Protein AF-A0AAW1LYD6-F1 (afdb_monomer_lite)

Radius of gyration: 33.27 Å; chains: 1; bounding box: 77×93×76 Å

Sequence (544 aa):
MKRASIELNFHALYSNFLDVLKVPDVNRMVTKETYRNIKVLLRADKVIANFSDRSLLKNLGHWLGMLTLARNKPILQNDLDLKSLLVEAYYKGQQELLYVVPFVAKILESCAKSKVFKPPNPWTMAIMNVLAELHQEQELKLNLKFEIEVLCKNLDIDVSQLKPSVYLKDPERLRKIEYQLSQPPKKDNSQVAVSQLNIPTTSLNEPELTGVPGQTASSPPVMQNNSTTPTSSVAAPEPRFSYMDIQLAGSAALQNHLTINPSILLFQSQPQLKQLVRTAVERAVNEWVLPVAERAIKIARTNFALDFEENRMRMAAHYMVRNLTAGMAMITCRDQLLASITTQMKGTLQNAMVGATVPQKEMIDQAATIIAQENMELGCAFIQKTAIEKAIPEIDKRLLSEYELRKIARQEGRRYCDAIALTYQAERMPEQIRLKVGGVTPQQMAVYEEFARNIPGFLPMTERDTAMFIPKPTLPIEPQPHPPTPFQVPQSVPSDDLAALFEKLALEVDQFVQATSGSTTYALLSSNMLVIRDLLITCLVSIF

Secondary structure (DSSP, 8-state):
-TTTTT-GGGHHHHHHHHHHH--HHHHHHHHHHHHHHHHHHHTS--SS--HHHHHHHHHHHHHHHHHTGGGT----TTT--HHHHHHHHHHH-HHHHHHHHHHHHHHHGGGGG-SSSSTT-HHHHHHHHHHHHHHH-TTS-HHHHHHHHHHHHHTT--GGG----S-SS-HHHHTTSPPSSSPPPP-------------------------------------------------PPPP---TTTS--SSTTGGGGT----TT-HHHHH-GGGHHHHHHHHHHHHHHHHHHHHHHHTTT---S-TT---HHHHHHHHHHHHHHHHHHHHHHHHHHHHHHHHHHHHHHHHHHHSTT--HHHHHHHHHHHHHHHHHTHHHHHHHHHHHHHHHHHHHHHHHHHHHHHHHHHHHHTTS----HHHHHHHHHHS-TTTPPPTT---HHHHHHHHHHHH--TTSPPPPHHHHHTTSPPP--------------PPPP---HHHHHHHHHHHHHHHHHHHHHHTT-GGGHHHHHHHHHHHHHHHHHHTTT-

Structure (mmCIF, N/CA/C/O backbone):
data_AF-A0AAW1LYD6-F1
#
_entry.id   AF-A0AAW1LYD6-F1
#
loop_
_atom_site.group_PDB
_atom_site.id
_atom_site.type_symbol
_atom_site.label_atom_id
_atom_site.label_alt_id
_atom_site.label_comp_id
_atom_site.label_asym_id
_atom_site.label_entity_id
_atom_site.label_seq_id
_atom_site.pdbx_PDB_ins_code
_atom_site.Cartn_x
_atom_site.Cartn_y
_atom_site.Cartn_z
_atom_site.occupancy
_atom_site.B_iso_or_equiv
_atom_site.auth_seq_id
_atom_site.auth_comp_id
_atom_site.auth_asym_id
_atom_site.auth_atom_id
_atom_site.pdbx_PDB_model_num
ATOM 1 N N . MET A 1 1 ? 12.291 -6.735 -15.439 1.00 58.91 1 MET A N 1
ATOM 2 C CA . MET A 1 1 ? 11.716 -5.681 -14.568 1.00 58.91 1 MET A CA 1
ATOM 3 C C . MET A 1 1 ? 10.786 -4.716 -15.300 1.00 58.91 1 MET A C 1
ATOM 5 O O . MET A 1 1 ? 9.605 -5.014 -15.284 1.00 58.91 1 MET A O 1
ATOM 9 N N . LYS A 1 2 ? 11.273 -3.643 -15.962 1.00 77.88 2 LYS A N 1
ATOM 10 C CA . LYS A 1 2 ? 10.540 -2.428 -16.445 1.00 77.88 2 LYS A CA 1
ATOM 11 C C . LYS A 1 2 ? 9.301 -2.589 -17.384 1.00 77.88 2 LYS A C 1
ATOM 13 O O . LYS A 1 2 ? 8.951 -1.645 -18.087 1.00 77.88 2 LYS A O 1
ATOM 18 N N . ARG A 1 3 ? 8.689 -3.771 -17.474 1.00 88.25 3 ARG A N 1
ATOM 19 C CA . ARG A 1 3 ? 7.484 -4.111 -18.251 1.00 88.25 3 ARG A CA 1
ATOM 20 C C . ARG A 1 3 ? 6.607 -5.066 -17.430 1.00 88.25 3 ARG A C 1
ATOM 22 O O . ARG A 1 3 ? 5.730 -4.616 -16.708 1.00 88.25 3 ARG A O 1
ATOM 29 N N . ALA A 1 4 ? 6.927 -6.361 -17.417 1.00 86.38 4 ALA A N 1
ATOM 30 C CA . ALA A 1 4 ? 6.122 -7.418 -16.785 1.00 86.38 4 ALA A CA 1
ATOM 31 C C . ALA A 1 4 ? 5.981 -7.375 -15.239 1.00 86.38 4 ALA A C 1
ATOM 33 O O . ALA A 1 4 ? 5.344 -8.248 -14.659 1.00 86.38 4 ALA A O 1
ATOM 34 N N . SER A 1 5 ? 6.576 -6.401 -14.537 1.00 87.31 5 SER A N 1
ATOM 35 C CA . SER A 1 5 ? 6.242 -6.143 -13.125 1.00 87.31 5 SER A CA 1
ATOM 36 C C . SER A 1 5 ? 5.163 -5.069 -12.947 1.00 87.31 5 SER A C 1
ATOM 38 O O . SER A 1 5 ? 4.512 -5.042 -11.910 1.00 87.31 5 SER A O 1
ATOM 40 N N . ILE A 1 6 ? 4.962 -4.187 -13.931 1.00 87.88 6 ILE A N 1
ATOM 41 C CA . ILE A 1 6 ? 4.044 -3.033 -13.860 1.00 87.88 6 ILE A CA 1
ATOM 42 C C . ILE A 1 6 ? 2.869 -3.134 -14.845 1.00 87.88 6 ILE A C 1
ATOM 44 O O . ILE A 1 6 ? 1.775 -2.667 -14.553 1.00 87.88 6 ILE A O 1
ATOM 48 N N . GLU A 1 7 ? 3.072 -3.766 -15.999 1.00 90.62 7 GLU A N 1
ATOM 49 C CA . GLU A 1 7 ? 2.165 -3.734 -17.148 1.00 90.62 7 GLU A CA 1
ATOM 50 C C . GLU A 1 7 ? 1.368 -5.053 -17.280 1.00 90.62 7 GLU A C 1
ATOM 52 O O . GLU A 1 7 ? 1.441 -5.731 -18.305 1.00 90.62 7 GLU A O 1
ATOM 57 N N . LEU A 1 8 ? 0.596 -5.414 -16.238 1.00 88.94 8 LEU A N 1
ATOM 58 C CA . LEU A 1 8 ? -0.170 -6.677 -16.137 1.00 88.94 8 LEU A CA 1
ATOM 59 C C . LEU A 1 8 ? -0.980 -6.999 -17.406 1.00 88.94 8 LEU A C 1
ATOM 61 O O . LEU A 1 8 ? -0.945 -8.122 -17.913 1.00 88.94 8 LEU A O 1
ATOM 65 N N . ASN A 1 9 ? -1.668 -5.989 -17.943 1.00 91.94 9 ASN A N 1
ATOM 66 C CA . ASN A 1 9 ? -2.550 -6.102 -19.107 1.00 91.94 9 ASN A CA 1
ATOM 67 C C . ASN A 1 9 ? -1.811 -6.564 -20.378 1.00 91.94 9 ASN A C 1
ATOM 69 O O . ASN A 1 9 ? -2.410 -7.195 -21.246 1.00 91.94 9 ASN A O 1
ATOM 73 N N . PHE A 1 10 ? -0.502 -6.308 -20.479 1.00 93.25 10 PHE A N 1
ATOM 74 C CA . PHE A 1 10 ? 0.318 -6.703 -21.625 1.00 93.25 10 PHE A CA 1
ATOM 75 C C . PHE A 1 10 ? 1.026 -8.056 -21.441 1.00 93.25 10 PHE A C 1
ATOM 77 O O . PHE A 1 10 ? 1.773 -8.472 -22.323 1.00 93.25 10 PHE A O 1
ATOM 84 N N . HIS A 1 11 ? 0.773 -8.809 -20.362 1.00 94.81 11 HIS A N 1
ATOM 85 C CA . HIS A 1 11 ? 1.419 -10.117 -20.156 1.00 94.81 11 HIS A CA 1
ATOM 86 C C . HIS A 1 11 ? 1.071 -11.130 -21.255 1.00 94.81 11 HIS A C 1
ATOM 88 O O . HIS A 1 11 ? 1.940 -11.886 -21.681 1.00 94.81 11 HIS A O 1
ATOM 94 N N . ALA A 1 12 ? -0.156 -11.115 -21.788 1.00 92.69 12 ALA A N 1
ATOM 95 C CA . ALA A 1 12 ? -0.506 -11.934 -22.951 1.00 92.69 12 ALA A CA 1
ATOM 96 C C . ALA A 1 12 ? 0.332 -11.559 -24.186 1.00 92.69 12 ALA A C 1
ATOM 98 O O . ALA A 1 12 ? 0.912 -12.434 -24.826 1.00 92.69 12 ALA A O 1
ATOM 99 N N . LEU A 1 13 ? 0.481 -10.260 -24.464 1.00 94.38 13 LEU A N 1
ATOM 100 C CA . LEU A 1 13 ? 1.297 -9.755 -25.568 1.00 94.38 13 LEU A CA 1
ATOM 101 C C . LEU A 1 13 ? 2.780 -10.130 -25.405 1.00 94.38 13 LEU A C 1
ATOM 103 O O . LEU A 1 13 ? 3.392 -10.621 -26.349 1.00 94.38 13 LEU A O 1
ATOM 107 N N . TYR A 1 14 ? 3.352 -9.963 -24.209 1.00 94.50 14 TYR A N 1
ATOM 108 C CA . TYR A 1 14 ? 4.748 -10.319 -23.934 1.00 94.50 14 TYR A CA 1
ATOM 109 C C . TYR A 1 14 ? 4.994 -11.827 -23.955 1.00 94.50 14 TYR A C 1
ATOM 111 O O . TYR A 1 14 ? 6.044 -12.264 -24.422 1.00 94.50 14 TYR A O 1
ATOM 119 N N . SER A 1 15 ? 4.030 -12.630 -23.502 1.00 91.56 15 SER A N 1
ATOM 120 C CA . SER A 1 15 ? 4.075 -14.088 -23.631 1.00 91.56 15 SER A CA 1
ATOM 121 C C . SER A 1 15 ? 4.131 -14.481 -25.108 1.00 91.56 15 SER A C 1
ATOM 123 O O . SER A 1 15 ? 5.063 -15.169 -25.523 1.00 91.56 15 SER A O 1
ATOM 125 N N . ASN A 1 16 ? 3.199 -13.962 -25.911 1.00 92.19 16 ASN A N 1
ATOM 126 C CA . ASN A 1 16 ? 3.113 -14.254 -27.339 1.00 92.19 16 ASN A CA 1
ATOM 127 C C . ASN A 1 16 ? 4.356 -13.766 -28.100 1.00 92.19 16 ASN A C 1
ATOM 129 O O . ASN A 1 16 ? 4.850 -14.473 -28.972 1.00 92.19 16 ASN A O 1
ATOM 133 N N . PHE A 1 17 ? 4.921 -12.608 -27.742 1.00 93.50 17 PHE A N 1
ATOM 134 C CA . PHE A 1 17 ? 6.188 -12.124 -28.303 1.00 93.50 17 PHE A CA 1
ATOM 135 C C . PHE A 1 17 ? 7.331 -13.130 -28.094 1.00 93.50 17 PHE A C 1
ATOM 137 O O . PHE A 1 17 ? 8.069 -13.425 -29.030 1.00 93.50 17 PHE A O 1
ATOM 144 N N . LEU A 1 18 ? 7.447 -13.713 -26.897 1.00 91.12 18 LEU A N 1
ATOM 145 C CA . LEU A 1 18 ? 8.452 -14.738 -26.590 1.00 91.12 18 LEU A CA 1
ATOM 146 C C . LEU A 1 18 ? 8.213 -16.073 -27.321 1.00 91.12 18 LEU A C 1
ATOM 148 O O . LEU A 1 18 ? 9.164 -16.822 -27.556 1.00 91.12 18 LEU A O 1
ATOM 152 N N . ASP A 1 19 ? 6.966 -16.375 -27.689 1.00 88.94 19 ASP A N 1
ATOM 153 C CA . ASP A 1 19 ? 6.618 -17.536 -28.518 1.00 88.94 19 ASP A CA 1
ATOM 154 C C . ASP A 1 19 ? 6.904 -17.293 -30.011 1.00 88.94 19 ASP A C 1
ATOM 156 O O . ASP A 1 19 ? 7.375 -18.196 -30.701 1.00 88.94 19 ASP A O 1
ATOM 160 N N . VAL A 1 20 ? 6.695 -16.065 -30.501 1.00 93.62 20 VAL A N 1
ATOM 161 C CA . VAL A 1 20 ? 7.029 -15.641 -31.875 1.00 93.62 20 VAL A CA 1
ATOM 162 C C . VAL A 1 20 ? 8.541 -15.523 -32.078 1.00 93.62 20 VAL A C 1
ATOM 164 O O . VAL A 1 20 ? 9.043 -15.925 -33.125 1.00 93.62 20 VAL A O 1
ATOM 167 N N . LEU A 1 21 ? 9.275 -15.029 -31.074 1.00 92.38 21 LEU A N 1
ATOM 168 C CA . LEU A 1 21 ? 10.731 -14.871 -31.118 1.00 92.38 21 LEU A CA 1
ATOM 169 C C . LEU A 1 21 ? 11.465 -16.215 -31.266 1.00 92.38 21 LEU A C 1
ATOM 171 O O . LEU A 1 21 ? 12.549 -16.255 -31.836 1.00 92.38 21 LEU A O 1
ATOM 175 N N . LYS A 1 22 ? 10.888 -17.313 -30.755 1.00 90.50 22 LYS A N 1
ATOM 176 C CA . LYS A 1 22 ? 11.401 -18.696 -30.869 1.00 90.50 22 LYS A CA 1
ATOM 177 C C . LYS A 1 22 ? 12.852 -18.924 -30.404 1.00 90.50 22 LYS A C 1
ATOM 179 O O . LYS A 1 22 ? 13.418 -19.965 -30.718 1.00 90.50 22 LYS A O 1
ATOM 184 N N . VAL A 1 23 ? 13.440 -18.028 -29.602 1.00 93.81 23 VAL A N 1
ATOM 185 C CA . VAL A 1 23 ? 14.782 -18.208 -29.010 1.00 93.81 23 VAL A CA 1
ATOM 186 C C . VAL A 1 23 ? 14.663 -18.815 -27.599 1.00 93.81 23 VAL A C 1
ATOM 188 O O . VAL A 1 23 ? 14.268 -18.107 -26.665 1.00 93.81 23 VAL A O 1
ATOM 191 N N . PRO A 1 24 ? 15.015 -20.102 -27.381 1.00 89.50 24 PRO A N 1
ATOM 192 C CA . PRO A 1 24 ? 14.830 -20.758 -26.083 1.00 89.50 24 PRO A CA 1
ATOM 193 C C . PRO A 1 24 ? 15.677 -20.139 -24.966 1.00 89.50 24 PRO A C 1
ATOM 195 O O . PRO A 1 24 ? 15.233 -20.081 -23.817 1.00 89.50 24 PRO A O 1
ATOM 198 N N . ASP A 1 25 ? 16.865 -19.627 -25.297 1.00 92.88 25 ASP A N 1
ATOM 199 C CA . ASP A 1 25 ? 17.755 -18.976 -24.336 1.00 92.88 25 ASP A CA 1
ATOM 200 C C . ASP A 1 25 ? 17.199 -17.674 -23.777 1.00 92.88 25 ASP A C 1
ATOM 202 O O . ASP A 1 25 ? 17.285 -17.452 -22.570 1.00 92.88 25 ASP A O 1
ATOM 206 N N . VAL A 1 26 ? 16.537 -16.859 -24.602 1.00 93.00 26 VAL A N 1
ATOM 207 C CA . VAL A 1 26 ? 15.842 -15.659 -24.119 1.00 93.00 26 VAL A CA 1
ATOM 208 C C . VAL A 1 26 ? 14.741 -16.067 -23.141 1.00 93.00 26 VAL A C 1
ATOM 210 O O . VAL A 1 26 ? 14.648 -15.497 -22.056 1.00 93.00 26 VAL A O 1
ATOM 213 N N . ASN A 1 27 ? 13.978 -17.123 -23.440 1.00 90.81 27 ASN A N 1
ATOM 214 C CA . ASN A 1 27 ? 12.941 -17.626 -22.534 1.00 90.81 27 ASN A CA 1
ATOM 215 C C . ASN A 1 27 ? 13.533 -18.129 -21.204 1.00 90.81 27 ASN A C 1
ATOM 217 O O . ASN A 1 27 ? 12.980 -17.850 -20.136 1.00 90.81 27 ASN A O 1
ATOM 221 N N . ARG A 1 28 ? 14.690 -18.803 -21.239 1.00 92.25 28 ARG A N 1
ATOM 222 C CA . ARG A 1 28 ? 15.448 -19.221 -20.048 1.00 92.25 28 ARG A CA 1
ATOM 223 C C . ARG A 1 28 ? 15.945 -18.020 -19.234 1.00 92.25 28 ARG A C 1
ATOM 225 O O . ARG A 1 28 ? 15.751 -17.990 -18.019 1.00 92.25 28 ARG A O 1
ATOM 232 N N . MET A 1 29 ? 16.525 -17.012 -19.885 1.00 93.69 29 MET A N 1
ATOM 233 C CA . MET A 1 29 ? 17.020 -15.789 -19.242 1.00 93.69 29 MET A CA 1
ATOM 234 C C . MET A 1 29 ? 15.889 -14.966 -18.616 1.00 93.69 29 MET A C 1
ATOM 236 O O . MET A 1 29 ? 16.001 -14.573 -17.457 1.00 93.69 29 MET A O 1
ATOM 240 N N . VAL A 1 30 ? 14.777 -14.761 -19.329 1.00 94.62 30 VAL A N 1
ATOM 241 C CA . VAL A 1 30 ? 13.598 -14.040 -18.821 1.00 94.62 30 VAL A CA 1
ATOM 242 C C . VAL A 1 30 ? 12.970 -14.773 -17.633 1.00 94.62 30 VAL A C 1
ATOM 244 O O . VAL A 1 30 ? 12.587 -14.128 -16.656 1.00 94.62 30 VAL A O 1
ATOM 247 N N . THR A 1 31 ? 12.915 -16.108 -17.658 1.00 93.88 31 THR A N 1
ATOM 248 C CA . THR A 1 31 ? 12.410 -16.906 -16.525 1.00 93.88 31 THR A CA 1
ATOM 249 C C . THR A 1 31 ? 13.335 -16.784 -15.307 1.00 93.88 31 THR A C 1
ATOM 251 O O . THR A 1 31 ? 12.871 -16.451 -14.216 1.00 93.88 31 THR A O 1
ATOM 254 N N . LYS A 1 32 ? 14.657 -16.937 -15.491 1.00 94.38 32 LYS A N 1
ATOM 255 C CA . LYS A 1 32 ? 15.667 -16.759 -14.428 1.00 94.38 32 LYS A CA 1
ATOM 256 C C . LYS A 1 32 ? 15.615 -15.357 -13.808 1.00 94.38 32 LYS A C 1
ATOM 258 O O . LYS A 1 32 ? 15.649 -15.207 -12.589 1.00 94.38 32 LYS A O 1
ATOM 263 N N . GLU A 1 33 ? 15.488 -14.328 -14.640 1.00 94.38 33 GLU A N 1
ATOM 264 C CA . GLU A 1 33 ? 15.355 -12.935 -14.206 1.00 94.38 33 GLU A CA 1
ATOM 265 C C . GLU A 1 33 ? 14.015 -12.681 -13.490 1.00 94.38 33 GLU A C 1
ATOM 267 O O . GLU A 1 33 ? 13.955 -11.903 -12.538 1.00 94.38 33 GLU A O 1
ATOM 272 N N . THR A 1 34 ? 12.939 -13.373 -13.876 1.00 95.50 34 THR A N 1
ATOM 273 C CA . THR A 1 34 ? 11.649 -13.321 -13.166 1.00 95.50 34 THR A CA 1
ATOM 274 C C . THR A 1 34 ? 11.784 -13.891 -11.751 1.00 95.50 34 THR A C 1
ATOM 276 O O . THR A 1 34 ? 11.446 -13.193 -10.793 1.00 95.50 34 THR A O 1
ATOM 279 N N . TYR A 1 35 ? 12.386 -15.078 -11.588 1.00 95.12 35 TYR A N 1
ATOM 280 C CA . TYR A 1 35 ? 12.693 -15.642 -10.264 1.00 95.12 35 TYR A CA 1
ATOM 281 C C . TYR A 1 35 ? 13.584 -14.722 -9.421 1.00 95.12 35 TYR A C 1
ATOM 283 O O . TYR A 1 35 ? 13.314 -14.530 -8.235 1.00 95.12 35 TYR A O 1
ATOM 291 N N . ARG A 1 36 ? 14.621 -14.111 -10.015 1.00 93.25 36 ARG A N 1
ATOM 292 C CA . ARG A 1 36 ? 15.517 -13.184 -9.301 1.00 93.25 36 ARG A CA 1
ATOM 293 C C . ARG A 1 36 ? 14.744 -12.009 -8.694 1.00 93.25 36 ARG A C 1
ATOM 295 O O . ARG A 1 36 ? 14.944 -11.690 -7.527 1.00 93.25 36 ARG A O 1
ATOM 302 N N . ASN A 1 37 ? 13.850 -11.386 -9.462 1.00 93.19 37 ASN A N 1
ATOM 303 C CA . ASN A 1 37 ? 13.065 -10.242 -8.986 1.00 93.19 37 ASN A CA 1
ATOM 304 C C . ASN A 1 37 ? 11.999 -10.638 -7.956 1.00 93.19 37 ASN A C 1
ATOM 306 O O . ASN A 1 37 ? 11.801 -9.911 -6.986 1.00 93.19 37 ASN A O 1
ATOM 310 N N . ILE A 1 38 ? 11.379 -11.811 -8.112 1.00 94.50 38 ILE A N 1
ATOM 311 C CA . ILE A 1 38 ? 10.494 -12.392 -7.094 1.00 94.50 38 ILE A CA 1
ATOM 312 C C . ILE A 1 38 ? 11.255 -12.578 -5.774 1.00 94.50 38 ILE A C 1
ATOM 314 O O . ILE A 1 38 ? 10.801 -12.088 -4.746 1.00 94.50 38 ILE A O 1
ATOM 318 N N . LYS A 1 39 ? 12.447 -13.196 -5.790 1.00 92.12 39 LYS A N 1
ATOM 319 C CA . LYS A 1 39 ? 13.271 -13.393 -4.580 1.00 92.12 39 LYS A CA 1
ATOM 320 C C . LYS A 1 39 ? 13.690 -12.072 -3.921 1.00 92.12 39 LYS A C 1
ATOM 322 O O . LYS A 1 39 ? 13.751 -12.013 -2.698 1.00 92.12 39 LYS A O 1
ATOM 327 N N . VAL A 1 40 ? 13.938 -11.012 -4.697 1.00 90.50 40 VAL A N 1
ATOM 328 C CA . VAL A 1 40 ? 14.208 -9.665 -4.155 1.00 90.50 40 VAL A CA 1
ATOM 329 C C . VAL A 1 40 ? 12.984 -9.102 -3.425 1.00 90.50 40 VAL A C 1
ATOM 331 O O . VAL A 1 40 ? 13.122 -8.663 -2.289 1.00 90.50 40 VAL A O 1
ATOM 334 N N . LEU A 1 41 ? 11.789 -9.156 -4.024 1.00 89.38 41 LEU A N 1
ATOM 335 C CA . LEU A 1 41 ? 10.560 -8.650 -3.393 1.00 89.38 41 LEU A CA 1
ATOM 336 C C . LEU A 1 41 ? 10.117 -9.493 -2.185 1.00 89.38 41 LEU A C 1
ATOM 338 O O . LEU A 1 41 ? 9.658 -8.944 -1.187 1.00 89.38 41 LEU A O 1
ATOM 342 N N . LEU A 1 42 ? 10.289 -10.817 -2.241 1.00 89.56 42 LEU A N 1
ATOM 343 C CA . LEU A 1 42 ? 9.991 -11.714 -1.121 1.00 89.56 42 LEU A CA 1
ATOM 344 C C . LEU A 1 42 ? 10.894 -11.445 0.093 1.00 89.56 42 LEU A C 1
ATOM 346 O O . LEU A 1 42 ? 10.413 -11.538 1.217 1.00 89.56 42 LEU A O 1
ATOM 350 N N . ARG A 1 43 ? 12.153 -11.043 -0.121 1.00 88.12 43 ARG A N 1
ATOM 351 C CA . ARG A 1 43 ? 13.131 -10.719 0.939 1.00 88.12 43 ARG A CA 1
ATOM 352 C C . ARG A 1 43 ? 13.181 -9.238 1.331 1.00 88.12 43 ARG A C 1
ATOM 354 O O . ARG A 1 43 ? 13.958 -8.879 2.213 1.00 88.12 43 ARG A O 1
ATOM 361 N N . ALA A 1 44 ? 12.408 -8.378 0.668 1.00 84.25 44 ALA A N 1
ATOM 362 C CA . ALA A 1 44 ? 12.280 -6.977 1.054 1.00 84.25 44 ALA A CA 1
ATOM 363 C C . ALA A 1 44 ? 11.572 -6.859 2.413 1.00 84.25 44 ALA A C 1
ATOM 365 O O . ALA A 1 44 ? 10.707 -7.678 2.740 1.00 84.25 44 ALA A O 1
ATOM 366 N N . ASP A 1 45 ? 11.927 -5.837 3.189 1.00 76.00 45 ASP A N 1
ATOM 367 C CA . ASP A 1 45 ? 11.323 -5.579 4.496 1.00 76.00 45 ASP A CA 1
ATOM 368 C C . ASP A 1 45 ? 9.842 -5.176 4.347 1.00 76.00 45 ASP A C 1
ATOM 370 O O . ASP A 1 45 ? 9.507 -4.257 3.596 1.00 76.00 45 ASP A O 1
ATOM 374 N N . LYS A 1 46 ? 8.944 -5.880 5.051 1.00 76.31 46 LYS A N 1
ATOM 375 C CA . LYS A 1 46 ? 7.488 -5.655 5.004 1.00 76.31 46 LYS A CA 1
ATOM 376 C C . LYS A 1 46 ? 6.965 -4.740 6.112 1.00 76.31 46 LYS A C 1
ATOM 378 O O . LYS A 1 46 ? 5.759 -4.492 6.147 1.00 76.31 46 LYS A O 1
ATOM 383 N N . VAL A 1 47 ? 7.830 -4.226 6.995 1.00 57.44 47 VAL A N 1
ATOM 384 C CA . VAL A 1 47 ? 7.455 -3.275 8.062 1.00 57.44 47 VAL A CA 1
ATOM 385 C C . VAL A 1 47 ? 6.813 -2.005 7.483 1.00 57.44 47 VAL A C 1
ATOM 387 O O . VAL A 1 47 ? 5.933 -1.401 8.100 1.00 57.44 47 VAL A O 1
ATOM 390 N N . ILE A 1 48 ? 7.180 -1.618 6.257 1.00 54.44 48 ILE A N 1
ATOM 391 C CA . ILE A 1 48 ? 6.526 -0.531 5.524 1.00 54.44 48 ILE A CA 1
ATOM 392 C C . ILE A 1 48 ? 5.438 -1.115 4.607 1.00 54.44 48 ILE A C 1
ATOM 394 O O . ILE A 1 48 ? 5.695 -1.982 3.773 1.00 54.44 48 ILE A O 1
ATOM 398 N N . ALA A 1 49 ? 4.204 -0.619 4.745 1.00 53.66 49 ALA A N 1
ATOM 399 C CA . ALA A 1 49 ? 3.050 -1.029 3.941 1.00 53.66 49 ALA A CA 1
ATOM 400 C C . ALA A 1 49 ? 3.129 -0.523 2.481 1.00 53.66 49 ALA A C 1
ATOM 402 O O . ALA A 1 49 ? 2.359 0.340 2.057 1.00 53.66 49 ALA A O 1
ATOM 403 N N . ASN A 1 50 ? 4.059 -1.075 1.702 1.00 64.62 50 ASN A N 1
ATOM 404 C CA . ASN A 1 50 ? 4.277 -0.732 0.301 1.00 64.62 50 ASN A CA 1
ATOM 405 C C . ASN A 1 50 ? 3.233 -1.420 -0.598 1.00 64.62 50 ASN A C 1
ATOM 407 O O . ASN A 1 50 ? 3.425 -2.533 -1.092 1.00 64.62 50 ASN A O 1
ATOM 411 N N . PHE A 1 51 ? 2.112 -0.739 -0.853 1.00 62.94 51 PHE A N 1
ATOM 412 C CA . PHE A 1 51 ? 1.095 -1.194 -1.815 1.00 62.94 51 PHE A CA 1
ATOM 413 C C . PHE A 1 51 ? 1.659 -1.389 -3.238 1.00 62.94 51 PHE A C 1
ATOM 415 O O . PHE A 1 51 ? 1.181 -2.256 -3.977 1.00 62.94 51 PHE A O 1
ATOM 422 N N . SER A 1 52 ? 2.711 -0.642 -3.598 1.00 79.44 52 SER A N 1
ATOM 423 C CA . SER A 1 52 ? 3.507 -0.852 -4.813 1.00 79.44 52 SER A CA 1
ATOM 424 C C . SER A 1 52 ? 4.057 -2.274 -4.881 1.00 79.44 52 SER A C 1
ATOM 426 O O . SER A 1 52 ? 3.820 -2.985 -5.851 1.00 79.44 52 SER A O 1
ATOM 428 N N . ASP A 1 53 ? 4.730 -2.719 -3.826 1.00 85.62 53 ASP A N 1
ATOM 429 C CA . ASP A 1 53 ? 5.547 -3.933 -3.837 1.00 85.62 53 ASP A CA 1
ATOM 430 C C . ASP A 1 53 ? 4.661 -5.182 -3.807 1.00 85.62 53 ASP A C 1
ATOM 432 O O . ASP A 1 53 ? 4.946 -6.163 -4.495 1.00 85.62 53 ASP A O 1
ATOM 436 N N . ARG A 1 54 ? 3.510 -5.099 -3.120 1.00 87.94 54 ARG A N 1
ATOM 437 C CA . ARG A 1 54 ? 2.416 -6.086 -3.213 1.00 87.94 54 ARG A CA 1
ATOM 438 C C . ARG A 1 54 ? 1.943 -6.259 -4.656 1.00 87.94 54 ARG A C 1
ATOM 440 O O . ARG A 1 54 ? 1.800 -7.383 -5.132 1.00 87.94 54 ARG A O 1
ATOM 447 N N . SER A 1 55 ? 1.734 -5.150 -5.363 1.00 90.38 55 SER A N 1
ATOM 448 C CA . SER A 1 55 ? 1.254 -5.149 -6.750 1.00 90.38 55 SER A CA 1
ATOM 449 C C . SER A 1 55 ? 2.318 -5.670 -7.723 1.00 90.38 55 SER A C 1
ATOM 451 O O . SER A 1 55 ? 2.023 -6.530 -8.551 1.00 90.38 55 SER A O 1
ATOM 453 N N . LEU A 1 56 ? 3.575 -5.232 -7.572 1.00 91.69 56 LEU A N 1
ATOM 454 C CA . LEU A 1 56 ? 4.723 -5.730 -8.341 1.00 91.69 56 LEU A CA 1
ATOM 455 C C . LEU A 1 56 ? 4.901 -7.247 -8.170 1.00 91.69 56 LEU A C 1
ATOM 457 O O . LEU A 1 56 ? 5.124 -7.954 -9.155 1.00 91.69 56 LEU A O 1
ATOM 461 N N . LEU A 1 57 ? 4.769 -7.756 -6.939 1.00 94.12 57 LEU A N 1
ATOM 462 C CA . LEU A 1 57 ? 4.884 -9.182 -6.643 1.00 94.12 57 LEU A CA 1
ATOM 463 C C . LEU A 1 57 ? 3.719 -9.980 -7.254 1.00 94.12 57 LEU A C 1
ATOM 465 O O . LEU A 1 57 ? 3.978 -10.966 -7.941 1.00 94.12 57 LEU A O 1
ATOM 469 N N . LYS A 1 58 ? 2.459 -9.534 -7.101 1.00 94.19 58 LYS A N 1
ATOM 470 C CA . LYS A 1 58 ? 1.291 -10.160 -7.765 1.00 94.19 58 LYS A CA 1
ATOM 471 C C . LYS A 1 58 ? 1.463 -10.229 -9.285 1.00 94.19 58 LYS A C 1
ATOM 473 O O . LYS A 1 58 ? 1.216 -11.278 -9.881 1.00 94.19 58 LYS A O 1
ATOM 478 N N . ASN A 1 59 ? 1.927 -9.142 -9.904 1.00 95.31 59 ASN A N 1
ATOM 479 C CA . ASN A 1 59 ? 2.174 -9.084 -11.344 1.00 95.31 59 ASN A CA 1
ATOM 480 C C . ASN A 1 59 ? 3.261 -10.084 -11.763 1.00 95.31 59 ASN A C 1
ATOM 482 O O . ASN A 1 59 ? 3.042 -10.878 -12.678 1.00 95.31 59 ASN A O 1
ATOM 486 N N . LEU A 1 60 ? 4.401 -10.115 -11.065 1.00 96.06 60 LEU A N 1
ATOM 487 C CA . LEU A 1 60 ? 5.468 -11.081 -11.345 1.00 96.06 60 LEU A CA 1
ATOM 488 C C . LEU A 1 60 ? 5.038 -12.536 -11.096 1.00 96.06 60 LEU A C 1
ATOM 490 O O . LEU A 1 60 ? 5.489 -13.416 -11.824 1.00 96.06 60 LEU A O 1
ATOM 494 N N . GLY A 1 61 ? 4.137 -12.792 -10.143 1.00 96.62 61 GLY A N 1
ATOM 495 C CA . GLY A 1 61 ? 3.501 -14.099 -9.952 1.00 96.62 61 GLY A CA 1
ATOM 496 C C . GLY A 1 61 ? 2.672 -14.527 -11.166 1.00 96.62 61 GLY A C 1
ATOM 497 O O . GLY A 1 61 ? 2.911 -15.593 -11.732 1.00 96.62 61 GLY A O 1
ATOM 498 N N . HIS A 1 62 ? 1.772 -13.660 -11.641 1.00 96.69 62 HIS A N 1
ATOM 499 C CA . HIS A 1 62 ? 1.003 -13.909 -12.868 1.00 96.69 62 HIS A CA 1
ATOM 500 C C . HIS A 1 62 ? 1.919 -14.134 -14.084 1.00 96.69 62 HIS A C 1
ATOM 502 O O . HIS A 1 62 ? 1.735 -15.082 -14.846 1.00 96.69 62 HIS A O 1
ATOM 508 N N . TRP A 1 63 ? 2.958 -13.308 -14.239 1.00 97.25 63 TRP A N 1
ATOM 509 C CA . TRP A 1 63 ? 3.954 -13.458 -15.303 1.00 97.25 63 TRP A CA 1
ATOM 510 C C . TRP A 1 63 ? 4.703 -14.796 -15.231 1.00 97.25 63 TRP A C 1
ATOM 512 O O . TRP A 1 63 ? 4.831 -15.483 -16.245 1.00 97.25 63 TRP A O 1
ATOM 522 N N . LEU A 1 64 ? 5.148 -15.208 -14.039 1.00 96.94 64 LEU A N 1
ATOM 523 C CA . LEU A 1 64 ? 5.819 -16.491 -13.838 1.00 96.94 64 LEU A CA 1
ATOM 524 C C . LEU A 1 64 ? 4.910 -17.665 -14.224 1.00 96.94 64 LEU A C 1
ATOM 526 O O . LEU A 1 64 ? 5.360 -18.560 -14.942 1.00 96.94 64 LEU A O 1
ATOM 530 N N . GLY A 1 65 ? 3.639 -17.648 -13.810 1.00 96.19 65 GLY A N 1
ATOM 531 C CA . GLY A 1 65 ? 2.658 -18.670 -14.186 1.00 96.19 65 GLY A CA 1
ATOM 532 C C . GLY A 1 65 ? 2.473 -18.784 -15.706 1.00 96.19 65 GLY A C 1
ATOM 533 O O . GLY A 1 65 ? 2.464 -19.894 -16.247 1.00 96.19 65 GLY A O 1
ATOM 534 N N . MET A 1 66 ? 2.425 -17.648 -16.413 1.00 95.00 66 MET A N 1
ATOM 535 C CA . MET A 1 66 ? 2.315 -17.604 -17.879 1.00 95.00 66 MET A CA 1
ATOM 536 C C . MET A 1 66 ? 3.573 -18.100 -18.610 1.00 95.00 66 MET A C 1
ATOM 538 O O . MET A 1 66 ? 3.467 -18.677 -19.693 1.00 95.00 66 MET A O 1
ATOM 542 N N . LEU A 1 67 ? 4.763 -17.903 -18.036 1.00 94.44 67 LEU A N 1
ATOM 543 C CA . LEU A 1 67 ? 6.024 -18.415 -18.590 1.00 94.44 67 LEU A CA 1
ATOM 544 C C . LEU A 1 67 ? 6.262 -19.905 -18.307 1.00 94.44 67 LEU A C 1
ATOM 546 O O . LEU A 1 67 ? 7.002 -20.557 -19.049 1.00 94.44 67 LEU A O 1
ATOM 550 N N . THR A 1 68 ? 5.663 -20.441 -17.240 1.00 94.75 68 THR A N 1
ATOM 551 C CA . THR A 1 68 ? 5.930 -21.800 -16.745 1.00 94.75 68 THR A CA 1
ATOM 552 C C . THR A 1 68 ? 4.711 -22.713 -16.892 1.00 94.75 68 THR A C 1
ATOM 554 O O . THR A 1 68 ? 4.599 -23.439 -17.883 1.00 94.75 68 THR A O 1
ATOM 557 N N . LEU A 1 69 ? 3.773 -22.648 -15.948 1.00 95.75 69 LEU A N 1
ATOM 558 C CA . LEU A 1 69 ? 2.654 -23.580 -15.791 1.00 95.75 69 LEU A CA 1
ATOM 559 C C . LEU A 1 69 ? 1.723 -23.594 -17.013 1.00 95.75 69 LEU A C 1
ATOM 561 O O . LEU A 1 69 ? 1.390 -24.670 -17.519 1.00 95.75 69 LEU A O 1
ATOM 565 N N . ALA A 1 70 ? 1.386 -22.419 -17.559 1.00 94.12 70 ALA A N 1
ATOM 566 C CA . ALA A 1 70 ? 0.580 -22.298 -18.781 1.00 94.12 70 ALA A CA 1
ATOM 567 C C . ALA A 1 70 ? 1.264 -22.921 -20.017 1.00 94.12 70 ALA A C 1
ATOM 569 O O . ALA A 1 70 ? 0.593 -23.351 -20.951 1.00 94.12 70 ALA A O 1
ATOM 570 N N . ARG A 1 71 ? 2.601 -23.021 -20.007 1.00 92.38 71 ARG A N 1
ATOM 571 C CA . ARG A 1 71 ? 3.421 -23.655 -21.055 1.00 92.38 71 ARG A CA 1
ATOM 572 C C . ARG A 1 71 ? 3.797 -25.105 -20.724 1.00 92.38 71 ARG A C 1
ATOM 574 O O . ARG A 1 71 ? 4.675 -25.669 -21.371 1.00 92.38 71 ARG A O 1
ATOM 581 N N . ASN A 1 72 ? 3.143 -25.707 -19.727 1.00 93.94 72 ASN A N 1
ATOM 582 C CA . ASN A 1 72 ? 3.421 -27.051 -19.206 1.00 93.94 72 ASN A CA 1
ATOM 583 C C . ASN A 1 72 ? 4.867 -27.243 -18.699 1.00 93.94 72 ASN A C 1
ATOM 585 O O . ASN A 1 72 ? 5.379 -28.360 -18.705 1.00 93.94 72 ASN A O 1
ATOM 589 N N . LYS A 1 73 ? 5.527 -26.175 -18.229 1.00 93.31 73 LYS A N 1
ATOM 590 C CA . LYS A 1 73 ? 6.847 -26.246 -17.581 1.00 93.31 73 LYS A CA 1
ATOM 591 C C . LYS A 1 73 ? 6.695 -26.159 -16.056 1.00 93.31 73 LYS A C 1
ATOM 593 O O . LYS A 1 73 ? 5.947 -25.297 -15.594 1.00 93.31 73 LYS A O 1
ATOM 598 N N . PRO A 1 74 ? 7.383 -27.008 -15.274 1.00 94.38 74 PRO A N 1
ATOM 599 C CA . PRO A 1 74 ? 7.297 -26.976 -13.818 1.00 94.38 74 PRO A CA 1
ATOM 600 C C . PRO A 1 74 ? 7.974 -25.735 -13.231 1.00 94.38 74 PRO A C 1
ATOM 602 O O . PRO A 1 74 ? 8.959 -25.232 -13.772 1.00 94.38 74 PRO A O 1
ATOM 605 N N . ILE A 1 75 ? 7.481 -25.303 -12.072 1.00 96.06 75 ILE A N 1
ATOM 606 C CA . ILE A 1 75 ? 8.236 -24.468 -11.136 1.00 96.06 75 ILE A CA 1
ATOM 607 C C . ILE A 1 75 ? 9.015 -25.432 -10.236 1.00 96.06 75 ILE A C 1
ATOM 609 O O . ILE A 1 75 ? 8.413 -26.233 -9.522 1.00 96.06 75 ILE A O 1
ATOM 613 N N . LEU A 1 76 ? 10.347 -25.406 -10.317 1.00 92.56 76 LEU A N 1
ATOM 614 C CA . LEU A 1 76 ? 11.207 -26.292 -9.531 1.00 92.56 76 LEU A CA 1
ATOM 615 C C . LEU A 1 76 ? 11.319 -25.791 -8.088 1.00 92.56 76 LEU A C 1
ATOM 617 O O . LEU A 1 76 ? 11.447 -24.590 -7.858 1.00 92.56 76 LEU A O 1
ATOM 621 N N . GLN A 1 77 ? 11.342 -26.714 -7.122 1.00 88.44 77 GLN A N 1
ATOM 622 C CA . GLN A 1 77 ? 11.425 -26.383 -5.693 1.00 88.44 77 GLN A CA 1
ATOM 623 C C . GLN A 1 77 ? 12.676 -25.547 -5.360 1.00 88.44 77 GLN A C 1
ATOM 625 O O . GLN A 1 77 ? 12.580 -24.564 -4.634 1.00 88.44 77 GLN A O 1
ATOM 630 N N . ASN A 1 78 ? 13.818 -25.868 -5.981 1.00 87.62 78 ASN A N 1
ATOM 631 C CA . ASN A 1 78 ? 15.081 -25.126 -5.842 1.00 87.62 78 ASN A CA 1
ATOM 632 C C . ASN A 1 78 ? 14.988 -23.670 -6.355 1.00 87.62 78 ASN A C 1
ATOM 634 O O . ASN A 1 78 ? 15.719 -22.784 -5.902 1.00 87.62 78 ASN A O 1
ATOM 638 N N . ASP A 1 79 ? 14.103 -23.406 -7.322 1.00 89.81 79 ASP A N 1
ATOM 639 C CA . ASP A 1 79 ? 13.860 -22.058 -7.830 1.00 89.81 79 ASP A CA 1
ATOM 640 C C . ASP A 1 79 ? 12.840 -21.314 -6.965 1.00 89.81 79 ASP A C 1
ATOM 642 O O . ASP A 1 79 ? 13.088 -20.156 -6.629 1.00 89.81 79 ASP A O 1
ATOM 646 N N . LEU A 1 80 ? 11.726 -21.947 -6.585 1.00 93.75 80 LEU A N 1
ATOM 647 C CA . LEU A 1 80 ? 10.690 -21.360 -5.732 1.00 93.75 80 LEU A CA 1
ATOM 648 C C . LEU A 1 80 ? 9.779 -22.450 -5.134 1.00 93.75 80 LEU A C 1
ATOM 650 O O . LEU A 1 80 ? 8.961 -23.035 -5.846 1.00 93.75 80 LEU A O 1
ATOM 654 N N . ASP A 1 81 ? 9.852 -22.678 -3.822 1.00 93.50 81 ASP A N 1
ATOM 655 C CA . ASP A 1 81 ? 8.957 -23.607 -3.121 1.00 93.50 81 ASP A CA 1
ATOM 656 C C . ASP A 1 81 ? 7.722 -22.868 -2.596 1.00 93.50 81 ASP A C 1
ATOM 658 O O . ASP A 1 81 ? 7.725 -22.318 -1.494 1.00 93.50 81 ASP A O 1
ATOM 662 N N . LEU A 1 82 ? 6.647 -22.879 -3.387 1.00 93.62 82 LEU A N 1
ATOM 663 C CA . LEU A 1 82 ? 5.377 -22.226 -3.047 1.00 93.62 82 LEU A CA 1
ATOM 664 C C . LEU A 1 82 ? 4.724 -22.785 -1.775 1.00 93.62 82 LEU A C 1
ATOM 666 O O . LEU A 1 82 ? 4.013 -22.053 -1.090 1.00 93.62 82 LEU A O 1
ATOM 670 N N . LYS A 1 83 ? 4.942 -24.065 -1.448 1.00 90.56 83 LYS A N 1
ATOM 671 C CA . LYS A 1 83 ? 4.284 -24.707 -0.304 1.00 90.56 83 LYS A CA 1
ATOM 672 C C . LYS A 1 83 ? 4.991 -24.342 0.997 1.00 90.56 83 LYS A C 1
ATOM 674 O O . LYS A 1 83 ? 4.340 -23.963 1.968 1.00 90.56 83 LYS A O 1
ATOM 679 N N . SER A 1 84 ? 6.320 -24.389 0.994 1.00 90.12 84 SER A N 1
ATOM 680 C CA . SER A 1 84 ? 7.132 -23.925 2.122 1.00 90.12 84 SER A CA 1
ATOM 681 C C . SER A 1 84 ? 7.028 -22.407 2.318 1.00 90.12 84 SER A C 1
ATOM 683 O O . SER A 1 84 ? 7.012 -21.945 3.454 1.00 90.12 84 SER A O 1
ATOM 685 N N . LEU A 1 85 ? 6.856 -21.634 1.236 1.00 92.56 85 LEU A N 1
ATOM 686 C CA . LEU A 1 85 ? 6.626 -20.185 1.295 1.00 92.56 85 LEU A CA 1
ATOM 687 C C . LEU A 1 85 ? 5.317 -19.819 2.021 1.00 92.56 85 LEU A C 1
ATOM 689 O O . LEU A 1 85 ? 5.294 -18.849 2.775 1.00 92.56 85 LEU A O 1
ATOM 693 N N . LEU A 1 86 ? 4.238 -20.592 1.827 1.00 92.31 86 LEU A N 1
ATOM 694 C CA . LEU A 1 86 ? 2.972 -20.394 2.551 1.00 92.31 86 LEU A CA 1
ATOM 695 C C . LEU A 1 86 ? 3.115 -20.666 4.056 1.00 92.31 86 LEU A C 1
ATOM 697 O O . LEU A 1 86 ? 2.596 -19.891 4.857 1.00 92.31 86 LEU A O 1
ATOM 701 N N . VAL A 1 87 ? 3.852 -21.714 4.443 1.00 89.88 87 VAL A N 1
ATOM 702 C CA . VAL A 1 87 ? 4.144 -22.008 5.860 1.00 89.88 87 VAL A CA 1
ATOM 703 C C . VAL A 1 87 ? 5.014 -20.919 6.484 1.00 89.88 87 VAL A C 1
ATOM 705 O O . VAL A 1 87 ? 4.698 -20.432 7.566 1.00 89.88 87 VAL A O 1
ATOM 708 N N . GLU A 1 88 ? 6.081 -20.490 5.803 1.00 88.94 88 GLU A N 1
ATOM 709 C CA . GLU A 1 88 ? 6.945 -19.412 6.299 1.00 88.94 88 GLU A CA 1
ATOM 710 C C . GLU A 1 88 ? 6.150 -18.110 6.494 1.00 88.94 88 GLU A C 1
ATOM 712 O O . GLU A 1 88 ? 6.305 -17.438 7.512 1.00 88.94 88 GLU A O 1
ATOM 717 N N . ALA A 1 89 ? 5.248 -17.782 5.562 1.00 90.75 89 ALA A N 1
ATOM 718 C CA . ALA A 1 89 ? 4.369 -16.622 5.677 1.00 90.75 89 ALA A CA 1
ATOM 719 C C . ALA A 1 89 ? 3.377 -16.737 6.845 1.00 90.75 89 ALA A C 1
ATOM 721 O O . ALA A 1 89 ? 3.151 -15.746 7.536 1.00 90.75 89 ALA A O 1
ATOM 722 N N . TYR A 1 90 ? 2.810 -17.925 7.086 1.00 89.62 90 TYR A N 1
ATOM 723 C CA . TYR A 1 90 ? 1.912 -18.182 8.217 1.00 89.62 90 TYR A CA 1
ATOM 724 C C . TYR A 1 90 ? 2.618 -17.932 9.556 1.00 89.62 90 TYR A C 1
ATOM 726 O O . TYR A 1 90 ? 2.152 -17.114 10.347 1.00 89.62 90 TYR A O 1
ATOM 734 N N . TYR A 1 91 ? 3.796 -18.529 9.767 1.00 86.25 91 TYR A N 1
ATOM 735 C CA . TYR A 1 91 ? 4.560 -18.359 11.009 1.00 86.25 91 TYR A CA 1
ATOM 736 C C . TYR A 1 91 ? 5.180 -16.962 11.189 1.00 86.25 91 TYR A C 1
ATOM 738 O O . TYR A 1 91 ? 5.353 -16.523 12.323 1.00 86.25 91 TYR A O 1
ATOM 746 N N . LYS A 1 92 ? 5.487 -16.232 10.106 1.00 85.12 92 LYS A N 1
ATOM 747 C CA . LYS A 1 92 ? 5.890 -14.811 10.180 1.00 85.12 92 LYS A CA 1
ATOM 748 C C . LYS A 1 92 ? 4.714 -13.849 10.410 1.00 85.12 92 LYS A C 1
ATOM 750 O O . LYS A 1 92 ? 4.935 -12.669 10.684 1.00 85.12 92 LYS A O 1
ATOM 755 N N . GLY A 1 93 ? 3.475 -14.331 10.318 1.00 86.50 93 GLY A N 1
ATOM 756 C CA . GLY A 1 93 ? 2.264 -13.586 10.644 1.00 86.50 93 GLY A CA 1
ATOM 757 C C . GLY A 1 93 ? 1.644 -12.798 9.484 1.00 86.50 93 GLY A C 1
ATOM 758 O O . GLY A 1 93 ? 2.102 -12.788 8.338 1.00 86.50 93 GLY A O 1
ATOM 759 N N . GLN A 1 94 ? 0.544 -12.105 9.794 1.00 85.56 94 GLN A N 1
ATOM 760 C CA . GLN A 1 94 ? -0.406 -11.607 8.789 1.00 85.56 94 GLN A CA 1
ATOM 761 C C . GLN A 1 94 ? 0.170 -10.637 7.742 1.00 85.56 94 GLN A C 1
ATOM 763 O O . GLN A 1 94 ? -0.398 -10.519 6.654 1.00 85.56 94 GLN A O 1
ATOM 768 N N . GLN A 1 95 ? 1.269 -9.929 8.032 1.00 85.88 95 GLN A N 1
ATOM 769 C CA . GLN A 1 95 ? 1.872 -9.025 7.048 1.00 85.88 95 GLN A CA 1
ATOM 770 C C . GLN A 1 95 ? 2.510 -9.782 5.882 1.00 85.88 95 GLN A C 1
ATOM 772 O O . GLN A 1 95 ? 2.336 -9.339 4.751 1.00 85.88 95 GLN A O 1
ATOM 777 N N . GLU A 1 96 ? 3.170 -10.922 6.110 1.00 89.62 96 GLU A N 1
ATOM 778 C CA . GLU A 1 96 ? 3.742 -11.731 5.022 1.00 89.62 96 GLU A CA 1
ATOM 779 C C . GLU A 1 96 ? 2.645 -12.462 4.237 1.00 89.62 96 GLU A C 1
ATOM 781 O O . GLU A 1 96 ? 2.679 -12.479 3.005 1.00 89.62 96 GLU A O 1
ATOM 786 N N . LEU A 1 97 ? 1.599 -12.961 4.911 1.00 91.88 97 LEU A N 1
ATOM 787 C CA . LEU A 1 97 ? 0.425 -13.549 4.246 1.00 91.88 97 LEU A CA 1
ATOM 788 C C . LEU A 1 97 ? -0.239 -12.577 3.249 1.00 91.88 97 LEU A C 1
ATOM 790 O O . LEU A 1 97 ? -0.661 -13.005 2.174 1.00 91.88 97 LEU A O 1
ATOM 794 N N . LEU A 1 98 ? -0.260 -11.267 3.544 1.00 90.50 98 LEU A N 1
ATOM 795 C CA . LEU A 1 98 ? -0.761 -10.227 2.629 1.00 90.50 98 LEU A CA 1
ATOM 796 C C . LEU A 1 98 ? 0.068 -10.053 1.342 1.00 90.50 98 LEU A C 1
ATOM 798 O O . LEU A 1 98 ? -0.451 -9.496 0.373 1.00 90.50 98 LEU A O 1
ATOM 802 N N . TYR A 1 99 ? 1.326 -10.502 1.311 1.00 92.06 99 TYR A N 1
ATOM 803 C CA . TYR A 1 99 ? 2.145 -10.553 0.094 1.00 92.06 99 TYR A CA 1
ATOM 804 C C . TYR A 1 99 ? 2.075 -11.938 -0.562 1.00 92.06 99 TYR A C 1
ATOM 806 O O . TYR A 1 99 ? 1.874 -12.035 -1.772 1.00 92.06 99 TYR A O 1
ATOM 814 N N . VAL A 1 100 ? 2.223 -13.007 0.227 1.00 94.81 100 VAL A N 1
ATOM 815 C CA . VAL A 1 100 ? 2.408 -14.373 -0.277 1.00 94.81 100 VAL A CA 1
ATOM 816 C C . VAL A 1 100 ? 1.116 -14.997 -0.802 1.00 94.81 100 VAL A C 1
ATOM 818 O O . VAL A 1 100 ? 1.145 -15.565 -1.891 1.00 94.81 100 VAL A O 1
ATOM 821 N N . VAL A 1 101 ? -0.023 -14.877 -0.110 1.00 95.69 101 VAL A N 1
ATOM 822 C CA . VAL A 1 101 ? -1.270 -15.533 -0.557 1.00 95.69 101 VAL A CA 1
ATOM 823 C C . VAL A 1 101 ? -1.730 -15.006 -1.930 1.00 95.69 101 VAL A C 1
ATOM 825 O O . VAL A 1 101 ? -1.910 -15.826 -2.836 1.00 95.69 101 VAL A O 1
ATOM 828 N N . PRO A 1 102 ? -1.816 -13.680 -2.180 1.00 95.38 102 PRO A N 1
ATOM 829 C CA . PRO A 1 102 ? -2.187 -13.168 -3.503 1.00 95.38 102 PRO A CA 1
ATOM 830 C C . PRO A 1 102 ? -1.140 -13.459 -4.590 1.00 95.38 102 PRO A C 1
ATOM 832 O O . PRO A 1 102 ? -1.481 -13.555 -5.768 1.00 95.38 102 PRO A O 1
ATOM 835 N N . PHE A 1 103 ? 0.137 -13.591 -4.217 1.00 96.69 103 PHE A N 1
ATOM 836 C CA . PHE A 1 103 ? 1.224 -13.961 -5.125 1.00 96.69 103 PHE A CA 1
ATOM 837 C C . PHE A 1 103 ? 1.114 -15.419 -5.593 1.00 96.69 103 PHE A C 1
ATOM 839 O O . PHE A 1 103 ? 1.145 -15.679 -6.797 1.00 96.69 103 PHE A O 1
ATOM 846 N N . VAL A 1 104 ? 0.931 -16.359 -4.658 1.00 97.38 104 VAL A N 1
ATOM 847 C CA . VAL A 1 104 ? 0.747 -17.786 -4.961 1.00 97.38 104 VAL A CA 1
ATOM 848 C C . VAL A 1 104 ? -0.524 -17.993 -5.786 1.00 97.38 104 VAL A C 1
ATOM 850 O O . VAL A 1 104 ? -0.478 -18.693 -6.797 1.00 97.38 104 VAL A O 1
ATOM 853 N N . ALA A 1 105 ? -1.626 -17.320 -5.436 1.00 97.00 105 ALA A N 1
ATOM 854 C CA . ALA A 1 105 ? -2.861 -17.368 -6.217 1.00 97.00 105 ALA A CA 1
ATOM 855 C C . ALA A 1 105 ? -2.647 -16.926 -7.675 1.00 97.00 105 ALA A C 1
ATOM 857 O O . ALA A 1 105 ? -3.009 -17.650 -8.603 1.00 97.00 105 ALA A O 1
ATOM 858 N N . LYS A 1 106 ? -1.963 -15.795 -7.903 1.00 96.12 106 LYS A N 1
ATOM 859 C CA . LYS A 1 106 ? -1.687 -15.293 -9.260 1.00 96.12 106 LYS A CA 1
ATOM 860 C C . LYS A 1 106 ? -0.774 -16.203 -10.089 1.00 96.12 106 LYS A C 1
ATOM 862 O O . LYS A 1 106 ? -0.906 -16.219 -11.311 1.00 96.12 106 LYS A O 1
ATOM 867 N N . ILE A 1 107 ? 0.106 -16.990 -9.464 1.00 97.00 107 ILE A N 1
ATOM 868 C CA . ILE A 1 107 ? 0.839 -18.064 -10.159 1.00 97.00 107 ILE A CA 1
ATOM 869 C C . ILE A 1 107 ? -0.125 -19.187 -10.563 1.00 97.00 107 ILE A C 1
ATOM 871 O O . ILE A 1 107 ? -0.147 -19.598 -11.727 1.00 97.00 107 ILE A O 1
ATOM 875 N N . LEU A 1 108 ? -0.923 -19.676 -9.608 1.00 96.75 108 LEU A N 1
ATOM 876 C CA . LEU A 1 108 ? -1.783 -20.845 -9.790 1.00 96.75 108 LEU A CA 1
ATOM 877 C C . LEU A 1 108 ? -2.940 -20.615 -10.770 1.00 96.75 108 LEU A C 1
ATOM 879 O O . LEU A 1 108 ? -3.334 -21.568 -11.427 1.00 96.75 108 LEU A O 1
ATOM 883 N N . GLU A 1 109 ? -3.407 -19.382 -10.992 1.00 95.25 109 GLU A N 1
ATOM 884 C CA . GLU A 1 109 ? -4.365 -19.056 -12.073 1.00 95.25 109 GLU A CA 1
ATOM 885 C C . GLU A 1 109 ? -3.926 -19.574 -13.458 1.00 95.25 109 GLU A C 1
ATOM 887 O O . GLU A 1 109 ? -4.752 -19.898 -14.312 1.00 95.25 109 GLU A O 1
ATOM 892 N N . SER A 1 110 ? -2.616 -19.710 -13.693 1.00 94.75 110 SER A N 1
ATOM 893 C CA . SER A 1 110 ? -2.088 -20.264 -14.946 1.00 94.75 110 SER A CA 1
ATOM 894 C C . SER A 1 110 ? -2.260 -21.785 -15.079 1.00 94.75 110 SER A C 1
ATOM 896 O O . SER A 1 110 ? -2.156 -22.306 -16.192 1.00 94.75 110 SER A O 1
ATOM 898 N N . CYS A 1 111 ? -2.569 -22.506 -13.994 1.00 94.69 111 CYS A N 1
ATOM 899 C CA . CYS A 1 111 ? -2.856 -23.942 -14.025 1.00 94.69 111 CYS A CA 1
ATOM 900 C C . CYS A 1 111 ? -4.115 -24.269 -14.836 1.00 94.69 111 CYS A C 1
ATOM 902 O O . CYS A 1 111 ? -4.097 -25.265 -15.550 1.00 94.69 111 CYS A O 1
ATOM 904 N N . ALA A 1 112 ? -5.158 -23.428 -14.816 1.00 92.94 112 ALA A N 1
ATOM 905 C CA . ALA A 1 112 ? -6.383 -23.645 -15.602 1.00 92.94 112 ALA A CA 1
ATOM 906 C C . ALA A 1 112 ? -6.116 -23.742 -17.119 1.00 92.94 112 ALA A C 1
ATOM 908 O O . ALA A 1 112 ? -6.785 -24.479 -17.837 1.00 92.94 112 ALA A O 1
ATOM 909 N N . LYS A 1 113 ? -5.093 -23.026 -17.606 1.00 91.00 113 LYS A N 1
ATOM 910 C CA . LYS A 1 113 ? -4.661 -23.022 -19.017 1.00 91.00 113 LYS A CA 1
ATOM 911 C C . LYS A 1 113 ? -3.689 -24.164 -19.350 1.00 91.00 113 LYS A C 1
ATOM 913 O O . LYS A 1 113 ? -3.356 -24.372 -20.514 1.00 91.00 113 LYS A O 1
ATOM 918 N N . SER A 1 114 ? -3.211 -24.886 -18.337 1.00 94.25 114 SER A N 1
ATOM 919 C CA . SER A 1 114 ? -2.233 -25.962 -18.470 1.00 94.25 114 SER A CA 1
ATOM 920 C C . SER A 1 114 ? -2.909 -27.292 -18.798 1.00 94.25 114 SER A C 1
ATOM 922 O O . SER A 1 114 ? -3.945 -27.632 -18.232 1.00 94.25 114 SER A O 1
ATOM 924 N N . LYS A 1 115 ? -2.289 -28.109 -19.655 1.00 92.38 115 LYS A N 1
ATOM 925 C CA . LYS A 1 115 ? -2.725 -29.502 -19.849 1.00 92.38 115 LYS A CA 1
ATOM 926 C C . LYS A 1 115 ? -2.202 -30.415 -18.740 1.00 92.38 115 LYS A C 1
ATOM 928 O O . LYS A 1 115 ? -2.848 -31.410 -18.434 1.00 92.38 115 LYS A O 1
ATOM 933 N N . VAL A 1 116 ? -1.053 -30.067 -18.151 1.00 94.44 116 VAL A N 1
ATOM 934 C CA . VAL A 1 116 ? -0.353 -30.874 -17.137 1.00 94.44 116 VAL A CA 1
ATOM 935 C C . VAL A 1 116 ? -0.697 -30.438 -15.712 1.00 94.44 116 VAL A C 1
ATOM 937 O O . VAL A 1 116 ? -0.917 -31.294 -14.860 1.00 94.44 116 VAL A O 1
ATOM 940 N N . PHE A 1 117 ? -0.753 -29.129 -15.441 1.00 95.31 117 PHE A N 1
ATOM 941 C CA . PHE A 1 117 ? -0.884 -28.588 -14.077 1.00 95.31 117 PHE A CA 1
ATOM 942 C C . PHE A 1 117 ? -2.319 -28.252 -13.652 1.00 95.31 117 PHE A C 1
ATOM 944 O O . PHE A 1 117 ? -2.531 -27.876 -12.498 1.00 95.31 117 PHE A O 1
ATOM 951 N N . LYS A 1 118 ? -3.316 -28.398 -14.533 1.00 92.94 118 LYS A N 1
ATOM 952 C CA . LYS A 1 118 ? -4.722 -28.222 -14.143 1.00 92.94 118 LYS A CA 1
ATOM 953 C C . LYS A 1 118 ? -5.148 -29.248 -13.076 1.00 92.94 118 LYS A C 1
ATOM 955 O O . LYS A 1 118 ? -4.565 -30.335 -13.013 1.00 92.94 118 LYS A O 1
ATOM 960 N N . PRO A 1 119 ? -6.153 -28.949 -12.240 1.00 92.31 119 PRO A N 1
ATOM 961 C CA . PRO A 1 119 ? -6.711 -29.931 -11.312 1.00 92.31 119 PRO A CA 1
ATOM 962 C C . PRO A 1 119 ? -7.174 -31.211 -12.042 1.00 92.31 119 PRO A C 1
ATOM 964 O O . PRO A 1 119 ? -7.622 -31.123 -13.189 1.00 92.31 119 PRO A O 1
ATOM 967 N N . PRO A 1 120 ? -7.058 -32.404 -11.424 1.00 92.75 120 PRO A N 1
ATOM 968 C CA . PRO A 1 120 ? -6.569 -32.682 -10.070 1.00 92.75 120 PRO A CA 1
ATOM 969 C C . PRO A 1 120 ? -5.055 -33.009 -10.011 1.00 92.75 120 PRO A C 1
ATOM 971 O O . PRO A 1 120 ? -4.652 -33.965 -9.350 1.00 92.75 120 PRO A O 1
ATOM 974 N N . ASN A 1 121 ? -4.186 -32.250 -10.697 1.00 94.00 121 ASN A N 1
ATOM 975 C CA . ASN A 1 121 ? -2.730 -32.454 -10.635 1.00 94.00 121 ASN A CA 1
ATOM 976 C C . ASN A 1 121 ? -2.201 -32.487 -9.174 1.00 94.00 121 ASN A C 1
ATOM 978 O O . ASN A 1 121 ? -2.440 -31.526 -8.438 1.00 94.00 121 ASN A O 1
ATOM 982 N N . PRO A 1 122 ? -1.428 -33.512 -8.751 1.00 93.44 122 PRO A N 1
ATOM 983 C CA . PRO A 1 122 ? -0.985 -33.654 -7.359 1.00 93.44 122 PRO A CA 1
ATOM 984 C C . PRO A 1 122 ? -0.164 -32.484 -6.802 1.00 93.44 122 PRO A C 1
ATOM 986 O O . PRO A 1 122 ? -0.299 -32.162 -5.625 1.00 93.44 122 PRO A O 1
ATOM 989 N N . TRP A 1 123 ? 0.668 -31.825 -7.617 1.00 94.62 123 TRP A N 1
ATOM 990 C CA . TRP A 1 123 ? 1.453 -30.661 -7.188 1.00 94.62 123 TRP A CA 1
ATOM 991 C C . TRP A 1 123 ? 0.545 -29.451 -6.945 1.00 94.62 123 TRP A C 1
ATOM 993 O O . TRP A 1 123 ? 0.613 -28.839 -5.880 1.00 94.62 123 TRP A O 1
ATOM 1003 N N . THR A 1 124 ? -0.368 -29.174 -7.881 1.00 94.56 124 THR A N 1
ATOM 1004 C CA . THR A 1 124 ? -1.361 -28.095 -7.762 1.00 94.56 124 THR A CA 1
ATOM 1005 C C . THR A 1 124 ? -2.283 -28.334 -6.565 1.00 94.56 124 THR A C 1
ATOM 1007 O O . THR A 1 124 ? -2.404 -27.466 -5.701 1.00 94.56 124 THR A O 1
ATOM 1010 N N . MET A 1 125 ? -2.870 -29.531 -6.446 1.00 93.94 125 MET A N 1
ATOM 1011 C CA . MET A 1 125 ? -3.759 -29.887 -5.332 1.00 93.94 125 MET A CA 1
ATOM 1012 C C . MET A 1 125 ? -3.039 -29.830 -3.981 1.00 93.94 125 MET A C 1
ATOM 1014 O O . MET A 1 125 ? -3.621 -29.384 -2.998 1.00 93.94 125 MET A O 1
ATOM 1018 N N . ALA A 1 126 ? -1.757 -30.199 -3.916 1.00 92.06 126 ALA A N 1
ATOM 1019 C CA . ALA A 1 126 ? -0.991 -30.110 -2.677 1.00 92.06 126 ALA A CA 1
ATOM 1020 C C . ALA A 1 126 ? -0.681 -28.669 -2.230 1.00 92.06 126 ALA A C 1
ATOM 1022 O O . ALA A 1 126 ? -0.364 -28.482 -1.058 1.00 92.06 126 ALA A O 1
ATOM 1023 N N . ILE A 1 127 ? -0.752 -27.668 -3.116 1.00 94.19 127 ILE A N 1
ATOM 1024 C CA . ILE A 1 127 ? -0.690 -26.246 -2.732 1.00 94.19 127 ILE A CA 1
ATOM 1025 C C . ILE A 1 127 ? -2.098 -25.740 -2.387 1.00 94.19 127 ILE A C 1
ATOM 1027 O O . ILE A 1 127 ? -2.272 -25.092 -1.357 1.00 94.19 127 ILE A O 1
ATOM 1031 N N . MET A 1 128 ? -3.118 -26.108 -3.174 1.00 94.69 128 MET A N 1
ATOM 1032 C CA . MET A 1 128 ? -4.520 -25.763 -2.890 1.00 94.69 128 MET A CA 1
ATOM 1033 C C . MET A 1 128 ? -4.990 -26.279 -1.523 1.00 94.69 128 MET A C 1
ATOM 1035 O O . MET A 1 128 ? -5.664 -25.555 -0.802 1.00 94.69 128 MET A O 1
ATOM 1039 N N . ASN A 1 129 ? -4.573 -27.477 -1.112 1.00 92.56 129 ASN A N 1
ATOM 1040 C CA . ASN A 1 129 ? -4.883 -28.039 0.207 1.00 92.56 129 ASN A CA 1
ATOM 1041 C C . ASN A 1 129 ? -4.240 -27.260 1.375 1.00 92.56 129 ASN A C 1
ATOM 1043 O O . ASN A 1 129 ? -4.797 -27.246 2.468 1.00 92.56 129 ASN A O 1
ATOM 1047 N N . VAL A 1 130 ? -3.101 -26.587 1.158 1.00 92.25 130 VAL A N 1
ATOM 1048 C CA . VAL A 1 130 ? -2.481 -25.691 2.160 1.00 92.25 130 VAL A CA 1
ATOM 1049 C C . VAL A 1 130 ? -3.177 -24.325 2.174 1.00 92.25 130 VAL A C 1
ATOM 1051 O O . VAL A 1 130 ? -3.355 -23.733 3.234 1.00 92.25 130 VAL A O 1
ATOM 1054 N N . LEU A 1 131 ? -3.648 -23.842 1.019 1.00 93.06 131 LEU A N 1
ATOM 1055 C CA . LEU A 1 131 ? -4.522 -22.664 0.954 1.00 93.06 131 LEU A CA 1
ATOM 1056 C C . LEU A 1 131 ? -5.892 -22.927 1.611 1.00 93.06 131 LEU A C 1
ATOM 1058 O O . LEU A 1 131 ? -6.426 -22.035 2.262 1.00 93.06 131 LEU A O 1
ATOM 1062 N N . ALA A 1 132 ? -6.433 -24.144 1.512 1.00 91.88 132 ALA A N 1
ATOM 1063 C CA . ALA A 1 132 ? -7.648 -24.551 2.222 1.00 91.88 132 ALA A CA 1
ATOM 1064 C C . ALA A 1 132 ? -7.445 -24.602 3.745 1.00 91.88 132 ALA A C 1
ATOM 1066 O O . ALA A 1 132 ? -8.305 -24.134 4.486 1.00 91.88 132 ALA A O 1
ATOM 1067 N N . GLU A 1 133 ? -6.294 -25.099 4.215 1.00 91.44 133 GLU A N 1
ATOM 1068 C CA . GLU A 1 133 ? -5.915 -25.034 5.635 1.00 91.44 133 GLU A CA 1
ATOM 1069 C C . GLU A 1 133 ? -5.844 -23.570 6.115 1.00 91.44 133 GLU A C 1
ATOM 1071 O O . GLU A 1 133 ? -6.433 -23.240 7.138 1.00 91.44 133 GLU A O 1
ATOM 1076 N N . LEU A 1 134 ? -5.241 -22.663 5.328 1.00 91.19 134 LEU A N 1
ATOM 1077 C CA . LEU A 1 134 ? -5.235 -21.220 5.621 1.00 91.19 134 LEU A CA 1
ATOM 1078 C C . LEU A 1 134 ? -6.650 -20.612 5.665 1.00 91.19 134 LEU A C 1
ATOM 1080 O O . LEU A 1 134 ? -6.929 -19.784 6.528 1.00 91.19 134 LEU A O 1
ATOM 1084 N N . HIS A 1 135 ? -7.552 -20.994 4.754 1.00 90.75 135 HIS A N 1
ATOM 1085 C CA . HIS A 1 135 ? -8.927 -20.469 4.700 1.00 90.75 135 HIS A CA 1
ATOM 1086 C C . HIS A 1 135 ? -9.732 -20.779 5.973 1.00 90.75 135 HIS A C 1
ATOM 1088 O O . HIS A 1 135 ? -10.514 -19.936 6.428 1.00 90.75 135 HIS A O 1
ATOM 1094 N N . GLN A 1 136 ? -9.485 -21.935 6.595 1.00 89.31 136 GLN A N 1
ATOM 1095 C CA . GLN A 1 136 ? -10.137 -22.350 7.841 1.00 89.31 136 GLN A CA 1
ATOM 1096 C C . GLN A 1 136 ? -9.674 -21.566 9.081 1.00 89.31 136 GLN A C 1
ATOM 1098 O O . GLN A 1 136 ? -10.412 -21.503 10.064 1.00 89.31 136 GLN A O 1
ATOM 1103 N N . GLU A 1 137 ? -8.509 -20.915 9.043 1.00 88.00 137 GLU A N 1
ATOM 1104 C CA . GLU A 1 137 ? -7.986 -20.148 10.178 1.00 88.00 137 GLU A CA 1
ATOM 1105 C C . GLU A 1 137 ? -8.886 -18.947 10.501 1.00 88.00 137 GLU A C 1
ATOM 1107 O O . GLU A 1 137 ? -9.177 -18.114 9.637 1.00 88.00 137 GLU A O 1
ATOM 1112 N N . GLN A 1 138 ? -9.344 -18.834 11.750 1.00 79.81 138 GLN A N 1
ATOM 1113 C CA . GLN A 1 138 ? -10.312 -17.804 12.153 1.00 79.81 138 GLN A CA 1
ATOM 1114 C C . GLN A 1 138 ? -9.738 -16.385 12.034 1.00 79.81 138 GLN A C 1
ATOM 1116 O O . GLN A 1 138 ? -10.421 -15.486 11.550 1.00 79.81 138 GLN A O 1
ATOM 1121 N N . GLU A 1 139 ? -8.463 -16.202 12.382 1.00 82.75 139 GLU A N 1
ATOM 1122 C CA . GLU A 1 139 ? -7.781 -14.902 12.347 1.00 82.75 139 GLU A CA 1
ATOM 1123 C C . GLU A 1 139 ? -7.361 -14.445 10.938 1.00 82.75 139 GLU A C 1
ATOM 1125 O O . GLU A 1 139 ? -6.933 -13.299 10.762 1.00 82.75 139 GLU A O 1
ATOM 1130 N N . LEU A 1 140 ? -7.452 -15.306 9.914 1.00 88.50 140 LEU A N 1
ATOM 1131 C CA . LEU A 1 140 ? -7.041 -14.932 8.561 1.00 88.50 140 LEU A CA 1
ATOM 1132 C C . LEU A 1 140 ? -7.972 -13.847 8.003 1.00 88.50 140 LEU A C 1
ATOM 1134 O O . LEU A 1 140 ? -9.179 -14.047 7.862 1.00 88.50 140 LEU A O 1
ATOM 1138 N N . LYS A 1 141 ? -7.386 -12.708 7.613 1.00 88.25 141 LYS A N 1
ATOM 1139 C CA . LYS A 1 141 ? -8.127 -11.559 7.075 1.00 88.25 141 LYS A CA 1
ATOM 1140 C C . LYS A 1 141 ? -9.049 -11.953 5.919 1.00 88.25 141 LYS A C 1
ATOM 1142 O O . LYS A 1 141 ? -8.638 -12.639 4.982 1.00 88.25 141 LYS A O 1
ATOM 1147 N N . LEU A 1 142 ? -10.272 -11.420 5.942 1.00 88.69 142 LEU A N 1
ATOM 1148 C CA . LEU A 1 142 ? -11.336 -11.744 4.987 1.00 88.69 142 LEU A CA 1
ATOM 1149 C C . LEU A 1 142 ? -10.929 -11.535 3.515 1.00 88.69 142 LEU A C 1
ATOM 1151 O O . LEU A 1 142 ? -11.301 -12.325 2.653 1.00 88.69 142 LEU A O 1
ATOM 1155 N N . ASN A 1 143 ? -10.099 -10.528 3.224 1.00 88.38 143 ASN A N 1
ATOM 1156 C CA . ASN A 1 143 ? -9.586 -10.279 1.874 1.00 88.38 143 ASN A CA 1
ATOM 1157 C C . ASN A 1 143 ? -8.670 -11.402 1.347 1.00 88.38 143 ASN A C 1
ATOM 1159 O O . ASN A 1 143 ? -8.574 -11.586 0.137 1.00 88.38 143 ASN A O 1
ATOM 1163 N N . LEU A 1 144 ? -7.999 -12.145 2.233 1.00 92.69 144 LEU A N 1
ATOM 1164 C CA . LEU A 1 144 ? -7.181 -13.303 1.866 1.00 92.69 144 LEU A CA 1
ATOM 1165 C C . LEU A 1 144 ? -8.029 -14.566 1.702 1.00 92.69 144 LEU A C 1
ATOM 1167 O O . LEU A 1 144 ? -7.778 -15.326 0.770 1.00 92.69 144 LEU A O 1
ATOM 1171 N N . LYS A 1 145 ? -9.073 -14.746 2.524 1.00 92.25 145 LYS A N 1
ATOM 1172 C CA . LYS A 1 145 ? -10.077 -15.804 2.313 1.00 92.25 145 LYS A CA 1
ATOM 1173 C C . LYS A 1 145 ? -10.757 -15.653 0.950 1.00 92.25 145 LYS A C 1
ATOM 1175 O O . LYS A 1 145 ? -10.801 -16.609 0.183 1.00 92.25 145 LYS A O 1
ATOM 1180 N N . PHE A 1 146 ? -11.162 -14.430 0.603 1.00 93.50 146 PHE A N 1
ATOM 1181 C CA . PHE A 1 146 ? -11.766 -14.127 -0.693 1.00 93.50 146 PHE A CA 1
ATOM 1182 C C . PHE A 1 146 ? -10.830 -14.408 -1.884 1.00 93.50 146 PHE A C 1
ATOM 1184 O O . PHE A 1 146 ? -11.275 -14.991 -2.866 1.00 93.50 146 PHE A O 1
ATOM 1191 N N . GLU A 1 147 ? -9.534 -14.073 -1.814 1.00 94.62 147 GLU A N 1
ATOM 1192 C CA . GLU A 1 147 ? -8.580 -14.434 -2.887 1.00 94.62 147 GLU A CA 1
ATOM 1193 C C . GLU A 1 147 ? -8.412 -15.958 -3.040 1.00 94.62 147 GLU A C 1
ATOM 1195 O O . GLU A 1 147 ? -8.252 -16.444 -4.160 1.00 94.62 147 GLU A O 1
ATOM 1200 N N . ILE A 1 148 ? -8.491 -16.731 -1.950 1.00 94.69 148 ILE A N 1
ATOM 1201 C CA . ILE A 1 148 ? -8.466 -18.203 -2.012 1.00 94.69 148 ILE A CA 1
ATOM 1202 C C . ILE A 1 148 ? -9.745 -18.732 -2.685 1.00 94.69 148 ILE A C 1
ATOM 1204 O O . ILE A 1 148 ? -9.662 -19.586 -3.566 1.00 94.69 148 ILE A O 1
ATOM 1208 N N . GLU A 1 149 ? -10.918 -18.195 -2.345 1.00 93.56 149 GLU A N 1
ATOM 1209 C CA . GLU A 1 149 ? -12.196 -18.563 -2.977 1.00 93.56 149 GLU A CA 1
ATOM 1210 C C . GLU A 1 149 ? -12.252 -18.188 -4.468 1.00 93.56 149 GLU A C 1
ATOM 1212 O O . GLU A 1 149 ? -12.714 -18.980 -5.293 1.00 93.56 149 GLU A O 1
ATOM 1217 N N . VAL A 1 150 ? -11.748 -17.006 -4.837 1.00 94.81 150 VAL A N 1
ATOM 1218 C CA . VAL A 1 150 ? -11.623 -16.566 -6.237 1.00 94.81 150 VAL A CA 1
ATOM 1219 C C . VAL A 1 150 ? -10.662 -17.470 -7.008 1.00 94.81 150 VAL A C 1
ATOM 1221 O O . VAL A 1 150 ? -10.971 -17.855 -8.134 1.00 94.81 150 VAL A O 1
ATOM 1224 N N . LEU A 1 151 ? -9.539 -17.877 -6.407 1.00 95.38 151 LEU A N 1
ATOM 1225 C CA . LEU A 1 151 ? -8.631 -18.849 -7.016 1.00 95.38 151 LEU A CA 1
ATOM 1226 C C . LEU A 1 151 ? -9.312 -20.204 -7.251 1.00 95.38 151 LEU A C 1
ATOM 1228 O O . LEU A 1 151 ? -9.145 -20.779 -8.324 1.00 95.38 151 LEU A O 1
ATOM 1232 N N . CYS A 1 152 ? -10.083 -20.705 -6.283 1.00 94.00 152 CYS A N 1
ATOM 1233 C CA . CYS A 1 152 ? -10.811 -21.968 -6.426 1.00 94.00 152 CYS A CA 1
ATOM 1234 C C . CYS A 1 152 ? -11.805 -21.899 -7.597 1.00 94.00 152 CYS A C 1
ATOM 1236 O O . CYS A 1 152 ? -11.763 -22.756 -8.480 1.00 94.00 152 CYS A O 1
ATOM 1238 N N . LYS A 1 153 ? -12.582 -20.810 -7.698 1.00 93.50 153 LYS A N 1
ATOM 1239 C CA . LYS A 1 153 ? -13.468 -20.538 -8.847 1.00 93.50 153 LYS A CA 1
ATOM 1240 C C . LYS A 1 153 ? -12.708 -20.451 -10.177 1.00 93.50 153 LYS A C 1
ATOM 1242 O O . LYS A 1 153 ? -13.144 -21.036 -11.162 1.00 93.50 153 LYS A O 1
ATOM 1247 N N . ASN A 1 154 ? -11.551 -19.786 -10.212 1.00 92.44 154 ASN A N 1
ATOM 1248 C CA . ASN A 1 154 ? -10.704 -19.686 -11.411 1.00 92.44 154 ASN A CA 1
ATOM 1249 C C . ASN A 1 154 ? -10.093 -21.033 -11.850 1.00 92.44 154 ASN A C 1
ATOM 1251 O O . ASN A 1 154 ? -9.659 -21.159 -12.996 1.00 92.44 154 ASN A O 1
ATOM 1255 N N . LEU A 1 155 ? -10.025 -22.017 -10.950 1.00 92.62 155 LEU A N 1
ATOM 1256 C CA . LEU A 1 155 ? -9.515 -23.366 -11.204 1.00 92.62 155 LEU A CA 1
ATOM 1257 C C . LEU A 1 155 ? -10.616 -24.418 -11.401 1.00 92.62 155 LEU A C 1
ATOM 1259 O O . LEU A 1 155 ? -10.274 -25.581 -11.611 1.00 92.62 155 LEU A O 1
ATOM 1263 N N . ASP A 1 156 ? -11.891 -24.018 -11.351 1.00 91.56 156 ASP A N 1
ATOM 1264 C CA . ASP A 1 156 ? -13.061 -24.909 -11.371 1.00 91.56 156 ASP A CA 1
ATOM 1265 C C . ASP A 1 156 ? -13.020 -25.967 -10.245 1.00 91.56 156 ASP A C 1
ATOM 1267 O O . ASP A 1 156 ? -13.257 -27.158 -10.443 1.00 91.56 156 ASP A O 1
ATOM 1271 N N . ILE A 1 157 ? -12.650 -25.519 -9.038 1.00 89.50 157 ILE A N 1
ATOM 1272 C CA . ILE A 1 157 ? -12.650 -26.312 -7.803 1.00 89.50 157 ILE A CA 1
ATOM 1273 C C . ILE A 1 157 ? -13.632 -25.679 -6.813 1.00 89.50 157 ILE A C 1
ATOM 1275 O O . ILE A 1 157 ? -13.575 -24.475 -6.559 1.00 89.50 157 ILE A O 1
ATOM 1279 N N . ASP A 1 158 ? -14.474 -26.493 -6.178 1.00 85.44 158 ASP A N 1
ATOM 1280 C CA . ASP A 1 158 ? -15.206 -26.072 -4.983 1.00 85.44 158 ASP A CA 1
ATOM 1281 C C . ASP A 1 158 ? -14.305 -26.182 -3.739 1.00 85.44 158 ASP A C 1
ATOM 1283 O O . ASP A 1 158 ? -13.664 -27.209 -3.501 1.00 85.44 158 ASP A O 1
ATOM 1287 N N . VAL A 1 159 ? -14.283 -25.130 -2.918 1.00 83.50 159 VAL A N 1
ATOM 1288 C CA . VAL A 1 159 ? -13.537 -25.064 -1.651 1.00 83.50 159 VAL A CA 1
ATOM 1289 C C . VAL A 1 159 ? -13.909 -26.232 -0.731 1.00 83.50 159 VAL A C 1
ATOM 1291 O O . VAL A 1 159 ? -13.039 -26.750 -0.033 1.00 83.50 159 VAL A O 1
ATOM 1294 N N . SER A 1 160 ? -15.162 -26.703 -0.782 1.00 80.62 160 SER A N 1
ATOM 1295 C CA . SER A 1 160 ? -15.640 -27.856 -0.002 1.00 80.62 160 SER A CA 1
ATOM 1296 C C . SER A 1 160 ? -14.952 -29.187 -0.357 1.00 80.62 160 SER A C 1
ATOM 1298 O O . SER A 1 160 ? -14.892 -30.093 0.474 1.00 80.62 160 SER A O 1
ATOM 1300 N N . GLN A 1 161 ? -14.420 -29.312 -1.579 1.00 81.94 161 GLN A N 1
ATOM 1301 C CA . GLN A 1 161 ? -13.782 -30.530 -2.092 1.00 81.94 161 GLN A CA 1
ATOM 1302 C C . GLN A 1 161 ? -12.277 -30.582 -1.804 1.00 81.94 161 GLN A C 1
ATOM 1304 O O . GLN A 1 161 ? -11.649 -31.639 -1.945 1.00 81.94 161 GLN A O 1
ATOM 1309 N N . LEU A 1 162 ? -11.681 -29.451 -1.414 1.00 84.81 162 LEU A N 1
ATOM 1310 C CA . LEU A 1 162 ? -10.298 -29.415 -0.962 1.00 84.81 162 LEU A CA 1
ATOM 1311 C C . LEU A 1 162 ? -10.166 -30.185 0.352 1.00 84.81 162 LEU A C 1
ATOM 1313 O O . LEU A 1 162 ? -11.076 -30.225 1.177 1.00 84.81 162 LEU A O 1
ATOM 1317 N N . LYS A 1 163 ? -9.007 -30.812 0.546 1.00 84.75 163 LYS A N 1
ATOM 1318 C CA . LYS A 1 163 ? -8.702 -31.568 1.762 1.00 84.75 163 LYS A CA 1
ATOM 1319 C C . LYS A 1 163 ? -7.632 -30.801 2.526 1.00 84.75 163 LYS A C 1
ATOM 1321 O O . LYS A 1 163 ? -6.459 -30.977 2.188 1.00 84.75 163 LYS A O 1
ATOM 1326 N N . PRO A 1 164 ? -8.001 -29.946 3.503 1.00 79.12 164 PRO A N 1
ATOM 1327 C CA . PRO A 1 164 ? -7.039 -29.305 4.385 1.00 79.12 164 PRO A CA 1
ATOM 1328 C C . PRO A 1 164 ? -6.053 -30.346 4.900 1.00 79.12 164 PRO A C 1
ATOM 1330 O O . PRO A 1 164 ? -6.440 -31.382 5.444 1.00 79.12 164 PRO A O 1
ATOM 1333 N N . SER A 1 165 ? -4.773 -30.098 4.659 1.00 66.38 165 SER A N 1
ATOM 1334 C CA . SER A 1 165 ? -3.725 -30.874 5.309 1.00 66.38 165 SER A CA 1
ATOM 1335 C C . SER A 1 165 ? -3.590 -30.386 6.754 1.00 66.38 165 SER A C 1
ATOM 1337 O O . SER A 1 165 ? -4.121 -29.341 7.105 1.00 66.38 165 SER A O 1
ATOM 1339 N N . VAL A 1 166 ? -2.844 -31.107 7.589 1.00 72.12 166 VAL A N 1
ATOM 1340 C CA . VAL A 1 166 ? -2.234 -30.523 8.795 1.00 72.12 166 VAL A CA 1
ATOM 1341 C C . VAL A 1 166 ? -0.785 -30.194 8.428 1.00 72.12 166 VAL A C 1
ATOM 1343 O O . VAL A 1 166 ? 0.134 -30.947 8.739 1.00 72.12 166 VAL A O 1
ATOM 1346 N N . TYR A 1 167 ? -0.593 -29.170 7.592 1.00 73.31 167 TYR A N 1
ATOM 1347 C CA . TYR A 1 167 ? 0.704 -28.790 7.017 1.00 73.31 167 TYR A CA 1
ATOM 1348 C C . TYR A 1 167 ? 1.245 -27.488 7.615 1.00 73.31 167 TYR A C 1
ATOM 1350 O O . TYR A 1 167 ? 2.455 -27.373 7.799 1.00 73.31 167 TYR A O 1
ATOM 1358 N N . LEU A 1 168 ? 0.371 -26.528 7.932 1.00 72.50 168 LEU A N 1
ATOM 1359 C CA . LEU A 1 168 ? 0.733 -25.265 8.584 1.00 72.50 168 LEU A CA 1
ATOM 1360 C C . LEU A 1 168 ? 1.045 -25.460 10.069 1.00 72.50 168 LEU A C 1
ATOM 1362 O O . LEU A 1 168 ? 1.889 -24.755 10.608 1.00 72.50 168 LEU A O 1
ATOM 1366 N N . LYS A 1 169 ? 0.359 -26.405 10.725 1.00 68.12 169 LYS A N 1
ATOM 1367 C CA . LYS A 1 169 ? 0.406 -26.597 12.187 1.00 68.12 169 LYS A CA 1
ATOM 1368 C C . LYS A 1 169 ? 1.467 -27.590 12.672 1.00 68.12 169 LYS A C 1
ATOM 1370 O O . LYS A 1 169 ? 1.571 -27.805 13.874 1.00 68.12 169 LYS A O 1
ATOM 1375 N N . ASP A 1 170 ? 2.243 -28.193 11.769 1.00 74.12 170 ASP A N 1
ATOM 1376 C CA . ASP A 1 170 ? 3.303 -29.162 12.090 1.00 74.12 170 ASP A CA 1
ATOM 1377 C C . ASP A 1 170 ? 4.610 -28.442 12.511 1.00 74.12 170 ASP A C 1
ATOM 1379 O O . ASP A 1 170 ? 5.334 -27.927 11.645 1.00 74.12 170 ASP A O 1
ATOM 1383 N N . PRO A 1 171 ? 4.977 -28.422 13.813 1.00 60.97 171 PRO A N 1
ATOM 1384 C CA . PRO A 1 171 ? 6.122 -27.645 14.294 1.00 60.97 171 PRO A CA 1
ATOM 1385 C C . PRO A 1 171 ? 7.474 -28.225 13.854 1.00 60.97 171 PRO A C 1
ATOM 1387 O O . PRO A 1 171 ? 8.486 -27.519 13.865 1.00 60.97 171 PRO A O 1
ATOM 1390 N N . GLU A 1 172 ? 7.524 -29.502 13.455 1.00 60.72 172 GLU A N 1
ATOM 1391 C CA . GLU A 1 172 ? 8.744 -30.120 12.933 1.00 60.72 172 GLU A CA 1
ATOM 1392 C C . GLU A 1 172 ? 9.077 -29.634 11.521 1.00 60.72 172 GLU A C 1
ATOM 1394 O O . GLU A 1 172 ? 10.254 -29.587 11.151 1.00 60.72 172 GLU A O 1
ATOM 1399 N N . ARG A 1 173 ? 8.066 -29.269 10.720 1.00 66.31 173 ARG A N 1
ATOM 1400 C CA . ARG A 1 173 ? 8.276 -28.785 9.346 1.00 66.31 173 ARG A CA 1
ATOM 1401 C C . ARG A 1 173 ? 8.890 -27.400 9.323 1.00 66.31 173 ARG A C 1
ATOM 1403 O O . ARG A 1 173 ? 9.804 -27.182 8.533 1.00 66.31 173 ARG A O 1
ATOM 1410 N N . LEU A 1 174 ? 8.483 -26.508 10.227 1.00 61.53 174 LEU A N 1
ATOM 1411 C CA . LEU A 1 174 ? 9.085 -25.176 10.348 1.00 61.53 174 LEU A CA 1
ATOM 1412 C C . LEU A 1 174 ? 10.610 -25.248 10.552 1.00 61.53 174 LEU A C 1
ATOM 1414 O O . LEU A 1 174 ? 11.349 -24.463 9.966 1.00 61.53 174 LEU A O 1
ATOM 1418 N N . ARG A 1 175 ? 11.099 -26.239 11.311 1.00 60.34 175 ARG A N 1
ATOM 1419 C CA . ARG A 1 175 ? 12.541 -26.471 11.531 1.00 60.34 175 ARG A CA 1
ATOM 1420 C C . ARG A 1 175 ? 13.292 -27.015 10.307 1.00 60.34 175 ARG A C 1
ATOM 1422 O O . ARG A 1 175 ? 14.519 -27.004 10.313 1.00 60.34 175 ARG A O 1
ATOM 1429 N N . LYS A 1 176 ? 12.583 -27.522 9.292 1.00 64.38 176 LYS A N 1
ATOM 1430 C CA . LYS A 1 176 ? 13.138 -28.184 8.094 1.00 64.38 176 LYS A CA 1
ATOM 1431 C C . LYS A 1 176 ? 12.958 -27.359 6.807 1.00 64.38 176 LYS A C 1
ATOM 1433 O O . LYS A 1 176 ? 13.437 -27.778 5.757 1.00 64.38 176 LYS A O 1
ATOM 1438 N N . ILE A 1 177 ? 12.274 -26.214 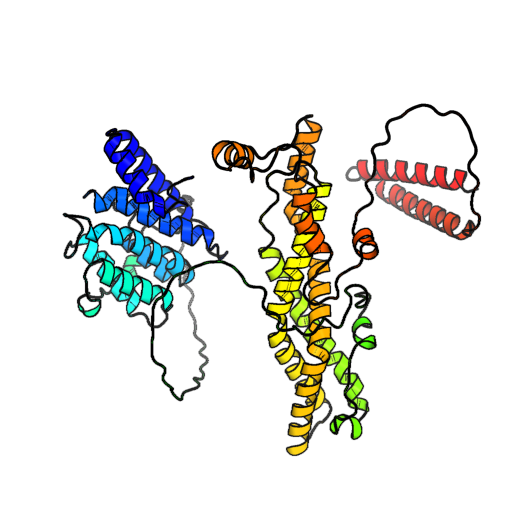6.867 1.00 71.25 177 ILE A N 1
ATOM 1439 C CA . ILE A 1 177 ? 12.044 -25.323 5.720 1.00 71.25 177 ILE A CA 1
ATOM 1440 C C . ILE A 1 177 ? 13.264 -24.424 5.476 1.00 71.25 177 ILE A C 1
ATOM 1442 O O . ILE A 1 177 ? 13.774 -23.779 6.391 1.00 71.25 177 ILE A O 1
ATOM 1446 N N . GLU A 1 178 ? 13.701 -24.330 4.217 1.00 69.50 178 GLU A N 1
ATOM 1447 C CA . GLU A 1 178 ? 14.644 -23.296 3.787 1.00 69.50 178 GLU A CA 1
ATOM 1448 C C . GLU A 1 178 ? 13.916 -21.942 3.716 1.00 69.50 178 GLU A C 1
ATOM 1450 O O . GLU A 1 178 ? 12.977 -21.772 2.936 1.00 69.50 178 GLU A O 1
ATOM 1455 N N . TYR A 1 179 ? 14.339 -20.977 4.538 1.00 75.56 179 TYR A N 1
ATOM 1456 C CA . TYR A 1 179 ? 13.724 -19.648 4.596 1.00 75.56 179 TYR A CA 1
ATOM 1457 C C . TYR A 1 179 ? 13.897 -18.884 3.271 1.00 75.56 179 TYR A C 1
ATOM 1459 O O . TYR A 1 179 ? 15.009 -18.548 2.855 1.00 75.56 179 TYR A O 1
ATOM 1467 N N . GLN A 1 180 ? 12.780 -18.555 2.624 1.00 84.44 180 GLN A N 1
ATOM 1468 C CA . GLN A 1 180 ? 12.709 -17.822 1.361 1.00 84.44 180 GLN A CA 1
ATOM 1469 C C . GLN A 1 180 ? 12.400 -16.330 1.566 1.00 84.44 180 GLN A C 1
ATOM 1471 O O . GLN A 1 180 ? 12.883 -15.511 0.777 1.00 84.44 180 GLN A O 1
ATOM 1476 N N . LEU A 1 181 ? 11.650 -15.971 2.617 1.00 70.75 181 LEU A N 1
ATOM 1477 C CA . LEU A 1 181 ? 11.331 -14.585 3.001 1.00 70.75 181 LEU A CA 1
ATOM 1478 C C . LEU A 1 181 ? 12.448 -13.930 3.838 1.00 70.75 181 LEU A C 1
ATOM 1480 O O . LEU A 1 181 ? 12.427 -12.721 4.047 1.00 70.75 181 LEU A O 1
ATOM 1484 N N . SER A 1 182 ? 13.404 -14.700 4.363 1.00 63.50 182 SER A N 1
ATOM 1485 C CA . SER A 1 182 ? 14.580 -14.179 5.085 1.00 63.50 182 SER A CA 1
ATOM 1486 C C . SER A 1 182 ? 15.799 -14.021 4.166 1.00 63.50 182 SER A C 1
ATOM 1488 O O . SER A 1 182 ? 15.925 -14.692 3.139 1.00 63.50 182 SER A O 1
ATOM 1490 N N . GLN A 1 183 ? 16.753 -13.168 4.555 1.00 49.06 183 GLN A N 1
ATOM 1491 C CA . GLN A 1 183 ? 18.118 -13.294 4.032 1.00 49.06 183 GLN A CA 1
ATOM 1492 C C . GLN A 1 183 ? 18.730 -14.602 4.567 1.00 49.06 183 GLN A C 1
ATOM 1494 O O . GLN A 1 183 ? 18.478 -14.940 5.727 1.00 49.06 183 GLN A O 1
ATOM 1499 N N . PRO A 1 184 ? 19.516 -15.349 3.767 1.00 41.97 184 PRO A N 1
ATOM 1500 C CA . PRO A 1 184 ? 20.234 -16.506 4.288 1.00 41.97 184 PRO A CA 1
ATOM 1501 C C . PRO A 1 184 ? 21.183 -16.043 5.405 1.00 41.97 184 PRO A C 1
ATOM 1503 O O . PRO A 1 184 ? 21.818 -14.994 5.246 1.00 41.97 184 PRO A O 1
ATOM 1506 N N . PRO A 1 185 ? 21.303 -16.786 6.520 1.00 35.75 185 PRO A N 1
ATOM 1507 C CA . PRO A 1 185 ? 22.242 -16.426 7.569 1.00 35.75 185 PRO A CA 1
ATOM 1508 C C . PRO A 1 185 ? 23.654 -16.374 6.982 1.00 35.75 185 PRO A C 1
ATOM 1510 O O . PRO A 1 185 ? 24.079 -17.283 6.260 1.00 35.75 185 PRO A O 1
ATOM 1513 N N . LYS A 1 186 ? 24.394 -15.306 7.300 1.00 32.16 186 LYS A N 1
ATOM 1514 C CA . LYS A 1 186 ? 25.845 -15.308 7.105 1.00 32.16 186 LYS A CA 1
ATOM 1515 C C . LYS A 1 186 ? 26.394 -16.510 7.876 1.00 32.16 186 LYS A C 1
ATOM 1517 O O . LYS A 1 186 ? 25.998 -16.736 9.018 1.00 32.16 186 LYS A O 1
ATOM 1522 N N . LYS A 1 187 ? 27.267 -17.297 7.244 1.00 29.30 187 LYS A N 1
ATOM 1523 C CA . LYS A 1 187 ? 27.959 -18.404 7.913 1.00 29.30 187 LYS A CA 1
ATOM 1524 C C . LYS A 1 187 ? 28.996 -17.839 8.884 1.00 29.30 187 LYS A C 1
ATOM 1526 O O . LYS A 1 187 ? 30.176 -17.792 8.547 1.00 29.30 187 LYS A O 1
ATOM 1531 N N . ASP A 1 188 ? 28.556 -17.436 10.068 1.00 27.31 188 ASP A N 1
ATOM 1532 C CA . ASP A 1 188 ? 29.460 -17.278 11.200 1.00 27.31 188 ASP A CA 1
ATOM 1533 C C . ASP A 1 188 ? 29.770 -18.664 11.771 1.00 27.31 188 ASP A C 1
ATOM 1535 O O . ASP A 1 188 ? 28.921 -19.345 12.350 1.00 27.31 188 ASP A O 1
ATOM 1539 N N . ASN A 1 189 ? 31.012 -19.097 11.561 1.00 32.50 189 ASN A N 1
ATOM 1540 C CA . ASN A 1 189 ? 31.581 -20.253 12.239 1.00 32.50 189 ASN A CA 1
ATOM 1541 C C . ASN A 1 189 ? 31.805 -19.902 13.717 1.00 32.50 189 ASN A C 1
ATOM 1543 O O . ASN A 1 189 ? 32.898 -19.477 14.076 1.00 32.50 189 ASN A O 1
ATOM 1547 N N . SER A 1 190 ? 30.802 -20.142 14.562 1.00 30.55 190 SER A N 1
ATOM 1548 C CA . SER A 1 190 ? 30.978 -20.255 16.014 1.00 30.55 190 SER A CA 1
ATOM 1549 C C . SER A 1 190 ? 29.981 -21.248 16.609 1.00 30.55 190 SER A C 1
ATOM 1551 O O . SER A 1 190 ? 28.786 -20.983 16.715 1.00 30.55 190 SER A O 1
ATOM 1553 N N . GLN A 1 191 ? 30.503 -22.395 17.045 1.00 27.03 191 GLN A N 1
ATOM 1554 C CA . GLN A 1 191 ? 29.938 -23.157 18.168 1.00 27.03 191 GLN A CA 1
ATOM 1555 C C . GLN A 1 191 ? 30.066 -22.247 19.427 1.00 27.03 191 GLN A C 1
ATOM 1557 O O . GLN A 1 191 ? 30.907 -21.353 19.429 1.00 27.03 191 GLN A O 1
ATOM 1562 N N . VAL A 1 192 ? 29.307 -22.338 20.524 1.00 27.81 192 VAL A N 1
ATOM 1563 C CA . VAL A 1 192 ? 28.774 -23.495 21.264 1.00 27.81 192 VAL A CA 1
ATOM 1564 C C . VAL A 1 192 ? 27.575 -23.038 22.140 1.00 27.81 192 VAL A C 1
ATOM 1566 O O . VAL A 1 192 ? 27.366 -21.845 22.331 1.00 27.81 192 VAL A O 1
ATOM 1569 N N . ALA A 1 193 ? 26.909 -24.008 22.778 1.00 25.97 193 ALA A N 1
ATOM 1570 C CA . ALA A 1 193 ? 26.203 -23.918 24.070 1.00 25.97 193 ALA A CA 1
ATOM 1571 C C . ALA A 1 193 ? 24.737 -23.430 24.095 1.00 25.97 193 ALA A C 1
ATOM 1573 O O . ALA A 1 193 ? 24.414 -22.246 24.056 1.00 25.97 193 ALA A O 1
ATOM 1574 N N . VAL A 1 194 ? 23.851 -24.411 24.292 1.00 27.20 194 VAL A N 1
ATOM 1575 C CA . VAL A 1 194 ? 22.468 -24.252 24.759 1.00 27.20 194 VAL A CA 1
ATOM 1576 C C . VAL A 1 194 ? 22.468 -24.203 26.289 1.00 27.20 194 VAL A C 1
ATOM 1578 O O . VAL A 1 194 ? 23.004 -25.119 26.910 1.00 27.20 194 VAL A O 1
ATOM 1581 N N . SER A 1 195 ? 21.785 -23.221 26.882 1.00 27.58 195 SER A N 1
ATOM 1582 C CA . SER A 1 195 ? 21.442 -23.206 28.312 1.00 27.58 195 SER A CA 1
ATOM 1583 C C . SER A 1 195 ? 19.968 -22.840 28.490 1.00 27.58 195 SER A C 1
ATOM 1585 O O . SER A 1 195 ? 19.497 -21.842 27.950 1.00 27.58 195 SER A O 1
ATOM 1587 N N . GLN A 1 196 ? 19.234 -23.681 29.216 1.00 24.53 196 GLN A N 1
ATOM 1588 C CA . GLN A 1 196 ? 17.799 -23.545 29.493 1.00 24.53 196 GLN A CA 1
ATOM 1589 C C . GLN A 1 196 ? 17.552 -22.629 30.701 1.00 24.53 196 GLN A C 1
ATOM 1591 O O . GLN A 1 196 ? 18.371 -22.631 31.616 1.00 24.53 196 GLN A O 1
ATOM 1596 N N . LEU A 1 197 ? 16.392 -21.959 30.769 1.00 23.06 197 LEU A N 1
ATOM 1597 C CA . LEU A 1 197 ? 15.819 -21.471 32.035 1.00 23.06 197 LEU A CA 1
ATOM 1598 C C . LEU A 1 197 ? 14.283 -21.305 31.966 1.00 23.06 197 LEU A C 1
ATOM 1600 O O . LEU A 1 197 ? 13.755 -20.531 31.172 1.00 23.06 197 LEU A O 1
ATOM 1604 N N . ASN A 1 198 ? 13.601 -22.061 32.832 1.00 22.69 198 ASN A N 1
ATOM 1605 C CA . ASN A 1 198 ? 12.195 -21.929 33.263 1.00 22.69 198 ASN A CA 1
ATOM 1606 C C . ASN A 1 198 ? 12.071 -20.777 34.298 1.00 22.69 198 ASN A C 1
ATOM 1608 O O . ASN A 1 198 ? 13.090 -20.412 34.877 1.00 22.69 198 ASN A O 1
ATOM 1612 N N . ILE A 1 199 ? 10.931 -20.175 34.680 1.00 25.33 199 ILE A N 1
ATOM 1613 C CA . ILE A 1 199 ? 9.458 -20.260 34.444 1.00 25.33 199 ILE A CA 1
ATOM 1614 C C . ILE A 1 199 ? 8.897 -18.806 34.700 1.00 25.33 199 ILE A C 1
ATOM 1616 O O . ILE A 1 199 ? 9.736 -17.932 34.931 1.00 25.33 199 ILE A O 1
ATOM 1620 N N . PRO A 1 200 ? 7.580 -18.461 34.825 1.00 28.88 200 PRO A N 1
ATOM 1621 C CA . PRO A 1 200 ? 6.290 -19.032 34.375 1.00 28.88 200 PRO A CA 1
ATOM 1622 C C . PRO A 1 200 ? 5.326 -18.001 33.698 1.00 28.88 200 PRO A C 1
ATOM 1624 O O . PRO A 1 200 ? 5.643 -16.837 33.478 1.00 28.88 200 PRO A O 1
ATOM 1627 N N . THR A 1 201 ? 4.105 -18.461 33.407 1.00 22.92 201 THR A N 1
ATOM 1628 C CA . THR A 1 201 ? 2.891 -17.733 32.976 1.00 22.92 201 THR A CA 1
ATOM 1629 C C . THR A 1 201 ? 2.341 -16.671 33.944 1.00 22.92 201 THR A C 1
ATOM 1631 O O . THR A 1 201 ? 2.263 -16.932 35.145 1.00 22.92 201 THR A O 1
ATOM 1634 N N . THR A 1 202 ? 1.716 -15.618 33.397 1.00 23.11 202 THR A N 1
ATOM 1635 C CA . THR A 1 202 ? 0.589 -14.914 34.049 1.00 23.11 202 THR A CA 1
ATOM 1636 C C . THR A 1 202 ? -0.496 -14.556 33.030 1.00 23.11 202 THR A C 1
ATOM 1638 O O . THR A 1 202 ? -0.209 -14.021 31.963 1.00 23.11 202 THR A O 1
ATOM 1641 N N . SER A 1 203 ? -1.744 -14.874 33.362 1.00 22.08 203 SER A N 1
ATOM 1642 C CA . SER A 1 203 ? -2.936 -14.747 32.517 1.00 22.08 203 SER A CA 1
ATOM 1643 C C . SER A 1 203 ? -3.820 -13.574 32.942 1.00 22.08 203 SER A C 1
ATOM 1645 O O . SER A 1 203 ? -4.052 -13.409 34.138 1.00 22.08 203 SER A O 1
ATOM 1647 N N . LEU A 1 204 ? -4.403 -12.852 31.979 1.00 23.73 204 LEU A N 1
ATOM 1648 C CA . LEU A 1 204 ? -5.556 -11.973 32.201 1.00 23.73 204 LEU A CA 1
ATOM 1649 C C . LEU A 1 204 ? -6.566 -12.101 31.045 1.00 23.73 204 LEU A C 1
ATOM 1651 O O . LEU A 1 204 ? -6.310 -11.658 29.928 1.00 23.73 204 LEU A O 1
ATOM 1655 N N . ASN A 1 205 ? -7.715 -12.700 31.367 1.00 22.42 205 ASN A N 1
ATOM 1656 C CA . ASN A 1 205 ? -9.025 -12.432 30.756 1.00 22.42 205 ASN A CA 1
ATOM 1657 C C . ASN A 1 205 ? -9.376 -10.927 30.936 1.00 22.42 205 ASN A C 1
ATOM 1659 O O . ASN A 1 205 ? -8.717 -10.257 31.730 1.00 22.42 205 ASN A O 1
ATOM 1663 N N . GLU A 1 206 ? -10.366 -10.266 30.325 1.00 24.00 206 GLU A N 1
ATOM 1664 C CA . GLU A 1 206 ? -11.648 -10.560 29.633 1.00 24.00 206 GLU A CA 1
ATOM 1665 C C . GLU A 1 206 ? -12.085 -9.202 28.974 1.00 24.00 206 GLU A C 1
ATOM 1667 O O . GLU A 1 206 ? -11.299 -8.250 29.056 1.00 24.00 206 GLU A O 1
ATOM 1672 N N . PRO A 1 207 ? -13.309 -8.966 28.440 1.00 32.97 207 PRO A N 1
ATOM 1673 C CA . PRO A 1 207 ? -14.349 -9.857 27.908 1.00 32.97 207 PRO A CA 1
ATOM 1674 C C . PRO A 1 207 ? -14.832 -9.474 26.478 1.00 32.97 207 PRO A C 1
ATOM 1676 O O . PRO A 1 207 ? -14.466 -8.447 25.905 1.00 32.97 207 PRO A O 1
ATOM 1679 N N . GLU A 1 208 ? -15.724 -10.297 25.918 1.00 21.06 208 GLU A N 1
ATOM 1680 C CA . GLU A 1 208 ? -16.532 -10.006 24.719 1.00 21.06 208 GLU A CA 1
ATOM 1681 C C . GLU A 1 208 ? -17.580 -8.891 24.922 1.00 21.06 208 GLU A C 1
ATOM 1683 O O . GLU A 1 208 ? -18.042 -8.642 26.035 1.00 21.06 208 GLU A O 1
ATOM 1688 N N . LEU A 1 209 ? -18.071 -8.321 23.810 1.00 24.56 209 LEU A N 1
ATOM 1689 C CA . LEU A 1 209 ? -19.406 -7.714 23.730 1.00 24.56 209 LEU A CA 1
ATOM 1690 C C . LEU A 1 209 ? -20.170 -8.250 22.508 1.00 24.56 209 LEU A C 1
ATOM 1692 O O . LEU A 1 209 ? -19.659 -8.270 21.388 1.00 24.56 209 LEU A O 1
ATOM 1696 N N . THR A 1 210 ? -21.401 -8.698 22.748 1.00 22.83 210 THR A N 1
ATOM 1697 C CA . THR A 1 210 ? -22.238 -9.504 21.849 1.00 22.83 210 THR A CA 1
ATOM 1698 C C . THR A 1 210 ? -23.413 -8.723 21.240 1.00 22.83 210 THR A C 1
ATOM 1700 O O . THR A 1 210 ? -24.100 -8.001 21.952 1.00 22.83 210 THR A O 1
ATOM 1703 N N . GLY A 1 211 ? -23.719 -8.977 19.955 1.00 21.95 211 GLY A N 1
ATOM 1704 C CA . GLY A 1 211 ? -25.049 -8.786 19.325 1.00 21.95 211 GLY A CA 1
ATOM 1705 C C . GLY A 1 211 ? -25.611 -7.347 19.203 1.00 21.95 211 GLY A C 1
ATOM 1706 O O . GLY A 1 211 ? -25.102 -6.414 19.801 1.00 21.95 211 GLY A O 1
ATOM 1707 N N . VAL A 1 212 ? -26.674 -7.054 18.435 1.00 26.08 212 VAL A N 1
ATOM 1708 C CA . VAL A 1 212 ? -27.596 -7.883 17.616 1.00 26.08 212 VAL A CA 1
ATOM 1709 C C . VAL A 1 212 ? -27.976 -7.085 16.305 1.00 26.08 212 VAL A C 1
ATOM 1711 O O . VAL A 1 212 ? -27.104 -6.356 15.838 1.00 26.08 212 VAL A O 1
ATOM 1714 N N . PRO A 1 213 ? -29.109 -7.239 15.564 1.00 28.47 213 PRO A N 1
ATOM 1715 C CA . PRO A 1 213 ? -29.060 -7.709 14.169 1.00 28.47 213 PRO A CA 1
ATOM 1716 C C . PRO A 1 213 ? -29.496 -6.732 13.047 1.00 28.47 213 PRO A C 1
ATOM 1718 O O . PRO A 1 213 ? -30.380 -5.902 13.217 1.00 28.47 213 PRO A O 1
ATOM 1721 N N . GLY A 1 214 ? -28.978 -6.999 11.839 1.00 22.78 214 GLY A N 1
ATOM 1722 C CA . GLY A 1 214 ? -29.743 -7.212 10.593 1.00 22.78 214 GLY A CA 1
ATOM 1723 C C . GLY A 1 214 ? -30.683 -6.133 10.020 1.00 22.78 214 GLY A C 1
ATOM 1724 O O . GLY A 1 214 ? -31.741 -5.849 10.575 1.00 22.78 214 GLY A O 1
ATOM 1725 N N . GLN A 1 215 ? -30.410 -5.716 8.773 1.00 25.84 215 GLN A N 1
ATOM 1726 C CA . GLN A 1 215 ? -31.459 -5.427 7.777 1.00 25.84 215 GLN A CA 1
ATOM 1727 C C . GLN A 1 215 ? -30.952 -5.504 6.322 1.00 25.84 215 GLN A C 1
ATOM 1729 O O . GLN A 1 215 ? -29.752 -5.550 6.062 1.00 25.84 215 GLN A O 1
ATOM 1734 N N . THR A 1 216 ? -31.895 -5.612 5.383 1.00 24.41 216 THR A N 1
ATOM 1735 C CA . THR A 1 216 ? -31.735 -6.128 4.008 1.00 24.41 216 THR A CA 1
ATOM 1736 C C . THR A 1 216 ? -31.813 -5.060 2.908 1.00 24.41 216 THR A C 1
ATOM 1738 O O . THR A 1 216 ? -32.717 -4.233 2.950 1.00 24.41 216 THR A O 1
ATOM 1741 N N . ALA A 1 217 ? -30.987 -5.176 1.857 1.00 24.33 217 ALA A N 1
ATOM 1742 C CA . ALA A 1 217 ? -31.193 -4.583 0.517 1.00 24.33 217 ALA A CA 1
ATOM 1743 C C . ALA A 1 217 ? -30.267 -5.304 -0.500 1.00 24.33 217 ALA A C 1
ATOM 1745 O O . ALA A 1 217 ? -29.054 -5.306 -0.323 1.00 24.33 217 ALA A O 1
ATOM 1746 N N . SER A 1 218 ? -30.749 -6.160 -1.411 1.00 23.28 218 SER A N 1
ATOM 1747 C CA . SER A 1 218 ? -31.382 -5.870 -2.720 1.00 23.28 218 SER A CA 1
ATOM 1748 C C . SER A 1 218 ? -30.457 -5.224 -3.776 1.00 23.28 218 SER A C 1
ATOM 1750 O O . SER A 1 218 ? -30.173 -4.031 -3.720 1.00 23.28 218 SER A O 1
ATOM 1752 N N . SER A 1 219 ? -30.057 -6.012 -4.784 1.00 25.11 219 SER A N 1
ATOM 1753 C CA . SER A 1 219 ? -29.463 -5.565 -6.066 1.00 25.11 219 SER A CA 1
ATOM 1754 C C . SER A 1 219 ? -30.460 -4.700 -6.865 1.00 25.11 219 SER A C 1
ATOM 1756 O O . SER A 1 219 ? -31.663 -4.908 -6.684 1.00 25.11 219 SER A O 1
ATOM 1758 N N . PRO A 1 220 ? -30.037 -3.778 -7.767 1.00 29.28 220 PRO A N 1
ATOM 1759 C CA . PRO A 1 220 ? -29.646 -4.151 -9.144 1.00 29.28 220 PRO A CA 1
ATOM 1760 C C . PRO A 1 220 ? -28.518 -3.231 -9.732 1.00 29.28 220 PRO A C 1
ATOM 1762 O O . PRO A 1 220 ? -27.578 -2.951 -8.994 1.00 29.28 220 PRO A O 1
ATOM 1765 N N . PRO A 1 221 ? -28.459 -2.870 -11.039 1.00 29.00 221 PRO A N 1
ATOM 1766 C CA . PRO A 1 221 ? -27.700 -3.603 -12.054 1.00 29.00 221 PRO A CA 1
ATOM 1767 C C . PRO A 1 221 ? -26.558 -2.795 -12.724 1.00 29.00 221 PRO A C 1
ATOM 1769 O O . PRO A 1 221 ? -26.298 -1.634 -12.422 1.00 29.00 221 PRO A O 1
ATOM 1772 N N . VAL A 1 222 ? -25.875 -3.434 -13.680 1.00 30.70 222 VAL A N 1
ATOM 1773 C CA . VAL A 1 222 ? -24.741 -2.900 -14.459 1.00 30.70 222 VAL A CA 1
ATOM 1774 C C . VAL A 1 222 ? -25.162 -1.808 -15.453 1.00 30.70 222 VAL A C 1
ATOM 1776 O O . VAL A 1 222 ? -25.991 -2.087 -16.316 1.00 30.70 222 VAL A O 1
ATOM 1779 N N . MET A 1 223 ? -24.484 -0.647 -15.470 1.00 24.44 223 MET A N 1
ATOM 1780 C CA . MET A 1 223 ? -24.296 0.112 -16.720 1.00 24.44 223 MET A CA 1
ATOM 1781 C C . MET A 1 223 ? -23.068 1.049 -16.744 1.00 24.44 223 MET A C 1
ATOM 1783 O O . MET A 1 223 ? -22.751 1.723 -15.773 1.00 24.44 223 MET A O 1
ATOM 1787 N N . GLN A 1 224 ? -22.392 1.027 -17.899 1.00 25.97 224 GLN A N 1
ATOM 1788 C CA . GLN A 1 224 ? -21.412 1.958 -18.493 1.00 25.97 224 GLN A CA 1
ATOM 1789 C C . GLN A 1 224 ? -20.669 2.992 -17.616 1.00 25.97 224 GLN A C 1
ATOM 1791 O O . GLN A 1 224 ? -21.203 4.010 -17.190 1.00 25.97 224 GLN A O 1
ATOM 1796 N N . ASN 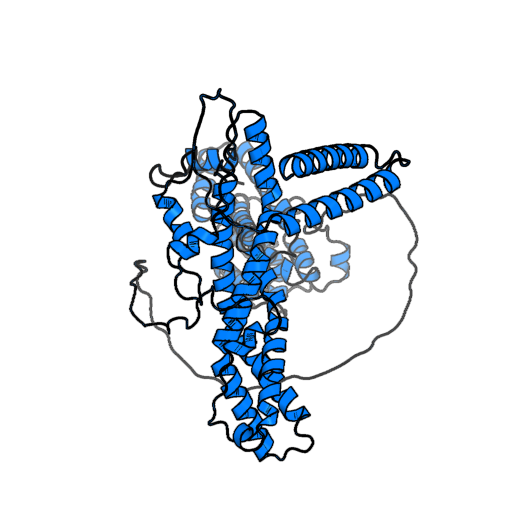A 1 225 ? -19.349 2.798 -17.529 1.00 24.47 225 ASN A N 1
ATOM 1797 C CA . ASN A 1 225 ? -18.385 3.778 -17.030 1.00 24.47 225 ASN A CA 1
ATOM 1798 C C . ASN A 1 225 ? -18.083 4.855 -18.093 1.00 24.47 225 ASN A C 1
ATOM 1800 O O . ASN A 1 225 ? -17.380 4.569 -19.061 1.00 24.47 225 ASN A O 1
ATOM 1804 N N . ASN A 1 226 ? -18.557 6.086 -17.880 1.00 25.08 226 ASN A N 1
ATOM 1805 C CA . ASN A 1 226 ? -18.107 7.280 -18.602 1.00 25.08 226 ASN A CA 1
ATOM 1806 C C . ASN A 1 226 ? -17.558 8.295 -17.589 1.00 25.08 226 ASN A C 1
ATOM 1808 O O . ASN A 1 226 ? -18.307 8.961 -16.876 1.00 25.08 226 ASN A O 1
ATOM 1812 N N . SER A 1 227 ? -16.231 8.391 -17.498 1.00 28.47 227 SER A N 1
ATOM 1813 C CA . SER A 1 227 ? -15.551 9.265 -16.540 1.00 28.47 227 SER A CA 1
ATOM 1814 C C . SER A 1 227 ? -15.510 10.719 -17.028 1.00 28.47 227 SER A C 1
ATOM 1816 O O . SER A 1 227 ? -14.517 11.166 -17.595 1.00 28.47 227 SER A O 1
ATOM 1818 N N . THR A 1 228 ? -16.573 11.473 -16.759 1.00 27.33 228 THR A N 1
ATOM 1819 C CA . THR A 1 228 ? -16.569 12.945 -16.789 1.00 27.33 228 THR A CA 1
ATOM 1820 C C . THR A 1 228 ? -17.085 13.458 -15.455 1.00 27.33 228 THR A C 1
ATOM 1822 O O . THR A 1 228 ? -18.265 13.305 -15.156 1.00 27.33 228 THR A O 1
ATOM 1825 N N . THR A 1 229 ? -16.204 14.043 -14.644 1.00 28.44 229 THR A N 1
ATOM 1826 C CA . THR A 1 229 ? -16.538 14.649 -13.347 1.00 28.44 229 THR A CA 1
ATOM 1827 C C . THR A 1 229 ? -17.425 15.885 -13.528 1.00 28.44 229 THR A C 1
ATOM 1829 O O . THR A 1 229 ? -16.944 16.866 -14.100 1.00 28.44 229 THR A O 1
ATOM 1832 N N . PRO A 1 230 ? -18.666 15.907 -13.009 1.00 28.17 230 PRO A N 1
ATOM 1833 C CA . PRO A 1 230 ? -19.452 17.123 -12.906 1.00 28.17 230 PRO A CA 1
ATOM 1834 C C . PRO A 1 230 ? -19.253 17.733 -11.515 1.00 28.17 230 PRO A C 1
ATOM 1836 O O . PRO A 1 230 ? -19.702 17.179 -10.507 1.00 28.17 230 PRO A O 1
ATOM 1839 N N . THR A 1 231 ? -18.609 18.897 -11.450 1.00 33.34 231 THR A N 1
ATOM 1840 C CA . THR A 1 231 ? -18.641 19.759 -10.264 1.00 33.34 231 THR A CA 1
ATOM 1841 C C . THR A 1 231 ? -20.089 20.149 -9.977 1.00 33.34 231 THR A C 1
ATOM 1843 O O . THR A 1 231 ? -20.669 20.995 -10.651 1.00 33.34 231 THR A O 1
ATOM 1846 N N . SER A 1 232 ? -20.685 19.493 -8.982 1.00 25.09 232 SER A N 1
ATOM 1847 C CA . SER A 1 232 ? -22.066 19.721 -8.558 1.00 25.09 232 SER A CA 1
ATOM 1848 C C . SER A 1 232 ? -22.054 20.466 -7.230 1.00 25.09 232 SER A C 1
ATOM 1850 O O . SER A 1 232 ? -21.470 20.002 -6.252 1.00 25.09 232 SER A O 1
ATOM 1852 N N . SER A 1 233 ? -22.671 21.642 -7.213 1.00 30.66 233 SER A N 1
ATOM 1853 C CA . SER A 1 233 ? -22.666 22.575 -6.090 1.00 30.66 233 SER A CA 1
ATOM 1854 C C . SER A 1 233 ? -23.471 22.059 -4.891 1.00 30.66 233 SER A C 1
ATOM 1856 O O . SER A 1 233 ? -24.676 22.287 -4.797 1.00 30.66 233 SER A O 1
ATOM 1858 N N . VAL A 1 234 ? -22.785 21.441 -3.933 1.00 28.03 234 VAL A N 1
ATOM 1859 C CA . VAL A 1 234 ? -23.188 21.479 -2.523 1.00 28.03 234 VAL A CA 1
ATOM 1860 C C . VAL A 1 234 ? -22.134 22.312 -1.811 1.00 28.03 234 VAL A C 1
ATOM 1862 O O . VAL A 1 234 ? -20.964 21.933 -1.788 1.00 28.03 234 VAL A O 1
ATOM 1865 N N . ALA A 1 235 ? -22.530 23.471 -1.286 1.00 30.62 235 ALA A N 1
ATOM 1866 C CA . ALA A 1 235 ? -21.622 24.331 -0.543 1.00 30.62 235 ALA A CA 1
ATOM 1867 C C . ALA A 1 235 ? -21.158 23.597 0.723 1.00 30.62 235 ALA A C 1
ATOM 1869 O O . ALA A 1 235 ? -21.938 23.387 1.653 1.00 30.62 235 ALA A O 1
ATOM 1870 N N . ALA A 1 236 ? -19.888 23.192 0.748 1.00 35.50 236 ALA A N 1
ATOM 1871 C CA . ALA A 1 236 ? -19.221 22.892 2.005 1.00 35.50 236 ALA A CA 1
ATOM 1872 C C . ALA A 1 236 ? -19.186 24.184 2.845 1.00 35.50 236 ALA A C 1
ATOM 1874 O O . ALA A 1 236 ? -19.038 25.260 2.260 1.00 35.50 236 ALA A O 1
ATOM 1875 N N . PRO A 1 237 ? -19.330 24.114 4.181 1.00 44.44 237 PRO A N 1
ATOM 1876 C CA . PRO A 1 237 ? -19.197 25.298 5.021 1.00 44.44 237 PRO A CA 1
ATOM 1877 C C . PRO A 1 237 ? -17.824 25.936 4.785 1.00 44.44 237 PRO A C 1
ATOM 1879 O O . PRO A 1 237 ? -16.803 25.244 4.819 1.00 44.44 237 PRO A O 1
ATOM 1882 N N . GLU A 1 238 ? -17.808 27.241 4.505 1.00 51.62 238 GLU A N 1
ATOM 1883 C CA . GLU A 1 238 ? -16.561 27.969 4.276 1.00 51.62 238 GLU A CA 1
ATOM 1884 C C . GLU A 1 238 ? -15.684 27.910 5.540 1.00 51.62 238 GLU A C 1
ATOM 1886 O O . GLU A 1 238 ? -16.195 28.085 6.653 1.00 51.62 238 GLU A O 1
ATOM 1891 N N . PRO A 1 239 ? -14.371 27.645 5.408 1.00 63.06 239 PRO A N 1
ATOM 1892 C CA . PRO A 1 239 ? -13.483 27.549 6.558 1.00 63.06 239 PRO A CA 1
ATOM 1893 C C . PRO A 1 239 ? -13.421 28.894 7.286 1.00 63.06 239 PRO A C 1
ATOM 1895 O O . PRO A 1 239 ? -13.103 29.919 6.695 1.00 63.06 239 PRO A O 1
ATOM 1898 N N . ARG A 1 240 ? -13.702 28.895 8.592 1.00 63.94 240 ARG A N 1
ATOM 1899 C CA . ARG A 1 240 ? -13.875 30.128 9.382 1.00 63.94 240 ARG A CA 1
ATOM 1900 C C . ARG A 1 240 ? -12.580 30.870 9.742 1.00 63.94 240 ARG A C 1
ATOM 1902 O O . ARG A 1 240 ? -12.662 31.953 10.312 1.00 63.94 240 ARG A O 1
ATOM 1909 N N . PHE A 1 241 ? -11.410 30.297 9.459 1.00 66.69 241 PHE A N 1
ATOM 1910 C CA . PHE A 1 241 ? -10.113 30.787 9.942 1.00 66.69 241 PHE A CA 1
ATOM 1911 C C . PHE A 1 241 ? -9.123 31.010 8.790 1.00 66.69 241 PHE A C 1
ATOM 1913 O O . PHE A 1 241 ? -8.969 30.146 7.921 1.00 66.69 241 PHE A O 1
ATOM 1920 N N . SER A 1 242 ? -8.390 32.129 8.799 1.00 68.75 242 SER A N 1
ATOM 1921 C CA . SER A 1 242 ? -7.209 32.287 7.945 1.00 68.75 242 SER A CA 1
ATOM 1922 C C . SER A 1 242 ? -6.001 31.578 8.558 1.00 68.75 242 SER A C 1
ATOM 1924 O O . SER A 1 242 ? -5.829 31.509 9.776 1.00 68.75 242 SER A O 1
ATOM 1926 N N . TYR A 1 243 ? -5.094 31.095 7.706 1.00 65.69 243 TYR A N 1
ATOM 1927 C CA . TYR A 1 243 ? -3.828 30.488 8.131 1.00 6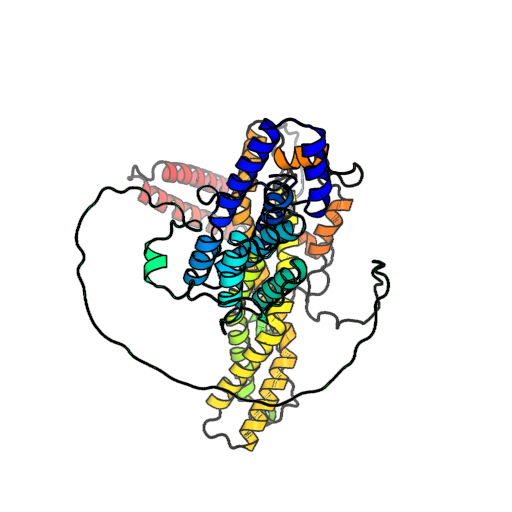5.69 243 TYR A CA 1
ATOM 1928 C C . TYR A 1 243 ? -2.938 31.466 8.934 1.00 65.69 243 TYR A C 1
ATOM 1930 O O . TYR A 1 243 ? -2.077 31.042 9.712 1.00 65.69 243 TYR A O 1
ATOM 1938 N N . MET A 1 244 ? -3.138 32.779 8.769 1.00 64.69 244 MET A N 1
ATOM 1939 C CA . MET A 1 244 ? -2.431 33.828 9.516 1.00 64.69 244 MET A CA 1
ATOM 1940 C C . MET A 1 244 ? -3.004 34.081 10.923 1.00 64.69 244 MET A C 1
ATOM 1942 O O . MET A 1 244 ? -2.230 34.402 11.824 1.00 64.69 244 MET A O 1
ATOM 1946 N N . ASP A 1 245 ? -4.303 33.857 11.149 1.00 66.62 245 ASP A N 1
ATOM 1947 C CA . ASP A 1 245 ? -4.990 34.209 12.409 1.00 66.62 245 ASP A CA 1
ATOM 1948 C C . ASP A 1 245 ? -4.603 33.298 13.587 1.00 66.62 245 ASP A C 1
ATOM 1950 O O . ASP A 1 245 ? -4.739 33.666 14.758 1.00 66.62 245 ASP A O 1
ATOM 1954 N N . ILE A 1 246 ? -4.113 32.092 13.282 1.00 65.81 246 ILE A N 1
ATOM 1955 C CA . ILE A 1 246 ? -3.670 31.096 14.263 1.00 65.81 246 ILE A CA 1
ATOM 1956 C C . ILE A 1 246 ? -2.167 31.267 14.506 1.00 65.81 246 ILE A C 1
ATOM 1958 O O . ILE A 1 246 ? -1.338 30.619 13.868 1.00 65.81 246 ILE A O 1
ATOM 1962 N N . GLN A 1 247 ? -1.777 32.165 15.403 1.00 61.25 247 GLN A N 1
ATOM 1963 C CA . GLN A 1 247 ? -0.368 32.365 15.762 1.00 61.25 247 GLN A CA 1
ATOM 1964 C C . GLN A 1 247 ? 0.105 31.232 16.686 1.00 61.25 247 GLN A C 1
ATOM 1966 O O . GLN A 1 247 ? -0.407 31.104 17.786 1.00 61.25 247 GLN A O 1
ATOM 1971 N N . LEU A 1 248 ? 1.094 30.420 16.291 1.00 62.31 248 LEU A N 1
ATOM 1972 C CA . LEU A 1 248 ? 1.588 29.295 17.116 1.00 62.31 248 LEU A CA 1
ATOM 1973 C C . LEU A 1 248 ? 2.557 29.711 18.246 1.00 62.31 248 LEU A C 1
ATOM 1975 O O . LEU A 1 248 ? 3.079 28.863 18.972 1.00 62.31 248 LEU A O 1
ATOM 1979 N N . ALA A 1 249 ? 2.787 31.014 18.422 1.00 46.31 249 ALA A N 1
ATOM 1980 C CA . ALA A 1 249 ? 3.670 31.569 19.441 1.00 46.31 249 ALA A CA 1
ATOM 1981 C C . ALA A 1 249 ? 3.031 31.522 20.846 1.00 46.31 249 ALA A C 1
ATOM 1983 O O . ALA A 1 249 ? 2.487 32.504 21.346 1.00 46.31 249 ALA A O 1
ATOM 1984 N N . GLY A 1 250 ? 3.146 30.363 21.499 1.00 51.00 250 GLY A N 1
ATOM 1985 C CA . GLY A 1 250 ? 2.800 30.162 22.908 1.00 51.00 250 GLY A CA 1
ATOM 1986 C C . GLY A 1 250 ? 1.383 29.638 23.161 1.00 51.00 250 GLY A C 1
ATOM 1987 O O . GLY A 1 250 ? 0.478 29.742 22.335 1.00 51.00 250 GLY A O 1
ATOM 1988 N N . SER A 1 251 ? 1.171 29.096 24.363 1.00 50.25 251 SER A N 1
ATOM 1989 C CA . SER A 1 251 ? -0.100 28.500 24.813 1.00 50.25 251 SER A CA 1
ATOM 1990 C C . SER A 1 251 ? -1.264 29.495 24.957 1.00 50.25 251 SER A C 1
ATOM 1992 O O . SER A 1 251 ? -2.352 29.109 25.373 1.00 50.25 251 SER A O 1
ATOM 1994 N N . ALA A 1 252 ? -1.073 30.770 24.613 1.00 53.44 252 ALA A N 1
ATOM 1995 C CA . ALA A 1 252 ? -2.129 31.780 24.576 1.00 53.44 252 ALA A CA 1
ATOM 1996 C C . ALA A 1 252 ? -2.933 31.779 23.258 1.00 53.44 252 ALA A C 1
ATOM 1998 O O . ALA A 1 252 ? -4.043 32.301 23.221 1.00 53.44 252 ALA A O 1
ATOM 1999 N N . ALA A 1 253 ? -2.416 31.159 22.193 1.00 57.19 253 ALA A N 1
ATOM 2000 C CA . ALA A 1 253 ? -3.000 31.173 20.847 1.00 57.19 253 ALA A CA 1
ATOM 2001 C C . ALA A 1 253 ? -4.474 30.730 20.771 1.00 57.19 253 ALA A C 1
ATOM 2003 O O . ALA A 1 253 ? -5.289 31.342 20.082 1.00 57.19 253 ALA A O 1
ATOM 2004 N N . LEU A 1 254 ? -4.821 29.670 21.507 1.00 61.31 254 LEU A N 1
ATOM 2005 C CA . LEU A 1 254 ? -6.176 29.115 21.552 1.00 61.31 254 LEU A CA 1
ATOM 2006 C C . LEU A 1 254 ? -7.156 30.011 22.331 1.00 61.31 254 LEU A C 1
ATOM 2008 O O . LEU A 1 254 ? -8.361 29.886 22.140 1.00 61.31 254 LEU A O 1
ATOM 2012 N N . GLN A 1 255 ? -6.675 30.935 23.173 1.00 58.94 255 GLN A N 1
ATOM 2013 C CA . GLN A 1 255 ? -7.536 31.765 24.025 1.00 58.94 255 GLN A CA 1
ATOM 2014 C C . GLN A 1 255 ? -8.395 32.758 23.239 1.00 58.94 255 GLN A C 1
ATOM 2016 O O . GLN A 1 255 ? -9.524 33.021 23.640 1.00 58.94 255 GLN A O 1
ATOM 2021 N N . ASN A 1 256 ? -7.868 33.311 22.143 1.00 61.97 256 ASN A N 1
ATOM 2022 C CA . ASN A 1 256 ? -8.519 34.405 21.414 1.00 61.97 256 ASN A CA 1
ATOM 2023 C C . ASN A 1 256 ? -9.647 33.929 20.484 1.00 61.97 256 ASN A C 1
ATOM 2025 O O . ASN A 1 256 ? -10.467 34.740 20.064 1.00 61.97 256 ASN A O 1
ATOM 2029 N N . HIS A 1 257 ? -9.692 32.629 20.176 1.00 66.88 257 HIS A N 1
ATOM 2030 C CA . HIS A 1 257 ? -10.622 32.035 19.205 1.00 66.88 257 HIS A CA 1
ATOM 2031 C C . HIS A 1 257 ? -11.589 31.006 19.822 1.00 66.88 257 HIS A C 1
ATOM 2033 O O . HIS A 1 257 ? -12.522 30.561 19.152 1.00 66.88 257 HIS A O 1
ATOM 2039 N N . LEU A 1 258 ? -11.386 30.614 21.088 1.00 73.12 258 LEU A N 1
ATOM 2040 C CA . LEU A 1 258 ? -12.222 29.632 21.788 1.00 73.12 258 LEU A CA 1
ATOM 2041 C C . LEU A 1 258 ? -13.662 30.150 21.940 1.00 73.12 258 LEU A C 1
ATOM 2043 O O . LEU A 1 258 ? -13.907 31.168 22.587 1.00 73.12 258 LEU A O 1
ATOM 2047 N N . THR A 1 259 ? -14.630 29.418 21.390 1.00 73.19 259 THR A N 1
ATOM 2048 C CA . THR A 1 259 ? -16.053 29.765 21.482 1.00 73.19 259 THR A CA 1
ATOM 2049 C C . THR A 1 259 ? -16.691 29.008 22.647 1.00 73.19 259 THR A C 1
ATOM 2051 O O . THR A 1 259 ? -16.637 27.781 22.703 1.00 73.19 259 THR A O 1
ATOM 2054 N N . ILE A 1 260 ? -17.292 29.729 23.600 1.00 76.38 260 ILE A N 1
ATOM 2055 C CA . ILE A 1 260 ? -18.039 29.139 24.723 1.00 76.38 260 ILE A CA 1
ATOM 2056 C C . ILE A 1 260 ? -19.478 29.651 24.675 1.00 76.38 260 ILE A C 1
ATOM 2058 O O . ILE A 1 260 ? -19.733 30.817 24.985 1.00 76.38 260 ILE A O 1
ATOM 2062 N N . ASN A 1 261 ? -20.423 28.775 24.337 1.00 72.69 261 ASN A N 1
ATOM 2063 C CA . ASN A 1 261 ? -21.841 29.116 24.290 1.00 72.69 261 ASN A CA 1
ATOM 2064 C C . ASN A 1 261 ? -22.381 29.598 25.659 1.00 72.69 261 ASN A C 1
ATOM 2066 O O . ASN A 1 261 ? -22.301 28.860 26.649 1.00 72.69 261 ASN A O 1
ATOM 2070 N N . PRO A 1 262 ? -22.980 30.804 25.748 1.00 67.25 262 PRO A N 1
ATOM 2071 C CA . PRO A 1 262 ? -23.543 31.323 26.996 1.00 67.25 262 PRO A CA 1
ATOM 2072 C C . PRO A 1 262 ? -24.825 30.598 27.444 1.00 67.25 262 PRO A C 1
ATOM 2074 O O . PRO A 1 262 ? -25.247 30.766 28.589 1.00 67.25 262 PRO A O 1
ATOM 2077 N N . SER A 1 263 ? -25.435 29.783 26.577 1.00 67.12 263 SER A N 1
ATOM 2078 C CA . SER A 1 263 ? -26.687 29.055 26.846 1.00 67.12 263 SER A CA 1
ATOM 2079 C C . SER A 1 263 ? -26.484 27.744 27.618 1.00 67.12 263 SER A C 1
ATOM 2081 O O . SER A 1 263 ? -27.457 27.109 28.018 1.00 67.12 263 SER A O 1
ATOM 2083 N N . ILE A 1 264 ? -25.235 27.317 27.845 1.00 73.06 264 ILE A N 1
ATOM 2084 C CA . ILE A 1 264 ? -24.935 26.104 28.615 1.00 73.06 264 ILE A CA 1
ATOM 2085 C C . ILE A 1 264 ? -25.263 26.358 30.093 1.00 73.06 264 ILE A C 1
ATOM 2087 O O . ILE A 1 264 ? -24.511 27.025 30.807 1.00 73.06 264 ILE A O 1
ATOM 2091 N N . LEU A 1 265 ? -26.373 25.778 30.562 1.00 66.81 265 LEU A N 1
ATOM 2092 C CA . LEU A 1 265 ? -26.898 25.927 31.928 1.00 66.81 265 LEU A CA 1
ATOM 2093 C C . LEU A 1 265 ? -25.846 25.642 33.015 1.00 66.81 265 LEU A C 1
ATOM 2095 O O . LEU A 1 265 ? -25.784 26.346 34.023 1.00 66.81 265 LEU A O 1
ATOM 2099 N N . LEU A 1 266 ? -24.958 24.668 32.783 1.00 68.00 266 LEU A N 1
ATOM 2100 C CA . LEU A 1 266 ? -23.855 24.345 33.693 1.00 68.00 266 LEU A CA 1
ATOM 2101 C C . LEU A 1 266 ? -22.931 25.557 33.931 1.00 68.00 266 LEU A C 1
ATOM 2103 O O . LEU A 1 266 ? -22.590 25.862 35.072 1.00 68.00 266 LEU A O 1
ATOM 2107 N N . PHE A 1 267 ? -22.598 26.315 32.881 1.00 70.00 267 PHE A N 1
ATOM 2108 C CA . PHE A 1 267 ? -21.747 27.507 32.970 1.00 70.00 267 PHE A CA 1
ATOM 2109 C C . PHE A 1 267 ? -22.467 28.766 33.454 1.00 70.00 267 PHE A C 1
ATOM 2111 O O . PHE A 1 267 ? -21.793 29.722 33.845 1.00 70.00 267 PHE A O 1
ATOM 2118 N N . GLN A 1 268 ? -23.802 28.776 33.444 1.00 71.19 268 GLN A N 1
ATOM 2119 C CA . GLN A 1 268 ? -24.584 29.783 34.163 1.00 71.19 268 GLN A CA 1
ATOM 2120 C C . GLN A 1 268 ? -24.586 29.488 35.669 1.00 71.19 268 GLN A C 1
ATOM 2122 O O . GLN A 1 268 ? -24.436 30.408 36.466 1.00 71.19 268 GLN A O 1
ATOM 2127 N N . SER A 1 269 ? -24.663 28.209 36.062 1.00 66.56 269 SER A N 1
ATOM 2128 C CA . SER A 1 269 ? -24.607 27.808 37.475 1.00 66.56 269 SER A CA 1
ATOM 2129 C C . SER A 1 269 ? -23.210 27.929 38.104 1.00 66.56 269 SER A C 1
ATOM 2131 O O . SER A 1 269 ? -23.095 28.276 39.277 1.00 66.56 269 SER A O 1
ATOM 2133 N N . GLN A 1 270 ? -22.140 27.670 37.340 1.00 69.62 270 GLN A N 1
ATOM 2134 C CA . GLN A 1 270 ? -20.755 27.711 37.823 1.00 69.62 270 GLN A CA 1
ATOM 2135 C C . GLN A 1 270 ? -19.811 28.340 36.776 1.00 69.62 270 GLN A C 1
ATOM 2137 O O . GLN A 1 270 ? -19.215 27.630 35.960 1.00 69.62 270 GLN A O 1
ATOM 2142 N N . PRO A 1 271 ? -19.603 29.673 36.799 1.00 74.19 271 PRO A N 1
ATOM 2143 C CA . PRO A 1 271 ? -18.757 30.357 35.816 1.00 74.19 271 PRO A CA 1
ATOM 2144 C C . PRO A 1 271 ? -17.265 29.997 35.925 1.00 74.19 271 PRO A C 1
ATOM 2146 O O . PRO A 1 271 ? -16.535 30.153 34.949 1.00 74.19 271 PRO A O 1
ATOM 2149 N N . GLN A 1 272 ? -16.808 29.474 37.071 1.00 69.75 272 GLN A N 1
ATOM 2150 C CA . GLN A 1 272 ? -15.420 29.032 37.272 1.00 69.75 272 GLN A CA 1
ATOM 2151 C C . GLN A 1 272 ? -15.028 27.873 36.334 1.00 69.75 272 GLN A C 1
ATOM 2153 O O . GLN A 1 272 ? -13.889 27.811 35.872 1.00 69.75 272 GLN A O 1
ATOM 2158 N N . LEU A 1 273 ? -15.984 27.011 35.958 1.00 70.75 273 LEU A N 1
ATOM 2159 C CA . LEU A 1 273 ? -15.745 25.884 35.049 1.00 70.75 273 LEU A CA 1
ATOM 2160 C C . LEU A 1 273 ? -15.343 26.325 33.627 1.00 70.75 273 LEU A C 1
ATOM 2162 O O . LEU A 1 273 ? -14.749 25.538 32.893 1.00 70.75 273 LEU A O 1
ATOM 2166 N N . LYS A 1 274 ? -15.596 27.585 33.236 1.00 70.62 274 LYS A N 1
ATOM 2167 C CA . LYS A 1 274 ? -15.195 28.120 31.921 1.00 70.62 274 LYS A CA 1
ATOM 2168 C C . LYS A 1 274 ? -13.675 28.110 31.716 1.00 70.62 274 LYS A C 1
ATOM 2170 O O . LYS A 1 274 ? -13.220 27.917 30.594 1.00 70.62 274 LYS A O 1
ATOM 2175 N N . GLN A 1 275 ? -12.884 28.268 32.783 1.00 72.44 275 GLN A N 1
ATOM 2176 C CA . GLN A 1 275 ? -11.417 28.235 32.689 1.00 72.44 275 GLN A CA 1
ATOM 2177 C C . GLN A 1 275 ? -10.881 26.825 32.385 1.00 72.44 275 GLN A C 1
ATOM 2179 O O . GLN A 1 275 ? -9.850 26.688 31.730 1.00 72.44 275 GLN A O 1
ATOM 2184 N N . LEU A 1 276 ? -11.609 25.779 32.790 1.00 73.75 276 LEU A N 1
ATOM 2185 C CA . LEU A 1 276 ? -11.235 24.380 32.560 1.00 73.75 276 LEU A CA 1
ATOM 2186 C C . LEU A 1 276 ? -11.402 23.957 31.092 1.00 73.75 276 LEU A C 1
ATOM 2188 O O . LEU A 1 276 ? -10.672 23.082 30.624 1.00 73.75 276 LEU A O 1
ATOM 2192 N N . VAL A 1 277 ? -12.314 24.609 30.355 1.00 74.56 277 VAL A N 1
ATOM 2193 C CA . VAL A 1 277 ? -12.547 24.361 28.920 1.00 74.56 277 VAL A CA 1
ATOM 2194 C C . VAL A 1 277 ? -11.261 24.535 28.118 1.00 74.56 277 VAL A C 1
ATOM 2196 O O . VAL A 1 277 ? -10.888 23.664 27.333 1.00 74.56 277 VAL A O 1
ATOM 2199 N N . ARG A 1 278 ? -10.548 25.637 28.376 1.00 73.38 278 ARG A N 1
ATOM 2200 C CA . ARG A 1 278 ? -9.260 25.955 27.754 1.00 73.38 278 ARG A CA 1
ATOM 2201 C C . ARG A 1 278 ? -8.268 24.802 27.918 1.00 73.38 278 ARG A C 1
ATOM 2203 O O . ARG A 1 278 ? -7.758 24.286 26.929 1.00 73.38 278 ARG A O 1
ATOM 2210 N N . THR A 1 279 ? -8.021 24.380 29.158 1.00 76.31 279 THR A N 1
ATOM 2211 C CA . THR A 1 279 ? -7.016 23.355 29.476 1.00 76.31 279 THR A CA 1
ATOM 2212 C C . THR A 1 279 ? -7.361 21.990 28.877 1.00 76.31 279 THR A C 1
ATOM 2214 O O . THR A 1 279 ? -6.460 21.261 28.465 1.00 76.31 279 THR A O 1
ATOM 2217 N N . ALA A 1 280 ? -8.647 21.637 28.790 1.00 73.06 280 ALA A N 1
ATOM 2218 C CA . ALA A 1 280 ? -9.087 20.394 28.160 1.00 73.06 280 ALA A CA 1
ATOM 2219 C C . ALA A 1 280 ? -8.876 20.405 26.633 1.00 73.06 280 ALA A C 1
ATOM 2221 O O . ALA A 1 280 ? -8.330 19.443 26.091 1.00 73.06 280 ALA A O 1
ATOM 2222 N N . VAL A 1 281 ? -9.238 21.500 25.948 1.00 74.44 281 VAL A N 1
ATOM 2223 C CA . VAL A 1 281 ? -9.023 21.655 24.495 1.00 74.44 281 VAL A CA 1
ATOM 2224 C C . VAL A 1 281 ? -7.529 21.708 24.161 1.00 74.44 281 VAL A C 1
ATOM 2226 O O . VAL A 1 281 ? -7.084 21.004 23.259 1.00 74.44 281 VAL A O 1
ATOM 2229 N N . GLU A 1 282 ? -6.728 22.458 24.925 1.00 74.25 282 GLU A N 1
ATOM 2230 C CA . GLU A 1 282 ? -5.266 22.508 24.765 1.00 74.25 282 GLU A CA 1
ATOM 2231 C C . GLU A 1 282 ? -4.615 21.123 24.911 1.00 74.25 282 GLU A C 1
ATOM 2233 O O . GLU A 1 282 ? -3.733 20.774 24.125 1.00 74.25 282 GLU A O 1
ATOM 2238 N N . ARG A 1 283 ? -5.050 20.306 25.880 1.00 74.50 283 ARG A N 1
ATOM 2239 C CA . ARG A 1 283 ? -4.539 18.936 26.061 1.00 74.50 283 ARG A CA 1
ATOM 2240 C C . ARG A 1 283 ? -4.926 18.017 24.903 1.00 74.50 283 ARG A C 1
ATOM 2242 O O . ARG A 1 283 ? -4.045 17.362 24.351 1.00 74.50 283 ARG A O 1
ATOM 2249 N N . ALA A 1 284 ? -6.201 18.015 24.508 1.00 72.19 284 ALA A N 1
ATOM 2250 C CA . ALA A 1 284 ? -6.698 17.210 23.391 1.00 72.19 284 ALA A CA 1
ATOM 2251 C C . ALA A 1 284 ? -5.988 17.556 22.069 1.00 72.19 284 ALA A C 1
ATOM 2253 O O . ALA A 1 284 ? -5.609 16.673 21.306 1.00 72.19 284 ALA A O 1
ATOM 2254 N N . VAL A 1 285 ? -5.738 18.843 21.813 1.00 71.06 285 VAL A N 1
ATOM 2255 C CA . VAL A 1 285 ? -5.002 19.300 20.627 1.00 71.06 285 VAL A CA 1
ATOM 2256 C C . VAL A 1 285 ? -3.542 18.832 20.652 1.00 71.06 285 VAL A C 1
ATOM 2258 O O . VAL A 1 285 ? -3.067 18.269 19.665 1.00 71.06 285 VAL A O 1
ATOM 2261 N N . ASN A 1 286 ? -2.826 19.010 21.769 1.00 71.19 286 ASN A N 1
ATOM 2262 C CA . ASN A 1 286 ? -1.406 18.641 21.864 1.00 71.19 286 ASN A CA 1
ATOM 2263 C C . ASN A 1 286 ? -1.153 17.126 21.741 1.00 71.19 286 ASN A C 1
ATOM 2265 O O . ASN A 1 286 ? -0.135 16.732 21.173 1.00 71.19 286 ASN A O 1
ATOM 2269 N N . GLU A 1 287 ? -2.079 16.287 22.215 1.00 77.69 287 GLU A N 1
ATOM 2270 C CA . GLU A 1 287 ? -2.039 14.825 22.052 1.00 77.69 287 GLU A CA 1
ATOM 2271 C C . GLU A 1 287 ? -1.995 14.412 20.566 1.00 77.69 287 GLU A C 1
ATOM 2273 O O . GLU A 1 287 ? -1.199 13.558 20.168 1.00 77.69 287 GLU A O 1
ATOM 2278 N N . TRP A 1 288 ? -2.800 15.066 19.722 1.00 68.94 288 TRP A N 1
ATOM 2279 C CA . TRP A 1 288 ? -2.975 14.692 18.314 1.00 68.94 288 TRP A CA 1
ATOM 2280 C C . TRP A 1 288 ? -1.988 15.349 17.340 1.00 68.94 288 TRP A C 1
ATOM 2282 O O . TRP A 1 288 ? -1.846 14.879 16.211 1.00 68.94 288 TRP A O 1
ATOM 2292 N N . VAL A 1 289 ? -1.226 16.362 17.768 1.00 67.38 289 VAL A N 1
ATOM 2293 C CA . VAL A 1 289 ? -0.200 17.021 16.934 1.00 67.38 289 VAL A CA 1
ATOM 2294 C C . VAL A 1 289 ? 0.890 16.053 16.448 1.00 67.38 289 VAL A C 1
ATOM 2296 O O . VAL A 1 289 ? 1.271 16.104 15.276 1.00 67.38 289 VAL A O 1
ATOM 2299 N N . LEU A 1 290 ? 1.427 15.193 17.322 1.00 67.44 290 LEU A N 1
ATOM 2300 C CA . LEU A 1 290 ? 2.567 14.329 16.973 1.00 67.44 290 LEU A CA 1
ATOM 2301 C C . LEU A 1 290 ? 2.183 13.177 16.019 1.00 67.44 290 LEU A C 1
ATOM 2303 O O . LEU A 1 290 ? 2.797 13.089 14.950 1.00 67.44 290 LEU A O 1
ATOM 2307 N N . PRO A 1 291 ? 1.146 12.352 16.295 1.00 67.25 291 PRO A N 1
ATOM 2308 C CA . PRO A 1 291 ? 0.805 11.215 15.433 1.00 67.25 291 PRO A CA 1
ATOM 2309 C C . PRO A 1 291 ? 0.353 11.620 14.025 1.00 67.25 291 PRO A C 1
ATOM 2311 O O . PRO A 1 291 ? 0.420 10.820 13.091 1.00 67.25 291 PRO A O 1
ATOM 2314 N N . VAL A 1 292 ? -0.146 12.847 13.866 1.00 64.56 292 VAL A N 1
ATOM 2315 C CA . VAL A 1 292 ? -0.681 13.367 12.601 1.00 64.56 292 VAL A CA 1
ATOM 2316 C C . VAL A 1 292 ? 0.434 13.911 11.712 1.00 64.56 292 VAL A C 1
ATOM 2318 O O . VAL A 1 292 ? 0.457 13.599 10.519 1.00 64.56 292 VAL A O 1
ATOM 2321 N N . ALA A 1 293 ? 1.405 14.630 12.288 1.00 61.66 293 ALA A N 1
ATOM 2322 C CA . ALA A 1 293 ? 2.596 15.074 11.567 1.00 61.66 293 ALA A CA 1
ATOM 2323 C C . ALA A 1 293 ? 3.354 13.878 10.954 1.00 61.66 293 ALA A C 1
ATOM 2325 O O . ALA A 1 293 ? 3.620 13.857 9.750 1.00 61.66 293 ALA A O 1
ATOM 2326 N N . GLU A 1 294 ? 3.615 12.831 11.745 1.00 63.28 294 GLU A N 1
ATOM 2327 C CA . GLU A 1 294 ? 4.337 11.630 11.293 1.00 63.28 294 GLU A CA 1
ATOM 2328 C C . GLU A 1 294 ? 3.642 10.894 10.133 1.00 63.28 294 GLU A C 1
ATOM 2330 O O . GLU A 1 294 ? 4.304 10.414 9.206 1.00 63.28 294 GLU A O 1
ATOM 2335 N N . ARG A 1 295 ? 2.302 10.824 10.146 1.00 61.00 295 ARG A N 1
ATOM 2336 C CA . ARG A 1 295 ? 1.515 10.197 9.069 1.00 61.00 295 ARG A CA 1
ATOM 2337 C C . ARG A 1 295 ? 1.543 11.022 7.781 1.00 61.00 295 ARG A C 1
ATOM 2339 O O . ARG A 1 295 ? 1.682 10.441 6.704 1.00 61.00 295 ARG A O 1
ATOM 2346 N N . ALA A 1 296 ? 1.450 12.348 7.880 1.00 56.47 296 ALA A N 1
ATOM 2347 C CA . ALA A 1 296 ? 1.428 13.249 6.726 1.00 56.47 296 ALA A CA 1
ATOM 2348 C C . ALA A 1 296 ? 2.737 13.213 5.913 1.00 56.47 296 ALA A C 1
ATOM 2350 O O . ALA A 1 296 ? 2.718 13.079 4.687 1.00 56.47 296 ALA A O 1
ATOM 2351 N N . ILE A 1 297 ? 3.882 13.223 6.604 1.00 55.88 297 ILE A N 1
ATOM 2352 C CA . ILE A 1 297 ? 5.231 13.206 6.008 1.00 55.88 297 ILE A CA 1
ATOM 2353 C C . ILE A 1 297 ? 5.474 11.971 5.108 1.00 55.88 297 ILE A C 1
ATOM 2355 O O . ILE A 1 297 ? 6.321 11.994 4.212 1.00 55.88 297 ILE A O 1
ATOM 2359 N N . LYS A 1 298 ? 4.741 10.869 5.310 1.00 55.31 298 LYS A N 1
ATOM 2360 C CA . LYS A 1 298 ? 4.944 9.609 4.575 1.00 55.31 298 LYS A CA 1
ATOM 2361 C C . LYS A 1 298 ? 4.435 9.640 3.124 1.00 55.31 298 LYS A C 1
ATOM 2363 O O . LYS A 1 298 ? 4.871 8.807 2.330 1.00 55.31 298 LYS A O 1
ATOM 2368 N N . ILE A 1 299 ? 3.540 10.571 2.776 1.00 52.00 299 ILE A N 1
ATOM 2369 C CA . ILE A 1 299 ? 2.769 10.543 1.516 1.00 52.00 299 ILE A CA 1
ATOM 2370 C C . ILE A 1 299 ? 3.354 11.460 0.423 1.00 52.00 299 ILE A C 1
ATOM 2372 O O . ILE A 1 299 ? 3.219 11.158 -0.759 1.00 52.00 299 ILE A O 1
ATOM 2376 N N . ALA A 1 300 ? 4.084 12.523 0.773 1.00 51.84 300 ALA A N 1
ATOM 2377 C CA . ALA A 1 300 ? 4.569 13.549 -0.168 1.00 51.84 300 ALA A CA 1
ATOM 2378 C C . ALA A 1 300 ? 5.745 13.127 -1.095 1.00 51.84 300 ALA A C 1
ATOM 2380 O O . ALA A 1 300 ? 6.542 13.958 -1.522 1.00 51.84 300 ALA A O 1
ATOM 2381 N N . ARG A 1 301 ? 5.909 11.831 -1.394 1.00 51.50 301 ARG A N 1
ATOM 2382 C CA . ARG A 1 301 ? 7.138 11.254 -1.983 1.00 51.50 301 ARG A CA 1
ATOM 2383 C C . ARG A 1 301 ? 7.223 11.215 -3.517 1.00 51.50 301 ARG A C 1
ATOM 2385 O O . ARG A 1 301 ? 8.132 10.578 -4.046 1.00 51.50 301 ARG A O 1
ATOM 2392 N N . THR A 1 302 ? 6.325 11.869 -4.246 1.00 48.88 302 THR A N 1
ATOM 2393 C CA . THR A 1 302 ? 6.279 11.793 -5.718 1.00 48.88 302 THR A CA 1
ATOM 2394 C C . THR A 1 302 ? 6.056 13.168 -6.342 1.00 48.88 302 THR A C 1
ATOM 2396 O O . THR A 1 302 ? 4.969 13.700 -6.148 1.00 48.88 302 THR A O 1
ATOM 2399 N N . ASN A 1 303 ? 7.062 13.700 -7.071 1.00 52.00 303 ASN A N 1
ATOM 2400 C CA . ASN A 1 303 ? 6.926 14.500 -8.320 1.00 52.00 303 ASN A CA 1
ATOM 2401 C C . ASN A 1 303 ? 8.182 15.298 -8.789 1.00 52.00 303 ASN A C 1
ATOM 2403 O O . ASN A 1 303 ? 8.080 16.033 -9.767 1.00 52.00 303 ASN A O 1
ATOM 2407 N N . PHE A 1 304 ? 9.380 15.142 -8.200 1.00 52.44 304 PHE A N 1
ATOM 2408 C CA . PHE A 1 304 ? 10.537 16.029 -8.500 1.00 52.44 304 PHE A CA 1
ATOM 2409 C C . PHE A 1 304 ? 11.779 15.388 -9.162 1.00 52.44 304 PHE A C 1
ATOM 2411 O O . PHE A 1 304 ? 12.882 15.916 -9.061 1.00 52.44 304 PHE A O 1
ATOM 2418 N N . ALA A 1 305 ? 11.631 14.276 -9.890 1.00 51.47 305 ALA A N 1
ATOM 2419 C CA . ALA A 1 305 ? 12.773 13.536 -10.461 1.00 51.47 305 ALA A CA 1
ATOM 2420 C C . ALA A 1 305 ? 13.586 14.279 -11.553 1.00 51.47 305 ALA A C 1
ATOM 2422 O O . ALA A 1 305 ? 14.699 13.865 -11.867 1.00 51.47 305 ALA A O 1
ATOM 2423 N N . LEU A 1 306 ? 13.049 15.347 -12.162 1.00 47.66 306 LEU A N 1
ATOM 2424 C CA . LEU A 1 306 ? 13.621 15.966 -13.373 1.00 47.66 306 LEU A CA 1
ATOM 2425 C C . LEU A 1 306 ? 13.840 17.482 -13.316 1.00 47.66 306 LEU A C 1
ATOM 2427 O O . LEU A 1 306 ? 14.265 18.061 -14.316 1.00 47.66 306 LEU A O 1
ATOM 2431 N N . ASP A 1 307 ? 13.586 18.129 -12.178 1.00 56.53 307 ASP A N 1
ATOM 2432 C CA . ASP A 1 307 ? 13.950 19.540 -12.027 1.00 56.53 307 ASP A CA 1
ATOM 2433 C C . ASP A 1 307 ? 15.449 19.686 -11.710 1.00 56.53 307 ASP A C 1
ATOM 2435 O O . ASP A 1 307 ? 16.016 18.905 -10.941 1.00 56.53 307 ASP A O 1
ATOM 2439 N N . PHE A 1 308 ? 16.085 20.688 -12.312 1.00 49.78 308 PHE A N 1
ATOM 2440 C CA . PHE A 1 308 ? 17.508 21.015 -12.182 1.00 49.78 308 PHE A CA 1
ATOM 2441 C C . PHE A 1 308 ? 17.745 22.184 -11.207 1.00 49.78 308 PHE A C 1
ATOM 2443 O O . PHE A 1 308 ? 18.881 22.403 -10.771 1.00 49.78 308 PHE A O 1
ATOM 2450 N N . GLU A 1 309 ? 16.690 22.919 -10.835 1.00 59.88 309 GLU A N 1
ATOM 2451 C CA . GLU A 1 309 ? 16.756 24.009 -9.865 1.00 59.88 309 GLU A CA 1
ATOM 2452 C C . GLU A 1 309 ? 16.343 23.571 -8.461 1.00 59.88 309 GLU A C 1
ATOM 2454 O O . GLU A 1 309 ? 15.209 23.182 -8.188 1.00 59.88 309 GLU A O 1
ATOM 2459 N N . GLU A 1 310 ? 17.284 23.723 -7.534 1.00 65.94 310 GLU A N 1
ATOM 2460 C CA . GLU A 1 310 ? 17.119 23.392 -6.120 1.00 65.94 310 GLU A CA 1
ATOM 2461 C C . GLU A 1 310 ? 16.028 24.243 -5.448 1.00 65.94 310 GLU A C 1
ATOM 2463 O O . GLU A 1 310 ? 15.169 23.708 -4.755 1.00 65.94 310 GLU A O 1
ATOM 2468 N N . ASN A 1 311 ? 16.016 25.556 -5.705 1.00 72.19 311 ASN A N 1
ATOM 2469 C CA . ASN A 1 311 ? 15.056 26.486 -5.102 1.00 72.19 311 ASN A CA 1
ATOM 2470 C C . ASN A 1 311 ? 13.624 26.235 -5.592 1.00 72.19 311 ASN A C 1
ATOM 2472 O O . ASN A 1 311 ? 12.688 26.252 -4.796 1.00 72.19 311 ASN A O 1
ATOM 2476 N N . ARG A 1 312 ? 13.461 25.953 -6.891 1.00 70.25 312 ARG A N 1
ATOM 2477 C CA . ARG A 1 312 ? 12.160 25.695 -7.522 1.00 70.25 312 ARG A CA 1
ATOM 2478 C C . ARG A 1 312 ? 11.561 24.376 -7.026 1.00 70.25 312 ARG A C 1
ATOM 2480 O O . ARG A 1 312 ? 10.408 24.343 -6.602 1.00 70.25 312 ARG A O 1
ATOM 2487 N N . MET A 1 313 ? 12.388 23.328 -6.960 1.00 73.19 313 MET A N 1
ATOM 2488 C CA . MET A 1 313 ? 12.043 22.047 -6.340 1.00 73.19 313 MET A CA 1
ATOM 2489 C C . MET A 1 313 ? 11.693 22.195 -4.851 1.00 73.19 313 MET A C 1
ATOM 2491 O O . MET A 1 313 ? 10.681 21.649 -4.420 1.00 73.19 313 MET A O 1
ATOM 2495 N N . ARG A 1 314 ? 12.487 22.946 -4.072 1.00 75.44 314 ARG A N 1
ATOM 2496 C CA . ARG A 1 314 ? 12.239 23.207 -2.643 1.00 75.44 314 ARG A CA 1
ATOM 2497 C C . ARG A 1 314 ? 10.896 23.906 -2.422 1.00 75.44 314 ARG A C 1
ATOM 2499 O O . ARG A 1 314 ? 10.080 23.408 -1.654 1.00 75.44 314 ARG A O 1
ATOM 2506 N N . MET A 1 315 ? 10.622 24.995 -3.145 1.00 76.25 315 MET A N 1
ATOM 2507 C CA . MET A 1 315 ? 9.351 25.727 -3.048 1.00 76.25 315 MET A CA 1
ATOM 2508 C C . MET A 1 315 ? 8.144 24.855 -3.417 1.00 76.25 315 MET A C 1
ATOM 2510 O O . MET A 1 315 ? 7.174 24.791 -2.664 1.00 76.25 315 MET A O 1
ATOM 2514 N N . ALA A 1 316 ? 8.209 24.133 -4.538 1.00 73.38 316 ALA A N 1
ATOM 2515 C CA . ALA A 1 316 ? 7.117 23.264 -4.968 1.00 73.38 316 ALA A CA 1
ATOM 2516 C C . ALA A 1 316 ? 6.896 22.080 -4.003 1.00 73.38 316 ALA A C 1
ATOM 2518 O O . ALA A 1 316 ? 5.750 21.721 -3.721 1.00 73.38 316 ALA A O 1
ATOM 2519 N N . ALA A 1 317 ? 7.968 21.517 -3.431 1.00 74.25 317 ALA A N 1
ATOM 2520 C CA . ALA A 1 317 ? 7.882 20.510 -2.377 1.00 74.25 317 ALA A CA 1
ATOM 2521 C C . ALA A 1 317 ? 7.268 21.075 -1.086 1.00 74.25 317 ALA A C 1
ATOM 2523 O O . ALA A 1 317 ? 6.435 20.408 -0.475 1.00 74.25 317 ALA A O 1
ATOM 2524 N N . HIS A 1 318 ? 7.613 22.306 -0.691 1.00 80.31 318 HIS A N 1
ATOM 2525 C CA . HIS A 1 318 ? 7.007 22.987 0.457 1.00 80.31 318 HIS A CA 1
ATOM 2526 C C . HIS A 1 318 ? 5.505 23.204 0.254 1.00 80.31 318 HIS A C 1
ATOM 2528 O O . HIS A 1 318 ? 4.726 22.810 1.119 1.00 80.31 318 HIS A O 1
ATOM 2534 N N . TYR A 1 319 ? 5.069 23.761 -0.881 1.00 79.75 319 TYR A N 1
ATOM 2535 C CA . TYR A 1 319 ? 3.640 23.960 -1.169 1.00 79.75 319 TYR A CA 1
ATOM 2536 C C . TYR A 1 319 ? 2.868 22.633 -1.195 1.00 79.75 319 TYR A C 1
ATOM 2538 O O . TYR A 1 319 ? 1.822 22.507 -0.557 1.00 79.75 319 TYR A O 1
ATOM 2546 N N . MET A 1 320 ? 3.427 21.604 -1.840 1.00 74.56 320 MET A N 1
ATOM 2547 C CA . MET A 1 320 ? 2.841 20.265 -1.869 1.00 74.56 320 MET A CA 1
ATOM 2548 C C . MET A 1 320 ? 2.718 19.655 -0.461 1.00 74.56 320 MET A C 1
ATOM 2550 O O . MET A 1 320 ? 1.644 19.185 -0.083 1.00 74.56 320 MET A O 1
ATOM 2554 N N . VAL A 1 321 ? 3.786 19.686 0.345 1.00 75.88 321 VAL A N 1
ATOM 2555 C CA . VAL A 1 321 ? 3.777 19.151 1.717 1.00 75.88 321 VAL A CA 1
ATOM 2556 C C . VAL A 1 321 ? 2.789 19.899 2.601 1.00 75.88 321 VAL A C 1
ATOM 2558 O O . VAL A 1 321 ? 2.054 19.243 3.338 1.00 75.88 321 VAL A O 1
ATOM 2561 N N . ARG A 1 322 ? 2.710 21.232 2.504 1.00 79.69 322 ARG A N 1
ATOM 2562 C CA . ARG A 1 322 ? 1.727 22.043 3.241 1.00 79.69 322 ARG A CA 1
ATOM 2563 C C . ARG A 1 322 ? 0.300 21.582 2.948 1.00 79.69 322 ARG A C 1
ATOM 2565 O O . ARG A 1 322 ? -0.433 21.236 3.873 1.00 79.69 322 ARG A O 1
ATOM 2572 N N . ASN A 1 323 ? -0.057 21.510 1.668 1.00 80.38 323 ASN A N 1
ATOM 2573 C CA . ASN A 1 323 ? -1.398 21.155 1.218 1.00 80.38 323 ASN A CA 1
ATOM 2574 C C . ASN A 1 323 ? -1.804 19.720 1.608 1.00 80.38 323 ASN A C 1
ATOM 2576 O O . ASN A 1 323 ? -2.856 19.514 2.219 1.00 80.38 323 ASN A O 1
ATOM 2580 N N . LEU A 1 324 ? -0.955 18.721 1.323 1.00 74.50 324 LEU A N 1
ATOM 2581 C CA . LEU A 1 324 ? -1.257 17.328 1.677 1.00 74.50 324 LEU A CA 1
ATOM 2582 C C . LEU A 1 324 ? -1.287 17.110 3.196 1.00 74.50 324 LEU A C 1
ATOM 2584 O O . LEU A 1 324 ? -2.122 16.345 3.679 1.00 74.50 324 LEU A O 1
ATOM 2588 N N . THR A 1 325 ? -0.421 17.788 3.955 1.00 76.62 325 THR A N 1
ATOM 2589 C CA . THR A 1 325 ? -0.421 17.704 5.424 1.00 76.62 325 THR A CA 1
ATOM 2590 C C . THR A 1 325 ? -1.708 18.276 6.004 1.00 76.62 325 THR A C 1
ATOM 2592 O O . THR A 1 325 ? -2.321 17.622 6.846 1.00 76.62 325 THR A O 1
ATOM 2595 N N . ALA A 1 326 ? -2.176 19.427 5.508 1.00 79.62 326 ALA A N 1
ATOM 2596 C CA . ALA A 1 326 ? -3.451 20.012 5.918 1.00 79.62 326 ALA A CA 1
ATOM 2597 C C . ALA A 1 326 ? -4.637 19.077 5.640 1.00 79.62 326 ALA A C 1
ATOM 2599 O O . ALA A 1 326 ? -5.440 18.823 6.538 1.00 79.62 326 ALA A O 1
ATOM 2600 N N . GLY A 1 327 ? -4.734 18.540 4.418 1.00 78.44 327 GLY A N 1
ATOM 2601 C CA . GLY A 1 327 ? -5.833 17.657 4.018 1.00 78.44 327 GLY A CA 1
ATOM 2602 C C . GLY A 1 327 ? -5.860 16.346 4.809 1.00 78.44 327 GLY A C 1
ATOM 2603 O O . GLY A 1 327 ? -6.904 15.950 5.325 1.00 78.44 327 GLY A O 1
ATOM 2604 N N . MET A 1 328 ? -4.701 15.702 4.986 1.00 73.06 328 MET A N 1
ATOM 2605 C CA . MET A 1 328 ? -4.594 14.474 5.781 1.00 73.06 328 MET A CA 1
ATOM 2606 C C . MET A 1 328 ? -4.884 14.715 7.265 1.00 73.06 328 MET A C 1
ATOM 2608 O O . MET A 1 328 ? -5.551 13.890 7.892 1.00 73.06 328 MET A O 1
ATOM 2612 N N . ALA A 1 329 ? -4.421 15.836 7.825 1.00 76.00 329 ALA A N 1
ATOM 2613 C CA . ALA A 1 329 ? -4.724 16.221 9.198 1.00 76.00 329 ALA A CA 1
ATOM 2614 C C . ALA A 1 329 ? -6.224 16.490 9.392 1.00 76.00 329 ALA A C 1
ATOM 2616 O O . ALA A 1 329 ? -6.789 15.995 10.358 1.00 76.00 329 ALA A O 1
ATOM 2617 N N . MET A 1 330 ? -6.905 17.159 8.453 1.00 77.75 330 MET A N 1
ATOM 2618 C CA . MET A 1 330 ? -8.360 17.353 8.522 1.00 77.75 330 MET A CA 1
ATOM 2619 C C . MET A 1 330 ? -9.116 16.019 8.606 1.00 77.75 330 MET A C 1
ATOM 2621 O O . MET A 1 330 ? -9.926 15.824 9.509 1.00 77.75 330 MET A O 1
ATOM 2625 N N . ILE A 1 331 ? -8.826 15.092 7.685 1.00 78.38 331 ILE A N 1
ATOM 2626 C CA . ILE A 1 331 ? -9.512 13.792 7.604 1.00 78.38 331 ILE A CA 1
ATOM 2627 C C . ILE A 1 331 ? -9.195 12.923 8.830 1.00 78.38 331 ILE A C 1
ATOM 2629 O O . ILE A 1 331 ? -10.066 12.223 9.331 1.00 78.38 331 ILE A O 1
ATOM 2633 N N . THR A 1 332 ? -7.956 12.968 9.331 1.00 75.81 332 THR A N 1
ATOM 2634 C CA . THR A 1 332 ? -7.522 12.128 10.461 1.00 75.81 332 THR A CA 1
ATOM 2635 C C . THR A 1 332 ? -7.988 12.672 11.813 1.00 75.81 332 THR A C 1
ATOM 2637 O O . THR A 1 332 ? -8.303 11.888 12.706 1.00 75.81 332 THR A O 1
ATOM 2640 N N . CYS A 1 333 ? -8.001 13.996 11.994 1.00 75.56 333 CYS A N 1
ATOM 2641 C CA . CYS A 1 333 ? -8.261 14.612 13.294 1.00 75.56 333 CYS A CA 1
ATOM 2642 C C . CYS A 1 333 ? -9.741 14.812 13.595 1.00 75.56 333 CYS A C 1
ATOM 2644 O O . CYS A 1 333 ? -10.083 14.764 14.766 1.00 75.56 333 CYS A O 1
ATOM 2646 N N . ARG A 1 334 ? -10.610 15.050 12.603 1.00 80.75 334 ARG A N 1
ATOM 2647 C CA . ARG A 1 334 ? -11.982 15.543 12.838 1.00 80.75 334 ARG A CA 1
ATOM 2648 C C . ARG A 1 334 ? -12.769 14.723 13.870 1.00 80.75 334 ARG A C 1
ATOM 2650 O O . ARG A 1 334 ? -13.125 15.236 14.927 1.00 80.75 334 ARG A O 1
ATOM 2657 N N . ASP A 1 335 ? -13.002 13.444 13.596 1.00 81.38 335 ASP A N 1
ATOM 2658 C CA . ASP A 1 335 ? -13.827 12.598 14.473 1.00 81.38 335 ASP A CA 1
ATOM 2659 C C . ASP A 1 335 ? -13.079 12.223 15.764 1.00 81.38 335 ASP A C 1
ATOM 2661 O O . ASP A 1 335 ? -13.651 12.094 16.847 1.00 81.38 335 ASP A O 1
ATOM 2665 N N . GLN A 1 336 ? -11.758 12.095 15.656 1.00 79.62 336 GLN A N 1
ATOM 2666 C CA . GLN A 1 336 ? -10.883 11.646 16.729 1.00 79.62 336 GLN A CA 1
ATOM 2667 C C . GLN A 1 336 ? -10.628 12.730 17.791 1.00 79.62 336 GLN A C 1
ATOM 2669 O O . GLN A 1 336 ? -10.558 12.433 18.988 1.00 79.62 336 GLN A O 1
ATOM 2674 N N . LEU A 1 337 ? -10.534 13.989 17.362 1.00 82.31 337 LEU A N 1
ATOM 2675 C CA . LEU A 1 337 ? -10.453 15.162 18.221 1.00 82.31 337 LEU A CA 1
ATOM 2676 C C . LEU A 1 337 ? -11.805 15.425 18.891 1.00 82.31 337 LEU A C 1
ATOM 2678 O O . LEU A 1 337 ? -11.815 15.863 20.036 1.00 82.31 337 LEU A O 1
ATOM 2682 N N . LEU A 1 338 ? -12.934 15.108 18.237 1.00 83.88 338 LEU A N 1
ATOM 2683 C CA . LEU A 1 338 ? -14.265 15.215 18.850 1.00 83.88 338 LEU A CA 1
ATOM 2684 C C . LEU A 1 338 ? -14.358 14.297 20.070 1.00 83.88 338 LEU A C 1
ATOM 2686 O O . LEU A 1 338 ? -14.667 14.756 21.168 1.00 83.88 338 LEU A O 1
ATOM 2690 N N . ALA A 1 339 ? -13.965 13.032 19.902 1.00 85.38 339 ALA A N 1
ATOM 2691 C CA . ALA A 1 339 ? -13.875 12.078 21.000 1.00 85.38 339 ALA A CA 1
ATOM 2692 C C . ALA A 1 339 ? -12.877 12.517 22.093 1.00 85.38 339 ALA A C 1
ATOM 2694 O O . ALA A 1 339 ? -13.201 12.418 23.281 1.00 85.38 339 ALA A O 1
ATOM 2695 N N . SER A 1 340 ? -11.691 13.030 21.727 1.00 83.44 340 SER A N 1
ATOM 2696 C CA . SER A 1 340 ? -10.680 13.476 22.705 1.00 83.44 340 SER A CA 1
ATOM 2697 C C . SER A 1 340 ? -11.147 14.705 23.499 1.00 83.44 340 SER A C 1
ATOM 2699 O O . SER A 1 340 ? -11.168 14.646 24.729 1.00 83.44 340 SER A O 1
ATOM 2701 N N . ILE A 1 341 ? -11.634 15.774 22.846 1.00 83.94 341 ILE A N 1
ATOM 2702 C CA . ILE A 1 341 ? -12.158 16.964 23.541 1.00 83.94 341 ILE A CA 1
ATOM 2703 C C . ILE A 1 341 ? -13.325 16.575 24.451 1.00 83.94 341 ILE A C 1
ATOM 2705 O O . ILE A 1 341 ? -13.308 16.944 25.623 1.00 83.94 341 ILE A O 1
ATOM 2709 N N . THR A 1 342 ? -14.303 15.791 23.979 1.00 85.19 342 THR A N 1
ATOM 2710 C CA . THR A 1 342 ? -15.422 15.349 24.829 1.00 85.19 342 THR A CA 1
ATOM 2711 C C . THR A 1 342 ? -14.933 14.562 26.050 1.00 85.19 342 THR A C 1
ATOM 2713 O O . THR A 1 342 ? -15.394 14.820 27.161 1.00 85.19 342 THR A O 1
ATOM 2716 N N . THR A 1 343 ? -13.969 13.652 25.888 1.00 86.62 343 THR A N 1
ATOM 2717 C CA . THR A 1 343 ? -13.437 12.833 26.993 1.00 86.62 343 THR A CA 1
ATOM 2718 C C . THR A 1 343 ? -12.654 13.675 28.006 1.00 86.62 343 THR A C 1
ATOM 2720 O O . THR A 1 343 ? -12.899 13.577 29.210 1.00 86.62 343 THR A O 1
ATOM 2723 N N . GLN A 1 344 ? -11.767 14.560 27.537 1.00 83.44 344 GLN A N 1
ATOM 2724 C CA . GLN A 1 344 ? -10.993 15.470 28.390 1.00 83.44 344 GLN A CA 1
ATOM 2725 C C . GLN A 1 344 ? -11.899 16.484 29.107 1.00 83.44 344 GLN A C 1
ATOM 2727 O O . GLN A 1 344 ? -11.699 16.759 30.292 1.00 83.44 344 GLN A O 1
ATOM 2732 N N . MET A 1 345 ? -12.936 16.996 28.431 1.00 82.94 345 MET A N 1
ATOM 2733 C CA . MET A 1 345 ? -13.954 17.864 29.031 1.00 82.94 345 MET A CA 1
ATOM 2734 C C . MET A 1 345 ? -14.722 17.145 30.140 1.00 82.94 345 MET A C 1
ATOM 2736 O O . MET A 1 345 ? -14.788 17.666 31.253 1.00 82.94 345 MET A O 1
ATOM 2740 N N . LYS A 1 346 ? -15.258 15.944 29.876 1.00 83.81 346 LYS A N 1
ATOM 2741 C CA . LYS A 1 346 ? -15.974 15.144 30.884 1.00 83.81 346 LYS A CA 1
ATOM 2742 C C . LYS A 1 346 ? -15.095 14.872 32.102 1.00 83.81 346 LYS A C 1
ATOM 2744 O O . LYS A 1 346 ? -15.506 15.191 33.213 1.00 83.81 346 LYS A O 1
ATOM 2749 N N . GLY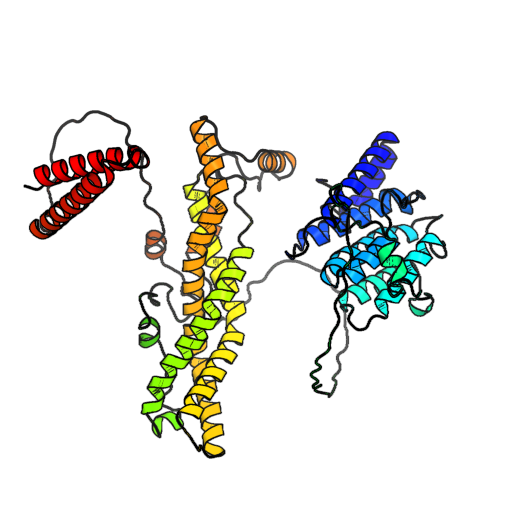 A 1 347 ? -13.873 14.373 31.902 1.00 82.50 347 GLY A N 1
ATOM 2750 C CA . GLY A 1 347 ? -12.940 14.096 32.998 1.00 82.50 347 GLY A CA 1
ATOM 2751 C C . GLY A 1 347 ? -12.594 15.342 33.819 1.00 82.50 347 GLY A C 1
ATOM 2752 O O . GLY A 1 347 ? -12.615 15.304 35.047 1.00 82.50 347 GLY A O 1
ATOM 2753 N N . THR A 1 348 ? -12.344 16.480 33.165 1.00 81.25 348 THR A N 1
ATOM 2754 C CA . THR A 1 348 ? -11.990 17.727 33.865 1.00 81.25 348 THR A CA 1
ATOM 2755 C C . THR A 1 348 ? -13.179 18.310 34.642 1.00 81.25 348 THR A C 1
ATOM 2757 O O . THR A 1 348 ? -13.003 18.760 35.773 1.00 81.25 348 THR A O 1
ATOM 2760 N N . LEU A 1 349 ? -14.396 18.257 34.087 1.00 79.19 349 LEU A N 1
ATOM 2761 C CA . LEU A 1 349 ? -15.617 18.720 34.762 1.00 79.19 349 LEU A CA 1
ATOM 2762 C C . LEU A 1 349 ? -16.036 17.794 35.917 1.00 79.19 349 LEU A C 1
ATOM 2764 O O . LEU A 1 349 ? -16.403 18.280 36.984 1.00 79.19 349 LEU A O 1
ATOM 2768 N N . GLN A 1 350 ? -15.931 16.473 35.746 1.00 80.19 350 GLN A N 1
ATOM 2769 C CA . GLN A 1 350 ? -16.223 15.494 36.802 1.00 80.19 350 GLN A CA 1
ATOM 2770 C C . GLN A 1 350 ? -15.239 15.606 37.976 1.00 80.19 350 GLN A C 1
ATOM 2772 O O . GLN A 1 350 ? -15.662 15.541 39.128 1.00 80.19 350 GLN A O 1
ATOM 2777 N N . ASN A 1 351 ? -13.953 15.853 37.703 1.00 79.81 351 ASN A N 1
ATOM 2778 C CA . ASN A 1 351 ? -12.948 16.087 38.745 1.00 79.81 351 ASN A CA 1
ATOM 2779 C C . ASN A 1 351 ? -13.159 17.418 39.492 1.00 79.81 351 ASN A C 1
ATOM 2781 O O . ASN A 1 351 ? -12.826 17.511 40.671 1.00 79.81 351 ASN A O 1
ATOM 2785 N N . ALA A 1 352 ? -13.721 18.438 38.835 1.00 73.75 352 ALA A N 1
ATOM 2786 C CA . ALA A 1 352 ? -14.069 19.710 39.472 1.00 73.75 352 ALA A CA 1
ATOM 2787 C C . ALA A 1 352 ? -15.361 19.636 40.312 1.00 73.75 352 ALA A C 1
ATOM 2789 O O . ALA A 1 352 ? -15.514 20.394 41.268 1.00 73.75 352 ALA A O 1
ATOM 2790 N N . MET A 1 353 ? -16.282 18.721 39.985 1.00 69.38 353 MET A N 1
ATOM 2791 C CA . MET A 1 353 ? -17.559 18.524 40.684 1.00 69.38 353 MET A CA 1
ATOM 2792 C C . MET A 1 353 ? -17.585 17.204 41.473 1.00 69.38 353 MET A C 1
ATOM 2794 O O . MET A 1 353 ? -18.377 16.297 41.197 1.00 69.38 353 MET A O 1
ATOM 2798 N N . VAL A 1 354 ? -16.724 17.105 42.490 1.00 65.12 354 VAL A N 1
ATOM 2799 C CA . VAL A 1 354 ? -16.673 15.950 43.402 1.00 65.12 354 VAL A CA 1
ATOM 2800 C C . VAL A 1 354 ? -18.038 15.757 44.081 1.00 65.12 354 VAL A C 1
ATOM 2802 O O . VAL A 1 354 ? -18.493 16.616 44.830 1.00 65.12 354 VAL A O 1
ATOM 2805 N N . GLY A 1 355 ? -18.694 14.623 43.812 1.00 65.12 355 GLY A N 1
ATOM 2806 C CA . GLY A 1 355 ? -20.024 14.301 44.351 1.00 65.12 355 GLY A CA 1
ATOM 2807 C C . GLY A 1 355 ? -21.223 14.684 43.467 1.00 65.12 355 GLY A C 1
ATOM 2808 O O . GLY A 1 355 ? -22.349 14.661 43.956 1.00 65.12 355 GLY A O 1
ATOM 2809 N N . ALA A 1 356 ? -21.018 15.016 42.184 1.00 65.94 356 ALA A N 1
ATOM 2810 C CA . ALA A 1 356 ? -22.100 15.375 41.258 1.00 65.94 356 ALA A CA 1
ATOM 2811 C C . ALA A 1 356 ? -23.255 14.347 41.204 1.00 65.94 356 ALA A C 1
ATOM 2813 O O . ALA A 1 356 ? -23.046 13.143 41.010 1.00 65.94 356 ALA A O 1
ATOM 2814 N N . THR A 1 357 ? -24.487 14.854 41.307 1.00 71.56 357 THR A N 1
ATOM 2815 C CA . THR A 1 357 ? -25.734 14.076 41.194 1.00 71.56 357 THR A CA 1
ATOM 2816 C C . THR A 1 357 ? -25.969 13.566 39.764 1.00 71.56 357 THR A C 1
ATOM 2818 O O . THR A 1 357 ? -25.404 14.091 38.806 1.00 71.56 357 THR A O 1
ATOM 2821 N N . VAL A 1 358 ? -26.827 12.551 39.595 1.00 75.25 358 VAL A N 1
ATOM 2822 C CA . VAL A 1 358 ? -27.167 11.971 38.276 1.00 75.25 358 VAL A CA 1
ATOM 2823 C C . VAL A 1 358 ? -27.569 13.030 37.226 1.00 75.25 358 VAL A C 1
ATOM 2825 O O . VAL A 1 358 ? -26.913 13.062 36.185 1.00 75.25 358 VAL A O 1
ATOM 2828 N N . PRO A 1 359 ? -28.521 13.957 37.474 1.00 75.69 359 PRO A N 1
ATOM 2829 C CA . PRO A 1 359 ? -28.857 14.993 36.490 1.00 75.69 359 PRO A CA 1
ATOM 2830 C C . PRO A 1 359 ? -27.695 15.959 36.206 1.00 75.69 359 PRO A C 1
ATOM 2832 O O . PRO A 1 359 ? -27.530 16.411 35.077 1.00 75.69 359 PRO A O 1
ATOM 2835 N N . GLN A 1 360 ? -26.826 16.245 37.185 1.00 72.06 360 GLN A N 1
ATOM 2836 C CA . GLN A 1 360 ? -25.630 17.063 36.943 1.00 72.06 360 GLN A CA 1
ATOM 2837 C C . GLN A 1 360 ? -24.619 16.351 36.032 1.00 72.06 360 GLN A C 1
ATOM 2839 O O . GLN A 1 360 ? -23.963 17.015 35.232 1.00 72.06 360 GLN A O 1
ATOM 2844 N N . LYS A 1 361 ? -24.515 15.016 36.093 1.00 77.00 361 LYS A N 1
ATOM 2845 C CA . LYS A 1 361 ? -23.679 14.238 35.161 1.00 77.00 361 LYS A CA 1
ATOM 2846 C C . LYS A 1 361 ? -24.212 14.297 33.728 1.00 77.00 361 LYS A C 1
ATOM 2848 O O . LYS A 1 361 ? -23.421 14.484 32.809 1.00 77.00 361 LYS A O 1
ATOM 2853 N N . GLU A 1 362 ? -25.528 14.235 33.533 1.00 80.00 362 GLU A N 1
ATOM 2854 C CA . GLU A 1 362 ? -26.141 14.426 32.208 1.00 80.00 362 GLU A CA 1
ATOM 2855 C C . GLU A 1 362 ? -25.904 15.846 31.666 1.00 80.00 362 GLU A C 1
ATOM 2857 O O . GLU A 1 362 ? -25.553 16.012 30.497 1.00 80.00 362 GLU A O 1
ATOM 2862 N N . MET A 1 363 ? -25.994 16.875 32.519 1.00 78.19 363 MET A N 1
ATOM 2863 C CA . MET A 1 363 ? -25.666 18.257 32.139 1.00 78.19 363 MET A CA 1
ATOM 2864 C C . MET A 1 363 ? -24.179 18.445 31.786 1.00 78.19 363 MET A C 1
ATOM 2866 O O . MET A 1 363 ? -23.869 19.188 30.854 1.00 78.19 363 MET A O 1
ATOM 2870 N N . ILE A 1 364 ? -23.259 17.770 32.488 1.00 79.81 364 ILE A N 1
ATOM 2871 C CA . ILE A 1 364 ? -21.823 17.733 32.149 1.00 79.81 364 ILE A CA 1
ATOM 2872 C C . ILE A 1 364 ? -21.608 17.086 30.777 1.00 79.81 364 ILE A C 1
ATOM 2874 O O . ILE A 1 364 ? -20.855 17.617 29.960 1.00 79.81 364 ILE A O 1
ATOM 2878 N N . ASP A 1 365 ? -22.288 15.976 30.499 1.00 82.56 365 ASP A N 1
ATOM 2879 C CA . ASP A 1 365 ? -22.153 15.239 29.244 1.00 82.56 365 ASP A CA 1
ATOM 2880 C C . ASP A 1 365 ? -22.697 16.018 28.036 1.00 82.56 365 ASP A C 1
ATOM 2882 O O . ASP A 1 365 ? -22.051 16.060 26.981 1.00 82.56 365 ASP A O 1
ATOM 2886 N N . GLN A 1 366 ? -23.835 16.698 28.197 1.00 82.75 366 GLN A N 1
ATOM 2887 C CA . GLN A 1 366 ? -24.390 17.599 27.182 1.00 82.75 366 GLN A CA 1
ATOM 2888 C C . GLN A 1 366 ? -23.472 18.809 26.949 1.00 82.75 366 GLN A C 1
ATOM 2890 O O . GLN A 1 366 ? -23.143 19.116 25.801 1.00 82.75 366 GLN A O 1
ATOM 2895 N N . ALA A 1 367 ? -22.982 19.450 28.018 1.00 80.50 367 ALA A N 1
ATOM 2896 C CA . ALA A 1 367 ? -22.048 20.572 27.920 1.00 80.50 367 ALA A CA 1
ATOM 2897 C C . ALA A 1 367 ? -20.751 20.177 27.191 1.00 80.50 367 ALA A C 1
ATOM 2899 O O . ALA A 1 367 ? -20.349 20.850 26.244 1.00 80.50 367 ALA A O 1
ATOM 2900 N N . ALA A 1 368 ? -20.126 19.059 27.578 1.00 83.06 368 ALA A N 1
ATOM 2901 C CA . ALA A 1 368 ? -18.901 18.555 26.956 1.00 83.06 368 ALA A CA 1
ATOM 2902 C C . ALA A 1 368 ? -19.069 18.257 25.456 1.00 83.06 368 ALA A C 1
ATOM 2904 O O . ALA A 1 368 ? -18.135 18.467 24.681 1.00 83.06 368 ALA A O 1
ATOM 2905 N N . THR A 1 369 ? -20.251 17.793 25.040 1.00 84.62 369 THR A N 1
ATOM 2906 C CA . THR A 1 369 ? -20.558 17.494 23.633 1.00 84.62 369 THR A CA 1
ATOM 2907 C C . THR A 1 369 ? -20.705 18.773 22.804 1.00 84.62 369 THR A C 1
ATOM 2909 O O . THR A 1 369 ? -20.078 18.887 21.752 1.00 84.62 369 THR A O 1
ATOM 2912 N N . ILE A 1 370 ? -21.456 19.765 23.298 1.00 84.19 370 ILE A N 1
ATOM 2913 C CA . ILE A 1 370 ? -21.649 21.063 22.621 1.00 84.19 370 ILE A CA 1
ATOM 2914 C C . ILE A 1 370 ? -20.306 21.792 22.460 1.00 84.19 370 ILE A C 1
ATOM 2916 O O . ILE A 1 370 ? -19.952 22.213 21.362 1.00 84.19 370 ILE A O 1
ATOM 2920 N N . ILE A 1 371 ? -19.507 21.859 23.529 1.00 82.44 371 ILE A N 1
ATOM 2921 C CA . ILE A 1 371 ? -18.177 22.491 23.523 1.00 82.44 371 ILE A CA 1
ATOM 2922 C C . ILE A 1 371 ? -17.242 21.819 22.512 1.00 82.44 371 ILE A C 1
ATOM 2924 O O . ILE A 1 371 ? -16.510 22.511 21.801 1.00 82.44 371 ILE A O 1
ATOM 2928 N N . ALA A 1 372 ? -17.257 20.483 22.446 1.00 83.38 372 ALA A N 1
ATOM 2929 C CA . ALA A 1 372 ? -16.431 19.729 21.510 1.00 83.38 372 ALA A CA 1
ATOM 2930 C C . ALA A 1 372 ? -16.833 19.984 20.052 1.00 83.38 372 ALA A C 1
ATOM 2932 O O . ALA A 1 372 ? -15.952 20.092 19.205 1.00 83.38 372 ALA A O 1
ATOM 2933 N N . GLN A 1 373 ? -18.131 20.127 19.765 1.00 83.69 373 GLN A N 1
ATOM 2934 C CA . GLN A 1 373 ? -18.632 20.469 18.431 1.00 83.69 373 GLN A CA 1
ATOM 2935 C C . GLN A 1 373 ? -18.257 21.906 18.032 1.00 83.69 373 GLN A C 1
ATOM 2937 O O . GLN A 1 373 ? -17.693 22.109 16.959 1.00 83.69 373 GLN A O 1
ATOM 2942 N N . GLU A 1 374 ? -18.496 22.891 18.903 1.00 82.31 374 GLU A N 1
ATOM 2943 C CA . GLU A 1 374 ? -18.236 24.314 18.621 1.00 82.31 374 GLU A CA 1
ATOM 2944 C C . GLU A 1 374 ? -16.744 24.642 18.446 1.00 82.31 374 GLU A C 1
ATOM 2946 O O . GLU A 1 374 ? -16.393 25.523 17.663 1.00 82.31 374 GLU A O 1
ATOM 2951 N N . ASN A 1 375 ? -15.854 23.929 19.145 1.00 81.38 375 ASN A N 1
ATOM 2952 C CA . ASN A 1 375 ? -14.406 24.176 19.110 1.00 81.38 375 ASN A CA 1
ATOM 2953 C C . ASN A 1 375 ? -13.637 23.187 18.215 1.00 81.38 375 ASN A C 1
ATOM 2955 O O . ASN A 1 375 ? -12.404 23.227 18.163 1.00 81.38 375 ASN A O 1
ATOM 2959 N N . MET A 1 376 ? -14.349 22.324 17.480 1.00 82.62 376 MET A N 1
ATOM 2960 C CA . MET A 1 376 ? -13.748 21.312 16.609 1.00 82.62 376 MET A CA 1
ATOM 2961 C C . MET A 1 376 ? -12.913 21.906 15.483 1.00 82.62 376 MET A C 1
ATOM 2963 O O . MET A 1 376 ? -11.779 21.489 15.253 1.00 82.62 376 MET A O 1
ATOM 2967 N N . GLU A 1 377 ? -13.473 22.890 14.786 1.00 81.88 377 GLU A N 1
ATOM 2968 C CA . GLU A 1 377 ? -12.842 23.508 13.619 1.00 81.88 377 GLU A CA 1
ATOM 2969 C C . GLU A 1 377 ? -11.560 24.247 14.016 1.00 81.88 377 GLU A C 1
ATOM 2971 O O . GLU A 1 377 ? -10.533 24.094 13.357 1.00 81.88 377 GLU A O 1
ATOM 2976 N N . LEU A 1 378 ? -11.585 24.954 15.153 1.00 81.50 378 LEU A N 1
ATOM 2977 C CA . LEU A 1 378 ? -10.417 25.627 15.723 1.00 81.50 378 LEU A CA 1
ATOM 2978 C C . LEU A 1 378 ? -9.313 24.628 16.100 1.00 81.50 378 LEU A C 1
ATOM 2980 O O . LEU A 1 378 ? -8.150 24.820 15.743 1.00 81.50 378 LEU A O 1
ATOM 2984 N N . GLY A 1 379 ? -9.669 23.551 16.807 1.00 78.94 379 GLY A N 1
ATOM 2985 C CA . GLY A 1 379 ? -8.716 22.513 17.194 1.00 78.94 379 GLY A CA 1
ATOM 2986 C C . GLY A 1 379 ? -8.118 21.783 15.986 1.00 78.94 379 GLY A C 1
ATOM 2987 O O . GLY A 1 379 ? -6.908 21.557 15.945 1.00 78.94 379 GLY A O 1
ATOM 2988 N N . CYS A 1 380 ? -8.926 21.492 14.961 1.00 80.81 380 CYS A N 1
ATOM 2989 C CA . CYS A 1 380 ? -8.443 20.954 13.689 1.00 80.81 380 CYS A CA 1
ATOM 2990 C C . CYS A 1 380 ? -7.456 21.915 13.019 1.00 80.81 380 CYS A C 1
ATOM 2992 O O . CYS A 1 380 ? -6.341 21.502 12.707 1.00 80.81 380 CYS A O 1
ATOM 2994 N N . ALA A 1 381 ? -7.815 23.192 12.864 1.00 81.81 381 ALA A N 1
ATOM 2995 C CA . ALA A 1 381 ? -6.970 24.190 12.213 1.00 81.81 381 ALA A CA 1
ATOM 2996 C C . ALA A 1 381 ? -5.634 24.404 12.955 1.00 81.81 381 ALA A C 1
ATOM 2998 O O . ALA A 1 381 ? -4.578 24.514 12.326 1.00 81.81 381 ALA A O 1
ATOM 2999 N N . PHE A 1 382 ? -5.637 24.359 14.292 1.00 80.62 382 PHE A N 1
ATOM 3000 C CA . PHE A 1 382 ? -4.409 24.397 15.092 1.00 80.62 382 PHE A CA 1
ATOM 3001 C C . PHE A 1 382 ? -3.508 23.175 14.834 1.00 80.62 382 PHE A C 1
ATOM 3003 O O . PHE A 1 382 ? -2.301 23.331 14.617 1.00 80.62 382 PHE A O 1
ATOM 3010 N N . ILE A 1 383 ? -4.071 21.957 14.808 1.00 79.56 383 ILE A N 1
ATOM 3011 C CA . ILE A 1 383 ? -3.305 20.739 14.490 1.00 79.56 383 ILE A CA 1
ATOM 3012 C C . ILE A 1 383 ? -2.779 20.794 13.054 1.00 79.56 383 ILE A C 1
ATOM 3014 O O . ILE A 1 383 ? -1.610 20.487 12.834 1.00 79.56 383 ILE A O 1
ATOM 3018 N N . GLN A 1 384 ? -3.595 21.226 12.088 1.00 81.56 384 GLN A N 1
ATOM 3019 C CA . GLN A 1 384 ? -3.191 21.376 10.690 1.00 81.56 384 GLN A CA 1
ATOM 3020 C C . GLN A 1 384 ? -1.995 22.325 10.558 1.00 81.56 384 GLN A C 1
ATOM 3022 O O . GLN A 1 384 ? -0.996 21.951 9.944 1.00 81.56 384 GLN A O 1
ATOM 3027 N N . LYS A 1 385 ? -2.043 23.511 11.182 1.00 81.94 385 LYS A N 1
ATOM 3028 C CA . LYS A 1 385 ? -0.927 24.465 11.139 1.00 81.94 385 LYS A CA 1
ATOM 3029 C C . LYS A 1 385 ? 0.328 23.922 11.830 1.00 81.94 385 LYS A C 1
ATOM 3031 O O . LYS A 1 385 ? 1.417 23.995 11.267 1.00 81.94 385 LYS A O 1
ATOM 3036 N N . THR A 1 386 ? 0.180 23.302 13.001 1.00 78.44 386 THR A N 1
ATOM 3037 C CA . THR A 1 386 ? 1.320 22.733 13.743 1.00 78.44 386 THR A CA 1
ATOM 3038 C C . THR A 1 386 ? 1.961 21.557 12.996 1.00 78.44 386 THR A C 1
ATOM 3040 O O . THR A 1 386 ? 3.183 21.411 12.983 1.00 78.44 386 THR A O 1
ATOM 3043 N N . ALA A 1 387 ? 1.151 20.716 12.346 1.00 77.81 387 ALA A N 1
ATOM 3044 C CA . ALA A 1 387 ? 1.630 19.618 11.513 1.00 77.81 387 ALA A CA 1
ATOM 3045 C C . ALA A 1 387 ? 2.359 20.140 10.266 1.00 77.81 387 ALA A C 1
ATOM 3047 O O . ALA A 1 387 ? 3.411 19.607 9.919 1.00 77.81 387 ALA A O 1
ATOM 3048 N N . ILE A 1 388 ? 1.854 21.208 9.637 1.00 79.56 388 ILE A N 1
ATOM 3049 C CA . ILE A 1 388 ? 2.521 21.892 8.522 1.00 79.56 388 ILE A CA 1
ATOM 3050 C C . ILE A 1 388 ? 3.905 22.409 8.932 1.00 79.56 388 ILE A C 1
ATOM 3052 O O . ILE A 1 388 ? 4.889 22.088 8.266 1.00 79.56 388 ILE A O 1
ATOM 3056 N N . GLU A 1 389 ? 4.004 23.171 10.024 1.00 81.25 389 GLU A N 1
ATOM 3057 C CA . GLU A 1 389 ? 5.280 23.760 10.456 1.00 81.25 389 GLU A CA 1
ATOM 3058 C C . GLU A 1 389 ? 6.314 22.695 10.853 1.00 81.25 389 GLU A C 1
ATOM 3060 O O . GLU A 1 389 ? 7.507 22.892 10.634 1.00 81.25 389 GLU A O 1
ATOM 3065 N N . LYS A 1 390 ? 5.877 21.522 11.336 1.00 75.44 390 LYS A N 1
ATOM 3066 C CA . LYS A 1 390 ? 6.756 20.359 11.559 1.00 75.44 390 LYS A CA 1
ATOM 3067 C C . LYS A 1 390 ? 7.121 19.602 10.277 1.00 75.44 390 LYS A C 1
ATOM 3069 O O . LYS A 1 390 ? 8.206 19.028 10.204 1.00 75.44 390 LYS A O 1
ATOM 3074 N N . ALA A 1 391 ? 6.250 19.584 9.269 1.00 72.31 391 ALA A N 1
ATOM 3075 C CA . ALA A 1 391 ? 6.479 18.844 8.029 1.00 72.31 391 ALA A CA 1
ATOM 3076 C C . ALA A 1 391 ? 7.475 19.538 7.079 1.00 72.31 391 ALA A C 1
ATOM 3078 O O . ALA A 1 391 ? 8.195 18.845 6.363 1.00 72.31 391 ALA A O 1
ATOM 3079 N N . ILE A 1 392 ? 7.559 20.876 7.097 1.00 79.44 392 ILE A N 1
ATOM 3080 C CA . ILE A 1 392 ? 8.499 21.670 6.277 1.00 79.44 392 ILE A CA 1
ATOM 3081 C C . ILE A 1 392 ? 9.985 21.311 6.541 1.00 79.44 392 ILE A C 1
ATOM 3083 O O . ILE A 1 392 ? 10.667 20.908 5.597 1.00 79.44 392 ILE A O 1
ATOM 3087 N N . PRO A 1 393 ? 10.521 21.372 7.779 1.00 79.06 393 PRO A N 1
ATOM 3088 C CA . PRO A 1 393 ? 11.924 21.023 8.026 1.00 79.06 393 PRO A CA 1
ATOM 3089 C C . PRO A 1 393 ? 12.217 19.531 7.802 1.00 79.06 393 PRO A C 1
ATOM 3091 O O . PRO A 1 393 ? 13.321 19.173 7.388 1.00 79.06 393 PRO A O 1
ATOM 3094 N N . GLU A 1 394 ? 11.240 18.645 8.025 1.00 70.44 394 GLU A N 1
ATOM 3095 C CA . GLU A 1 394 ? 11.419 17.213 7.769 1.00 70.44 394 GLU A CA 1
ATOM 3096 C C . GLU A 1 394 ? 11.459 16.901 6.263 1.00 70.44 394 GLU A C 1
ATOM 3098 O O . GLU A 1 394 ? 12.275 16.074 5.858 1.00 70.44 394 GLU A O 1
ATOM 3103 N N . ILE A 1 395 ? 10.673 17.571 5.400 1.00 73.06 395 ILE A N 1
ATOM 3104 C CA . ILE A 1 395 ? 10.824 17.380 3.946 1.00 73.06 395 ILE A CA 1
ATOM 3105 C C . ILE A 1 395 ? 12.175 17.906 3.447 1.00 73.06 395 ILE A C 1
ATOM 3107 O O . ILE A 1 395 ? 12.819 17.215 2.661 1.00 73.06 395 ILE A O 1
ATOM 3111 N N . ASP A 1 396 ? 12.673 19.041 3.950 1.00 78.00 396 ASP A N 1
ATOM 3112 C CA . ASP A 1 396 ? 14.009 19.529 3.576 1.00 78.00 396 ASP A CA 1
ATOM 3113 C C . ASP A 1 396 ? 15.123 18.565 3.998 1.00 78.00 396 ASP A C 1
ATOM 3115 O O . ASP A 1 396 ? 16.017 18.270 3.203 1.00 78.00 396 ASP A O 1
ATOM 3119 N N . LYS A 1 397 ? 15.036 17.989 5.203 1.00 77.38 397 LYS A N 1
ATOM 3120 C CA . LYS A 1 397 ? 15.964 16.944 5.661 1.00 77.38 397 LYS A CA 1
ATOM 3121 C C . LYS A 1 397 ? 15.918 15.696 4.771 1.00 77.38 397 LYS A C 1
ATOM 3123 O O . LYS A 1 397 ? 16.956 15.096 4.501 1.00 77.38 397 LYS A O 1
ATOM 3128 N N . ARG A 1 398 ? 14.731 15.301 4.293 1.00 70.31 398 ARG A N 1
ATOM 3129 C CA . ARG A 1 398 ? 14.538 14.148 3.387 1.00 70.31 398 ARG A CA 1
ATOM 3130 C C . ARG A 1 398 ? 15.054 14.423 1.973 1.00 70.31 398 ARG A C 1
ATOM 3132 O O . ARG A 1 398 ? 15.563 13.505 1.335 1.00 70.31 398 ARG A O 1
ATOM 3139 N N . LEU A 1 399 ? 14.925 15.660 1.490 1.00 73.81 399 LEU A N 1
ATOM 3140 C CA . LEU A 1 399 ? 15.370 16.092 0.162 1.00 73.81 399 LEU A CA 1
ATOM 3141 C C . LEU A 1 399 ? 16.844 16.525 0.117 1.00 73.81 399 LEU A C 1
ATOM 3143 O O . LEU A 1 399 ? 17.351 16.799 -0.966 1.00 73.81 399 LEU A O 1
ATOM 3147 N N . LEU A 1 400 ? 17.560 16.530 1.247 1.00 76.00 400 LEU A N 1
ATOM 3148 C CA . LEU A 1 400 ? 18.960 16.961 1.319 1.00 76.00 400 LEU A CA 1
ATOM 3149 C C . LEU A 1 400 ? 19.867 16.246 0.299 1.00 76.00 400 LEU A C 1
ATOM 3151 O O . LEU A 1 400 ? 20.594 16.905 -0.437 1.00 76.00 400 LEU A O 1
ATOM 3155 N N . SER A 1 401 ? 19.743 14.921 0.171 1.00 74.38 401 SER A N 1
ATOM 3156 C CA . SER A 1 401 ? 20.495 14.135 -0.826 1.00 74.38 401 SER A CA 1
ATOM 3157 C C . SER A 1 401 ? 20.152 14.497 -2.283 1.00 74.38 401 SER A C 1
ATOM 3159 O O . SER A 1 401 ? 21.025 14.512 -3.149 1.00 74.38 401 SER A O 1
ATOM 3161 N N . GLU A 1 402 ? 18.899 14.866 -2.563 1.00 70.81 402 GLU A N 1
ATOM 3162 C CA . GLU A 1 402 ? 18.459 15.342 -3.880 1.00 70.81 402 GLU A CA 1
ATOM 3163 C C . GLU A 1 402 ? 18.991 16.754 -4.186 1.00 70.81 402 GLU A C 1
ATOM 3165 O O . GLU A 1 402 ? 19.312 17.061 -5.340 1.00 70.81 402 GLU A O 1
ATOM 3170 N N . TYR A 1 403 ? 19.121 17.611 -3.166 1.00 77.38 403 TYR A N 1
ATOM 3171 C CA . TYR A 1 403 ? 19.768 18.921 -3.278 1.00 77.38 403 TYR A CA 1
ATOM 3172 C C . TYR A 1 403 ? 21.281 18.771 -3.529 1.00 77.38 403 TYR A C 1
ATOM 3174 O O . TYR A 1 403 ? 21.827 19.421 -4.423 1.00 77.38 403 TYR A O 1
ATOM 3182 N N . GLU A 1 404 ? 21.956 17.865 -2.814 1.00 78.88 404 GLU A N 1
ATOM 3183 C CA . GLU A 1 404 ? 23.387 17.571 -2.978 1.00 78.88 404 GLU A CA 1
ATOM 3184 C C . GLU A 1 404 ? 23.725 17.053 -4.380 1.00 78.88 404 GLU A C 1
ATOM 3186 O O . GLU A 1 404 ? 24.628 17.587 -5.024 1.00 78.88 404 GLU A O 1
ATOM 3191 N N . LEU A 1 405 ? 22.960 16.093 -4.912 1.00 77.62 405 LEU A N 1
ATOM 3192 C CA . LEU A 1 405 ? 23.139 15.588 -6.281 1.00 77.62 405 LEU A CA 1
ATOM 3193 C C . LEU A 1 405 ? 23.042 16.703 -7.341 1.00 77.62 405 LEU A C 1
ATOM 3195 O O . LEU A 1 405 ? 23.807 16.722 -8.310 1.00 77.62 405 LEU A O 1
ATOM 3199 N N . ARG A 1 406 ? 22.139 17.672 -7.137 1.00 76.19 406 ARG A N 1
ATOM 3200 C CA . ARG A 1 406 ? 21.980 18.851 -8.007 1.00 76.19 406 ARG A CA 1
ATOM 3201 C C . ARG A 1 406 ? 23.120 19.855 -7.848 1.00 76.19 406 ARG A C 1
ATOM 3203 O O . ARG A 1 406 ? 23.543 20.455 -8.837 1.00 76.19 406 ARG A O 1
ATOM 3210 N N . LYS A 1 407 ? 23.642 20.016 -6.630 1.00 76.50 407 LYS A N 1
ATOM 3211 C CA . LYS A 1 407 ? 24.803 20.862 -6.322 1.00 76.50 407 LYS A CA 1
ATOM 3212 C C . LYS A 1 407 ? 26.090 20.307 -6.940 1.00 76.50 407 LYS A C 1
ATOM 3214 O O . LYS A 1 407 ? 26.818 21.076 -7.560 1.00 76.50 407 LYS A O 1
ATOM 3219 N N . ILE A 1 408 ? 26.323 18.996 -6.850 1.00 80.69 408 ILE A N 1
ATOM 3220 C CA . ILE A 1 408 ? 27.479 18.309 -7.455 1.00 80.69 408 ILE A CA 1
ATOM 3221 C C . ILE A 1 408 ? 27.445 18.449 -8.980 1.00 80.69 408 ILE A C 1
ATOM 3223 O O . ILE A 1 408 ? 28.411 18.921 -9.570 1.00 80.69 408 ILE A O 1
ATOM 3227 N N . ALA A 1 409 ? 26.306 18.156 -9.620 1.00 77.12 409 ALA A N 1
ATOM 3228 C CA . ALA A 1 409 ? 26.158 18.337 -11.065 1.00 77.12 409 ALA A CA 1
ATOM 3229 C C . ALA A 1 409 ? 26.487 19.779 -11.509 1.00 77.12 409 ALA A C 1
ATOM 3231 O O . ALA A 1 409 ? 27.223 19.977 -12.475 1.00 77.12 409 ALA A O 1
ATOM 3232 N N . ARG A 1 410 ? 26.010 20.783 -10.756 1.00 74.88 410 ARG A N 1
ATOM 3233 C CA . ARG A 1 410 ? 26.295 22.207 -10.999 1.00 74.88 410 ARG A CA 1
ATOM 3234 C C . ARG A 1 410 ? 27.783 22.548 -10.842 1.00 74.88 410 ARG A C 1
ATOM 3236 O O . ARG A 1 410 ? 28.300 23.314 -11.647 1.00 74.88 410 ARG A O 1
ATOM 3243 N N . GLN A 1 411 ? 28.466 21.980 -9.844 1.00 78.56 411 GLN A N 1
ATOM 3244 C CA . GLN A 1 411 ? 29.917 22.137 -9.645 1.00 78.56 411 GLN A CA 1
ATOM 3245 C C . GLN A 1 411 ? 30.731 21.506 -10.786 1.00 78.56 411 GLN A C 1
ATOM 3247 O O . GLN A 1 411 ? 31.754 22.049 -11.185 1.00 78.56 411 GLN A O 1
ATOM 3252 N N . GLU A 1 412 ? 30.240 20.410 -11.364 1.00 81.69 412 GLU A N 1
ATOM 3253 C CA . GLU A 1 412 ? 30.811 19.744 -12.543 1.00 81.69 412 GLU A CA 1
ATOM 3254 C C . GLU A 1 412 ? 30.421 20.424 -13.878 1.00 81.69 412 GLU A C 1
ATOM 3256 O O . GLU A 1 412 ? 30.647 19.867 -14.951 1.00 81.69 412 GLU A O 1
ATOM 3261 N N . GLY A 1 413 ? 29.789 21.606 -13.841 1.00 73.00 413 GLY A N 1
ATOM 3262 C CA . GLY A 1 413 ? 29.380 22.361 -15.032 1.00 73.00 413 GLY A CA 1
ATOM 3263 C C . GLY A 1 413 ? 28.232 21.738 -15.839 1.00 73.00 413 GLY A C 1
ATOM 3264 O O . GLY A 1 413 ? 27.911 22.221 -16.926 1.00 73.00 413 GLY A O 1
ATOM 3265 N N . ARG A 1 414 ? 27.584 20.681 -15.330 1.00 76.00 414 ARG A N 1
ATOM 3266 C CA . ARG A 1 414 ? 26.492 19.964 -16.006 1.00 76.00 414 ARG A CA 1
ATOM 3267 C C . ARG A 1 414 ? 25.133 20.233 -15.358 1.00 76.00 414 ARG A C 1
ATOM 3269 O O . ARG A 1 414 ? 25.008 20.535 -14.175 1.00 76.00 414 ARG A O 1
ATOM 3276 N N . ARG A 1 415 ? 24.061 20.086 -16.138 1.00 68.12 415 ARG A N 1
ATOM 3277 C CA . ARG A 1 415 ? 22.695 20.116 -15.592 1.00 68.12 415 ARG A CA 1
ATOM 3278 C C . ARG A 1 415 ? 22.388 18.769 -14.944 1.00 68.12 415 ARG A C 1
ATOM 3280 O O . ARG A 1 415 ? 22.653 17.728 -15.543 1.00 68.12 415 ARG A O 1
ATOM 3287 N N . TYR A 1 416 ? 21.812 18.783 -13.743 1.00 65.62 416 TYR A N 1
ATOM 3288 C CA . TYR A 1 416 ? 21.284 17.560 -13.145 1.00 65.62 416 TYR A CA 1
ATOM 3289 C C . TYR A 1 416 ? 20.093 17.062 -13.962 1.00 65.62 416 TYR A C 1
ATOM 3291 O O . TYR A 1 416 ? 19.142 17.804 -14.203 1.00 65.62 416 TYR A O 1
ATOM 3299 N N . CYS A 1 417 ? 20.157 15.806 -14.382 1.00 61.44 417 CYS A N 1
ATOM 3300 C CA . CYS A 1 417 ? 19.067 15.071 -15.003 1.00 61.44 417 CYS A CA 1
ATOM 3301 C C . CYS A 1 417 ? 19.165 13.632 -14.495 1.00 61.44 417 CYS A C 1
ATOM 3303 O O . CYS A 1 417 ? 20.189 12.983 -14.716 1.00 61.44 417 CYS A O 1
ATOM 3305 N N . ASP A 1 418 ? 18.122 13.123 -13.838 1.00 66.19 418 ASP A N 1
ATOM 3306 C CA . ASP A 1 418 ? 18.031 11.693 -13.543 1.00 66.19 418 ASP A CA 1
ATOM 3307 C C . ASP A 1 418 ? 18.010 10.922 -14.872 1.00 66.19 418 ASP A C 1
ATOM 3309 O O . ASP A 1 418 ? 17.077 11.047 -15.668 1.00 66.19 418 ASP A O 1
ATOM 3313 N N . ALA A 1 419 ? 19.048 10.121 -15.119 1.00 59.94 419 ALA A N 1
ATOM 3314 C CA . ALA A 1 419 ? 19.197 9.341 -16.343 1.00 59.94 419 ALA A CA 1
ATOM 3315 C C . ALA A 1 419 ? 18.042 8.343 -16.558 1.00 59.94 419 ALA A C 1
ATOM 3317 O O . ALA A 1 419 ? 17.670 8.057 -17.701 1.00 59.94 419 ALA A O 1
ATOM 3318 N N . ILE A 1 420 ? 17.442 7.827 -15.479 1.00 62.69 420 ILE A N 1
ATOM 3319 C CA . ILE A 1 420 ? 16.315 6.891 -15.535 1.00 62.69 420 ILE A CA 1
ATOM 3320 C C . ILE A 1 420 ? 15.047 7.636 -15.957 1.00 62.69 420 ILE A C 1
ATOM 3322 O O . ILE A 1 420 ? 14.359 7.191 -16.881 1.00 62.69 420 ILE A O 1
ATOM 3326 N N . ALA A 1 421 ? 14.756 8.773 -15.322 1.00 61.72 421 ALA A N 1
ATOM 3327 C CA . ALA A 1 421 ? 13.596 9.589 -15.655 1.00 61.72 421 ALA A CA 1
ATOM 3328 C C . ALA A 1 421 ? 13.725 10.260 -17.037 1.00 61.72 421 ALA A C 1
ATOM 3330 O O . ALA A 1 421 ? 12.741 10.316 -17.772 1.00 61.72 421 ALA A O 1
ATOM 3331 N N . LEU A 1 422 ? 14.928 10.685 -17.438 1.00 62.00 422 LEU A N 1
ATOM 3332 C CA . LEU A 1 422 ? 15.205 11.267 -18.755 1.00 62.00 422 LEU A CA 1
ATOM 3333 C C . LEU A 1 422 ? 14.925 10.259 -19.877 1.00 62.00 422 LEU A C 1
ATOM 3335 O O . LEU A 1 422 ? 14.179 10.561 -20.807 1.00 62.00 422 LEU A O 1
ATOM 3339 N N . THR A 1 423 ? 15.450 9.036 -19.745 1.00 63.97 423 THR A N 1
ATOM 3340 C CA . THR A 1 423 ? 15.184 7.941 -20.693 1.00 63.97 423 THR A CA 1
ATOM 3341 C C . THR A 1 423 ? 13.688 7.609 -20.739 1.00 63.97 423 THR A C 1
ATOM 3343 O O . THR A 1 423 ? 13.116 7.452 -21.814 1.00 63.97 423 THR A O 1
ATOM 3346 N N . TYR A 1 424 ? 13.011 7.567 -19.584 1.00 63.19 424 TYR A N 1
ATOM 3347 C CA . TYR A 1 424 ? 11.570 7.299 -19.518 1.00 63.19 424 TYR A CA 1
ATOM 3348 C C . TYR A 1 424 ? 10.730 8.371 -20.236 1.00 63.19 424 TYR A C 1
ATOM 3350 O O . TYR A 1 424 ? 9.821 8.035 -20.994 1.00 63.19 424 TYR A O 1
ATOM 3358 N N . GLN A 1 425 ? 11.033 9.655 -20.027 1.00 60.25 425 GLN A N 1
ATOM 3359 C CA . GLN A 1 425 ? 10.332 10.763 -20.685 1.00 60.25 425 GLN A CA 1
ATOM 3360 C C . GLN A 1 425 ? 10.589 10.797 -22.197 1.00 60.25 425 GLN A C 1
ATOM 3362 O O . GLN A 1 425 ? 9.658 11.030 -22.968 1.00 60.25 425 GLN A O 1
ATOM 3367 N N . ALA A 1 426 ? 11.824 10.530 -22.628 1.00 61.47 426 ALA A N 1
ATOM 3368 C CA . ALA A 1 426 ? 12.181 10.482 -24.042 1.00 61.47 426 ALA A CA 1
ATOM 3369 C C . ALA A 1 426 ? 11.499 9.314 -24.783 1.00 61.47 426 ALA A C 1
ATOM 3371 O O . ALA A 1 426 ? 10.945 9.519 -25.859 1.00 61.47 426 ALA A O 1
ATOM 3372 N N . GLU A 1 427 ? 11.500 8.108 -24.202 1.00 64.31 427 GLU A N 1
ATOM 3373 C CA . GLU A 1 427 ? 11.038 6.884 -24.878 1.00 64.31 427 GLU A CA 1
ATOM 3374 C C . GLU A 1 427 ? 9.539 6.583 -24.725 1.00 64.31 427 GLU A C 1
ATOM 3376 O O . GLU A 1 427 ? 8.974 5.885 -25.568 1.00 64.31 427 GLU A O 1
ATOM 3381 N N . ARG A 1 428 ? 8.891 7.014 -23.631 1.00 60.47 428 ARG A N 1
ATOM 3382 C CA . ARG A 1 428 ? 7.538 6.533 -23.267 1.00 60.47 428 ARG A CA 1
ATOM 3383 C C . ARG A 1 428 ? 6.467 7.607 -23.122 1.00 60.47 428 ARG A C 1
ATOM 3385 O O . ARG A 1 428 ? 5.292 7.250 -23.076 1.00 60.47 428 ARG A O 1
ATOM 3392 N N . MET A 1 429 ? 6.833 8.884 -23.030 1.00 57.00 429 MET A N 1
ATOM 3393 C CA . MET A 1 429 ? 5.861 9.962 -22.825 1.00 57.00 429 MET A CA 1
ATOM 3394 C C . MET A 1 429 ? 5.535 10.667 -24.152 1.00 57.00 429 MET A C 1
ATOM 3396 O O . MET A 1 429 ? 6.467 11.102 -24.843 1.00 57.00 429 MET A O 1
ATOM 3400 N N . PRO A 1 430 ? 4.242 10.800 -24.518 1.00 64.06 430 PRO A N 1
ATOM 3401 C CA . PRO A 1 430 ? 3.799 11.640 -25.628 1.00 64.06 430 PRO A CA 1
ATOM 3402 C C . PRO A 1 430 ? 4.297 13.075 -25.469 1.00 64.06 430 PRO A C 1
ATOM 3404 O O . PRO A 1 430 ? 4.363 13.600 -24.358 1.00 64.06 430 PRO A O 1
ATOM 3407 N N . GLU A 1 431 ? 4.634 13.718 -26.583 1.00 56.41 431 GLU A N 1
ATOM 3408 C CA . GLU A 1 431 ? 5.313 15.016 -26.595 1.00 56.41 431 GLU A CA 1
ATOM 3409 C C . GLU A 1 431 ? 4.528 16.131 -25.881 1.00 56.41 431 GLU A C 1
ATOM 3411 O O . GLU A 1 431 ? 5.129 16.995 -25.247 1.00 56.41 431 GLU A O 1
ATOM 3416 N N . GLN A 1 432 ? 3.194 16.057 -25.895 1.00 59.81 432 GLN A N 1
ATOM 3417 C CA . GLN A 1 432 ? 2.295 17.011 -25.238 1.00 59.81 432 GLN A CA 1
ATOM 3418 C C . GLN A 1 432 ? 2.374 16.984 -23.700 1.00 59.81 432 GLN A C 1
ATOM 3420 O O . GLN A 1 432 ? 2.074 17.989 -23.061 1.00 59.81 432 GLN A O 1
ATOM 3425 N N . ILE A 1 433 ? 2.764 15.851 -23.101 1.00 63.41 433 ILE A N 1
ATOM 3426 C CA . ILE A 1 433 ? 2.842 15.656 -21.638 1.00 63.41 433 ILE A CA 1
ATOM 3427 C C . ILE A 1 433 ? 4.253 15.286 -21.156 1.00 63.41 433 ILE A C 1
ATOM 3429 O O . ILE A 1 433 ? 4.451 14.942 -19.990 1.00 63.41 433 ILE A O 1
ATOM 3433 N N . ARG A 1 434 ? 5.244 15.344 -22.051 1.00 64.38 434 ARG A N 1
ATOM 3434 C CA . ARG A 1 434 ? 6.646 15.060 -21.745 1.00 64.38 434 ARG A CA 1
ATOM 3435 C C . ARG A 1 434 ? 7.236 16.181 -20.890 1.00 64.38 434 ARG A C 1
ATOM 3437 O O . ARG A 1 434 ? 7.184 17.352 -21.265 1.00 64.38 434 ARG A O 1
ATOM 3444 N N . LEU A 1 435 ? 7.865 15.820 -19.773 1.00 60.44 435 LEU A N 1
ATOM 3445 C CA . LEU A 1 435 ? 8.657 16.754 -18.973 1.00 60.44 435 LEU A CA 1
ATOM 3446 C C . LEU A 1 435 ? 9.877 17.201 -19.789 1.00 60.44 435 LEU A C 1
ATOM 3448 O O . LEU A 1 435 ? 10.700 16.377 -20.196 1.00 60.44 435 LEU A O 1
ATOM 3452 N N . LYS A 1 436 ? 9.974 18.506 -20.058 1.00 59.91 436 LYS A N 1
ATOM 3453 C CA . LYS A 1 436 ? 11.059 19.085 -20.856 1.00 59.91 436 LYS A CA 1
ATOM 3454 C C . LYS A 1 436 ? 12.317 19.266 -20.006 1.00 59.91 436 LYS A C 1
ATOM 3456 O O . LYS A 1 436 ? 12.267 19.762 -18.883 1.00 59.91 436 LYS A O 1
ATOM 3461 N N . VAL A 1 437 ? 13.466 18.903 -20.573 1.00 53.81 437 VAL A N 1
ATOM 3462 C CA . VAL A 1 437 ? 14.775 19.194 -19.974 1.00 53.81 437 VAL A CA 1
ATOM 3463 C C . VAL A 1 437 ? 14.996 20.705 -20.022 1.00 53.81 437 VAL A C 1
ATOM 3465 O O . VAL A 1 437 ? 15.001 21.288 -21.103 1.00 53.81 437 VAL A O 1
ATOM 3468 N N . GLY A 1 438 ? 15.173 21.337 -18.862 1.00 55.78 438 GLY A N 1
ATOM 3469 C CA . GLY A 1 438 ? 15.222 22.801 -18.745 1.00 55.78 438 GLY A CA 1
ATOM 3470 C C . GLY A 1 438 ? 14.051 23.428 -17.985 1.00 55.78 438 GLY A C 1
ATOM 3471 O O . GLY A 1 438 ? 14.002 24.650 -17.891 1.00 55.78 438 GLY A O 1
ATOM 3472 N N . GLY A 1 439 ? 13.168 22.619 -17.390 1.00 58.59 439 GLY A N 1
ATOM 3473 C CA . GLY A 1 439 ? 12.246 23.058 -16.341 1.00 58.59 439 GLY A CA 1
ATOM 3474 C C . GLY A 1 439 ? 10.771 22.875 -16.680 1.00 58.59 439 GLY A C 1
ATOM 3475 O O . GLY A 1 439 ? 10.373 22.756 -17.840 1.00 58.59 439 GLY A O 1
ATOM 3476 N N . VAL A 1 440 ? 9.961 22.857 -15.626 1.00 63.81 440 VAL A N 1
ATOM 3477 C CA . VAL A 1 440 ? 8.497 22.833 -15.695 1.00 63.81 440 VAL A CA 1
ATOM 3478 C C . VAL A 1 440 ? 7.999 24.195 -16.202 1.00 63.81 440 VAL A C 1
ATOM 3480 O O . VAL A 1 440 ? 8.510 25.235 -15.778 1.00 63.81 440 VAL A O 1
ATOM 3483 N N . THR A 1 441 ? 7.032 24.220 -17.128 1.00 69.12 441 THR A N 1
ATOM 3484 C CA . THR A 1 441 ? 6.500 25.498 -17.643 1.00 69.12 441 THR A CA 1
ATOM 3485 C C . THR A 1 441 ? 5.713 26.238 -16.551 1.00 69.12 441 THR A C 1
ATOM 3487 O O . THR A 1 441 ? 5.142 25.583 -15.680 1.00 69.12 441 THR A O 1
ATOM 3490 N N . PRO A 1 442 ? 5.588 27.581 -16.590 1.00 65.81 442 PRO A N 1
ATOM 3491 C CA . PRO A 1 442 ? 4.789 28.317 -15.601 1.00 65.81 442 PRO A CA 1
ATOM 3492 C C . PRO A 1 442 ? 3.341 27.805 -15.495 1.00 65.81 442 PRO A C 1
ATOM 3494 O O . PRO A 1 442 ? 2.806 27.644 -14.406 1.00 65.81 442 PRO A O 1
ATOM 3497 N N . GLN A 1 443 ? 2.746 27.418 -16.627 1.00 68.38 443 GLN A N 1
ATOM 3498 C CA . GLN A 1 443 ? 1.410 26.809 -16.697 1.00 68.38 443 GLN A CA 1
ATOM 3499 C C . GLN A 1 443 ? 1.322 25.458 -15.967 1.00 68.38 443 GLN A C 1
ATOM 3501 O O . GLN A 1 443 ? 0.283 25.126 -15.410 1.00 68.38 443 GLN A O 1
ATOM 3506 N N . GLN A 1 444 ? 2.404 24.677 -15.952 1.00 67.12 444 GLN A N 1
ATOM 3507 C CA . GLN A 1 444 ? 2.499 23.430 -15.188 1.00 67.12 444 GLN A CA 1
ATOM 3508 C C . GLN A 1 444 ? 2.867 23.678 -13.712 1.00 67.12 444 GLN A C 1
ATOM 3510 O O . GLN A 1 444 ? 2.553 22.843 -12.865 1.00 67.12 444 GLN A O 1
ATOM 3515 N N . MET A 1 445 ? 3.494 24.816 -13.379 1.00 69.25 445 MET A N 1
ATOM 3516 C CA . MET A 1 445 ? 3.712 25.232 -11.986 1.00 69.25 445 MET A CA 1
ATOM 3517 C C . MET A 1 445 ? 2.437 25.736 -11.303 1.00 69.25 445 MET A C 1
ATOM 3519 O O . MET A 1 445 ? 2.349 25.638 -10.081 1.00 69.25 445 MET A O 1
ATOM 3523 N N . ALA A 1 446 ? 1.436 26.190 -12.066 1.00 73.81 446 ALA A N 1
ATOM 3524 C CA . ALA A 1 446 ? 0.164 26.694 -11.542 1.00 73.81 446 ALA A CA 1
ATOM 3525 C C . ALA A 1 446 ? -0.514 25.741 -10.534 1.00 73.81 446 ALA A C 1
ATOM 3527 O O . ALA A 1 446 ? -1.103 26.205 -9.568 1.00 73.81 446 ALA A O 1
ATOM 3528 N N . VAL A 1 447 ? -0.359 24.418 -10.686 1.00 73.31 447 VAL A N 1
ATOM 3529 C CA . VAL A 1 447 ? -0.878 23.415 -9.730 1.00 73.31 447 VAL A CA 1
ATOM 3530 C C . VAL A 1 447 ? -0.190 23.509 -8.356 1.00 73.31 447 VAL A C 1
ATOM 3532 O O . VAL A 1 447 ? -0.830 23.345 -7.320 1.00 73.31 447 VAL A O 1
ATOM 3535 N N . TYR A 1 448 ? 1.112 23.804 -8.317 1.00 70.06 448 TYR A N 1
ATOM 3536 C CA . TYR A 1 448 ? 1.844 24.020 -7.063 1.00 70.06 448 TYR A CA 1
ATOM 3537 C C . TYR A 1 448 ? 1.553 25.395 -6.455 1.00 70.06 448 TYR A C 1
ATOM 3539 O O . TYR A 1 448 ? 1.538 25.527 -5.233 1.00 70.06 448 TYR A O 1
ATOM 3547 N N . GLU A 1 449 ? 1.283 26.404 -7.285 1.00 75.00 449 GLU A N 1
ATOM 3548 C CA . GLU A 1 449 ? 0.794 27.709 -6.825 1.00 75.00 449 GLU A CA 1
ATOM 3549 C C . GLU A 1 449 ? -0.635 27.607 -6.266 1.00 75.00 449 GLU A C 1
ATOM 3551 O O . GLU A 1 449 ? -0.949 28.241 -5.262 1.00 75.00 449 GLU A O 1
ATOM 3556 N N . GLU A 1 450 ? -1.489 26.757 -6.837 1.00 77.31 450 GLU A N 1
ATOM 3557 C CA . GLU A 1 450 ? -2.823 26.457 -6.310 1.00 77.31 450 GLU A CA 1
ATOM 3558 C C . GLU A 1 450 ? -2.742 25.764 -4.939 1.00 77.31 450 GLU A C 1
ATOM 3560 O O . GLU A 1 450 ? -3.433 26.182 -4.011 1.00 77.31 450 GLU A O 1
ATOM 3565 N N . PHE A 1 451 ? -1.812 24.816 -4.749 1.00 75.81 451 PHE A N 1
ATOM 3566 C CA . PHE A 1 451 ? -1.493 24.249 -3.426 1.00 75.81 451 PHE A CA 1
ATOM 3567 C C . PHE A 1 451 ? -0.931 25.275 -2.423 1.00 75.81 451 PHE A C 1
ATOM 3569 O O . PHE A 1 451 ? -0.993 25.039 -1.215 1.00 75.81 451 PHE A O 1
ATOM 3576 N N . ALA A 1 452 ? -0.378 26.400 -2.888 1.00 74.75 452 ALA A N 1
ATOM 3577 C CA . ALA A 1 452 ? 0.045 27.504 -2.025 1.00 74.75 452 ALA A CA 1
ATOM 3578 C C . ALA A 1 452 ? -1.122 28.436 -1.651 1.00 74.75 452 ALA A C 1
ATOM 3580 O O . ALA A 1 452 ? -1.166 28.929 -0.525 1.00 74.75 452 ALA A O 1
ATOM 3581 N N . ARG A 1 453 ? -2.056 28.675 -2.585 1.00 75.75 453 ARG A N 1
ATOM 3582 C CA . ARG A 1 453 ? -3.227 29.551 -2.402 1.00 75.75 453 ARG A CA 1
ATOM 3583 C C . ARG A 1 453 ? -4.341 28.886 -1.588 1.00 75.75 453 ARG A C 1
ATOM 3585 O O . ARG A 1 453 ? -4.936 29.543 -0.742 1.00 75.75 453 ARG A O 1
ATOM 3592 N N . ASN A 1 454 ? -4.638 27.610 -1.836 1.00 79.19 454 ASN A N 1
ATOM 3593 C CA . ASN A 1 454 ? -5.797 26.907 -1.283 1.00 79.19 454 ASN A CA 1
ATOM 3594 C C . ASN A 1 454 ? -5.365 25.764 -0.350 1.00 79.19 454 ASN A C 1
ATOM 3596 O O . ASN A 1 454 ? -5.186 24.632 -0.791 1.00 79.19 454 ASN A O 1
ATOM 3600 N N . ILE A 1 455 ? -5.191 26.060 0.943 1.00 80.12 455 ILE A N 1
ATOM 3601 C CA . ILE A 1 455 ? -4.843 25.057 1.960 1.00 80.12 455 ILE A CA 1
ATOM 3602 C C . ILE A 1 455 ? -6.140 24.515 2.596 1.00 80.12 455 ILE A C 1
ATOM 3604 O O . ILE A 1 455 ? -6.858 25.289 3.231 1.00 80.12 455 ILE A O 1
ATOM 3608 N N . PRO A 1 456 ? -6.438 23.201 2.507 1.00 77.25 456 PRO A N 1
ATOM 3609 C CA . PRO A 1 456 ? -7.649 22.609 3.065 1.00 77.25 456 PRO A CA 1
ATOM 3610 C C . PRO A 1 456 ? -7.868 22.978 4.534 1.00 77.25 456 PRO A C 1
ATOM 3612 O O . PRO A 1 456 ? -7.033 22.668 5.381 1.00 77.25 456 PRO A O 1
ATOM 3615 N N . GLY A 1 457 ? -9.014 23.584 4.849 1.00 71.31 457 GLY A N 1
ATOM 3616 C CA . GLY A 1 457 ? -9.394 23.972 6.217 1.00 71.31 457 GLY A CA 1
ATOM 3617 C C . GLY A 1 457 ? -9.074 25.419 6.590 1.00 71.31 457 GLY A C 1
ATOM 3618 O O . GLY A 1 457 ? -9.443 25.844 7.680 1.00 71.31 457 GLY A O 1
ATOM 3619 N N . PHE A 1 458 ? -8.459 26.182 5.685 1.00 78.81 458 PHE A N 1
ATOM 3620 C CA . PHE A 1 458 ? -8.212 27.614 5.844 1.00 78.81 458 PHE A CA 1
ATOM 3621 C C . PHE A 1 458 ? -8.842 28.407 4.700 1.00 78.81 458 PHE A C 1
ATOM 3623 O O . PHE A 1 458 ? -9.051 27.876 3.608 1.00 78.81 458 PHE A O 1
ATOM 3630 N N . LEU A 1 459 ? -9.112 29.691 4.937 1.00 76.19 459 LEU A N 1
ATOM 3631 C CA . LEU A 1 459 ? -9.473 30.617 3.862 1.00 76.19 459 LEU A CA 1
ATOM 3632 C C . LEU A 1 459 ? -8.341 30.713 2.816 1.00 76.19 459 LEU A C 1
ATOM 3634 O O . LEU A 1 459 ? -7.165 30.694 3.203 1.00 76.19 459 LEU A O 1
ATOM 3638 N N . PRO A 1 460 ? -8.662 30.844 1.512 1.00 71.50 460 PRO A N 1
ATOM 3639 C CA . PRO A 1 460 ? -7.657 31.013 0.468 1.00 71.50 460 PRO A CA 1
ATOM 3640 C C . PRO A 1 460 ? -6.755 32.228 0.720 1.00 71.50 460 PRO A C 1
ATOM 3642 O O . PRO A 1 460 ? -7.233 33.324 1.012 1.00 71.50 460 PRO A O 1
ATOM 3645 N N . MET A 1 461 ? -5.443 32.037 0.585 1.00 66.06 461 MET A N 1
ATOM 3646 C CA . MET A 1 461 ? -4.444 33.092 0.779 1.00 66.06 461 MET A CA 1
ATOM 3647 C C . MET A 1 461 ? -4.435 34.069 -0.402 1.00 66.06 461 MET A C 1
ATOM 3649 O O . MET A 1 461 ? -4.503 33.653 -1.562 1.00 66.06 461 MET A O 1
ATOM 3653 N N . THR A 1 462 ? -4.303 35.370 -0.124 1.00 61.19 462 THR A N 1
ATOM 3654 C CA . THR A 1 462 ? -4.143 36.377 -1.182 1.00 61.19 462 THR A CA 1
ATOM 3655 C C . THR A 1 462 ? -2.705 36.385 -1.707 1.00 61.19 462 THR A C 1
ATOM 3657 O O . THR A 1 462 ? -1.780 35.918 -1.040 1.00 61.19 462 THR A O 1
ATOM 3660 N N . GLU A 1 463 ? -2.477 36.948 -2.900 1.00 51.81 463 GLU A N 1
ATOM 3661 C CA . GLU A 1 463 ? -1.154 36.909 -3.552 1.00 51.81 463 GLU A CA 1
ATOM 3662 C C . GLU A 1 463 ? -0.033 37.581 -2.729 1.00 51.81 463 GLU A C 1
ATOM 3664 O O . GLU A 1 463 ? 1.139 37.215 -2.855 1.00 51.81 463 GLU A O 1
ATOM 3669 N N . ARG A 1 464 ? -0.384 38.512 -1.826 1.00 51.78 464 ARG A N 1
ATOM 3670 C CA . ARG A 1 464 ? 0.558 39.118 -0.867 1.00 51.78 464 ARG A CA 1
ATOM 3671 C C . ARG A 1 464 ? 0.985 38.146 0.234 1.00 51.78 464 ARG A C 1
ATOM 3673 O O . ARG A 1 464 ? 2.153 38.146 0.615 1.00 51.78 464 ARG A O 1
ATOM 3680 N N . ASP A 1 465 ? 0.072 37.305 0.711 1.00 55.34 465 ASP A N 1
ATOM 3681 C CA . ASP A 1 465 ? 0.333 36.360 1.800 1.00 55.34 465 ASP A CA 1
ATOM 3682 C C . ASP A 1 465 ? 1.203 35.197 1.308 1.00 55.34 465 ASP A C 1
ATOM 3684 O O . ASP A 1 465 ? 2.137 34.774 1.990 1.00 55.34 465 ASP A O 1
ATOM 3688 N N . THR A 1 466 ? 0.970 34.729 0.075 1.00 54.12 466 THR A N 1
ATOM 3689 C CA . THR A 1 466 ? 1.830 33.726 -0.573 1.00 54.12 466 THR A CA 1
ATOM 3690 C C . THR A 1 466 ? 3.261 34.225 -0.784 1.00 54.12 466 THR A C 1
ATOM 3692 O O . THR A 1 466 ? 4.200 33.436 -0.670 1.00 54.12 466 THR A O 1
ATOM 3695 N N . ALA A 1 467 ? 3.454 35.529 -1.025 1.00 53.06 467 ALA A N 1
ATOM 3696 C CA . ALA A 1 467 ? 4.775 36.122 -1.235 1.00 53.06 467 ALA A CA 1
ATOM 3697 C C . ALA A 1 467 ? 5.655 36.127 0.032 1.00 53.06 467 ALA A C 1
ATOM 3699 O O . ALA A 1 467 ? 6.877 36.060 -0.083 1.00 53.06 467 ALA A O 1
ATOM 3700 N N . MET A 1 468 ? 5.065 36.127 1.236 1.00 55.94 468 MET A N 1
ATOM 3701 C CA . MET A 1 468 ? 5.821 36.037 2.497 1.00 55.94 468 MET A CA 1
ATOM 3702 C C . MET A 1 468 ? 6.475 34.664 2.726 1.00 55.94 468 MET A C 1
ATOM 3704 O O . MET A 1 468 ? 7.389 34.549 3.538 1.00 55.94 468 MET A O 1
ATOM 3708 N N . PHE A 1 469 ? 6.046 33.627 1.997 1.00 54.75 469 PHE A N 1
ATOM 3709 C CA . PHE A 1 469 ? 6.627 32.280 2.056 1.00 54.75 469 PHE A CA 1
ATOM 3710 C C . PHE A 1 469 ? 7.663 32.006 0.956 1.00 54.75 469 PHE A C 1
ATOM 3712 O O . PHE A 1 469 ? 8.144 30.879 0.845 1.00 54.75 469 PHE A O 1
ATOM 3719 N N . ILE A 1 470 ? 8.005 33.003 0.134 1.00 49.88 470 ILE A N 1
ATOM 3720 C CA . ILE A 1 470 ? 9.027 32.882 -0.910 1.00 49.88 470 ILE A CA 1
ATOM 3721 C C . ILE A 1 470 ? 10.383 33.308 -0.322 1.00 49.88 470 ILE A C 1
ATOM 3723 O O . ILE A 1 470 ? 10.535 34.471 0.060 1.00 49.88 470 ILE A O 1
ATOM 3727 N N . PRO A 1 471 ? 11.403 32.428 -0.271 1.00 37.38 471 PRO A N 1
ATOM 3728 C CA . PRO A 1 471 ? 12.754 32.846 0.083 1.00 37.38 471 PRO A CA 1
ATOM 3729 C C . PRO A 1 471 ? 13.270 33.848 -0.956 1.00 37.38 471 PRO A C 1
ATOM 3731 O O . PRO A 1 471 ? 13.281 33.548 -2.152 1.00 37.38 471 PRO A O 1
ATOM 3734 N N . LYS A 1 472 ? 13.719 35.034 -0.522 1.00 31.17 472 LYS A N 1
ATOM 3735 C CA . LYS A 1 472 ? 14.363 35.998 -1.431 1.00 31.17 472 LYS A CA 1
ATOM 3736 C C . LYS A 1 472 ? 15.588 35.337 -2.085 1.00 31.17 472 LYS A C 1
ATOM 3738 O O . LYS A 1 472 ? 16.439 34.829 -1.352 1.00 31.17 472 LYS A O 1
ATOM 3743 N N . PRO A 1 473 ? 15.721 35.351 -3.423 1.00 30.92 473 PRO A N 1
ATOM 3744 C CA . PRO A 1 473 ? 16.889 34.785 -4.079 1.00 30.92 473 PRO A CA 1
ATOM 3745 C C . PRO A 1 473 ? 18.125 35.641 -3.784 1.00 30.92 473 PRO A C 1
ATOM 3747 O O . PRO A 1 473 ? 18.195 36.808 -4.171 1.00 30.92 473 PRO A O 1
ATOM 3750 N N . THR A 1 474 ? 19.126 35.050 -3.135 1.00 31.77 474 THR A N 1
ATOM 3751 C CA . THR A 1 474 ? 20.489 35.585 -3.112 1.00 31.77 474 THR A CA 1
ATOM 3752 C C . THR A 1 474 ? 21.090 35.455 -4.509 1.00 31.77 474 THR A C 1
ATOM 3754 O O . THR A 1 474 ? 21.484 34.371 -4.939 1.00 31.77 474 THR A O 1
ATOM 3757 N N . LEU A 1 475 ? 21.125 36.569 -5.241 1.00 28.98 475 LEU A N 1
ATOM 3758 C CA . LEU A 1 475 ? 21.828 36.661 -6.519 1.00 28.98 475 LEU A CA 1
ATOM 3759 C C . LEU A 1 475 ? 23.348 36.526 -6.296 1.00 28.98 475 LEU A C 1
ATOM 3761 O O . LEU A 1 475 ? 23.860 37.074 -5.316 1.00 28.98 475 LEU A O 1
ATOM 3765 N N . PRO A 1 476 ? 24.089 35.841 -7.187 1.00 30.75 476 PRO A N 1
ATOM 3766 C CA . PRO A 1 476 ? 25.546 35.878 -7.173 1.00 30.75 476 PRO A CA 1
ATOM 3767 C C . PRO A 1 476 ? 26.039 37.292 -7.495 1.00 30.75 476 PRO A C 1
ATOM 3769 O O . PRO A 1 476 ? 25.593 37.895 -8.470 1.00 30.75 476 PRO A O 1
ATOM 3772 N N . ILE A 1 477 ? 26.974 37.806 -6.697 1.00 30.27 477 ILE A N 1
ATOM 3773 C CA . ILE A 1 477 ? 27.679 39.055 -7.001 1.00 30.27 477 ILE A CA 1
ATOM 3774 C C . ILE A 1 477 ? 28.802 38.725 -7.987 1.00 30.27 477 ILE A C 1
ATOM 3776 O O . ILE A 1 477 ? 29.778 38.071 -7.621 1.00 30.27 477 ILE A O 1
ATOM 3780 N N . GLU A 1 478 ? 28.666 39.187 -9.227 1.00 26.98 478 GLU A N 1
ATOM 3781 C CA . GLU A 1 478 ? 29.756 39.234 -10.202 1.00 26.98 478 GLU A CA 1
ATOM 3782 C C . GLU A 1 478 ? 30.373 40.649 -10.179 1.00 26.98 478 GLU A C 1
ATOM 3784 O O . GLU A 1 478 ? 29.626 41.632 -10.181 1.00 26.98 478 GLU A O 1
ATOM 3789 N N . PRO A 1 479 ? 31.708 40.800 -10.085 1.00 30.02 479 PRO A N 1
ATOM 3790 C CA . PRO A 1 479 ? 32.322 42.103 -9.859 1.00 30.02 479 PRO A CA 1
ATOM 3791 C C . PRO A 1 479 ? 32.464 42.903 -11.162 1.00 30.02 479 PRO A C 1
ATOM 3793 O O . PRO A 1 479 ? 33.257 42.551 -12.035 1.00 30.02 479 PRO A O 1
ATOM 3796 N N . GLN A 1 480 ? 31.770 44.040 -11.257 1.00 27.08 480 GLN A N 1
ATOM 3797 C CA . GLN A 1 480 ? 32.067 45.090 -12.239 1.00 27.08 480 GLN A CA 1
ATOM 3798 C C . GLN A 1 480 ? 32.215 46.473 -11.578 1.00 27.08 480 GLN A C 1
ATOM 3800 O O . GLN A 1 480 ? 31.700 46.681 -10.478 1.00 27.08 480 GLN A O 1
ATOM 3805 N N . PRO A 1 481 ? 32.976 47.404 -12.194 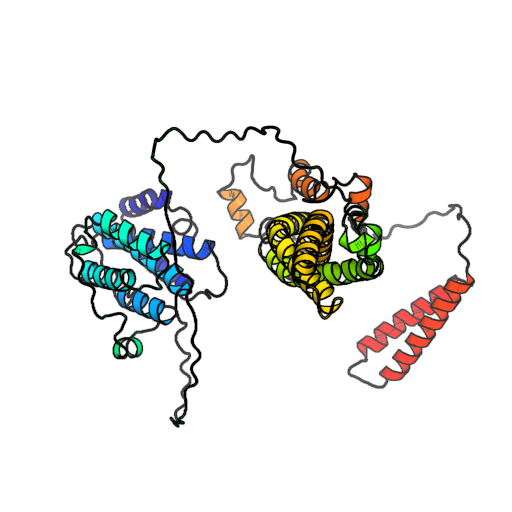1.00 28.61 481 PRO A N 1
ATOM 3806 C CA . PRO A 1 481 ? 33.542 48.551 -11.487 1.00 28.61 481 PRO A CA 1
ATOM 3807 C C . PRO A 1 481 ? 32.551 49.709 -11.322 1.00 28.61 481 PRO A C 1
ATOM 3809 O O . PRO A 1 481 ? 31.723 49.969 -12.192 1.00 28.61 481 PRO A O 1
ATOM 3812 N N . HIS A 1 482 ? 32.697 50.454 -10.226 1.00 32.12 482 HIS A N 1
ATOM 3813 C CA . HIS A 1 482 ? 31.906 51.651 -9.926 1.00 32.12 482 HIS A CA 1
ATOM 3814 C C . HIS A 1 482 ? 32.101 52.778 -10.957 1.00 32.12 482 HIS A C 1
ATOM 3816 O O . HIS A 1 482 ? 33.217 53.012 -11.427 1.00 32.12 482 HIS A O 1
ATOM 3822 N N . PRO A 1 483 ? 31.039 53.558 -11.214 1.00 28.64 483 PRO A N 1
ATOM 3823 C CA . PRO A 1 483 ? 31.138 55.020 -11.082 1.00 28.64 483 PRO A CA 1
ATOM 3824 C C . PRO A 1 483 ? 30.253 55.573 -9.937 1.00 28.64 483 PRO A C 1
ATOM 3826 O O . PRO A 1 483 ? 29.431 54.835 -9.390 1.00 28.64 483 PRO A O 1
ATOM 3829 N N . PRO A 1 484 ? 30.437 56.841 -9.515 1.00 33.00 484 PRO A N 1
ATOM 3830 C CA . PRO A 1 484 ? 30.023 57.293 -8.183 1.00 33.00 484 PRO A CA 1
ATOM 3831 C C . PRO A 1 484 ? 28.641 57.974 -8.093 1.00 33.00 484 PRO A C 1
ATOM 3833 O O . PRO A 1 484 ? 28.281 58.749 -8.972 1.00 33.00 484 PRO A O 1
ATOM 3836 N N . THR A 1 485 ? 27.986 57.742 -6.939 1.00 31.50 485 THR A N 1
ATOM 3837 C CA . THR A 1 485 ? 27.060 58.623 -6.170 1.00 31.50 485 THR A CA 1
ATOM 3838 C C . THR A 1 485 ? 25.790 59.212 -6.835 1.00 31.50 485 THR A C 1
ATOM 3840 O O . THR A 1 485 ? 25.673 59.270 -8.053 1.00 31.50 485 THR A O 1
ATOM 3843 N N . PRO A 1 486 ? 24.814 59.737 -6.051 1.00 32.41 486 PRO A N 1
ATOM 3844 C CA . PRO A 1 486 ? 24.452 59.460 -4.650 1.00 32.41 486 PRO A CA 1
ATOM 3845 C C . PRO A 1 486 ? 22.988 58.976 -4.494 1.00 32.41 486 PRO A C 1
ATOM 3847 O O . PRO A 1 486 ? 22.090 59.477 -5.165 1.00 32.41 486 PRO A O 1
ATOM 3850 N N . PHE A 1 487 ? 22.704 58.101 -3.520 1.00 24.98 487 PHE A N 1
ATOM 3851 C CA . PHE A 1 487 ? 21.329 57.866 -3.046 1.00 24.98 487 PHE A CA 1
ATOM 3852 C C . PHE A 1 487 ? 21.148 58.377 -1.615 1.00 24.98 487 PHE A C 1
ATOM 3854 O O . PHE A 1 487 ? 22.017 58.205 -0.762 1.00 24.98 487 PHE A O 1
ATOM 3861 N N . GLN A 1 488 ? 20.016 59.041 -1.376 1.00 30.28 488 GLN A N 1
ATOM 3862 C CA . GLN A 1 488 ? 19.654 59.635 -0.090 1.00 30.28 488 GLN A CA 1
ATOM 3863 C C . GLN A 1 488 ? 19.323 58.551 0.943 1.00 30.28 488 GLN A C 1
ATOM 3865 O O . GLN A 1 488 ? 18.629 57.583 0.634 1.00 30.28 488 GLN A O 1
ATOM 3870 N N . VAL A 1 489 ? 19.776 58.750 2.181 1.00 31.30 489 VAL A N 1
ATOM 3871 C CA . VAL A 1 489 ? 19.471 57.878 3.323 1.00 31.30 489 VAL A CA 1
ATOM 3872 C C . VAL A 1 489 ? 18.161 58.339 3.979 1.00 31.30 489 VAL A C 1
ATOM 3874 O O . VAL A 1 489 ? 18.099 59.484 4.431 1.00 31.30 489 VAL A O 1
ATOM 3877 N N . PRO A 1 490 ? 17.122 57.490 4.090 1.00 29.41 490 PRO A N 1
ATOM 3878 C CA . PRO A 1 490 ? 16.010 57.729 5.005 1.00 29.41 490 PRO A CA 1
ATOM 3879 C C . PRO A 1 490 ? 16.503 57.537 6.445 1.00 29.41 490 PRO A C 1
ATOM 3881 O O . PRO A 1 490 ? 17.120 56.522 6.761 1.00 29.41 490 PRO A O 1
ATOM 3884 N N . GLN A 1 491 ? 16.267 58.523 7.307 1.00 33.88 491 GLN A N 1
ATOM 3885 C CA . GLN A 1 491 ? 16.799 58.541 8.671 1.00 33.88 491 GLN A CA 1
ATOM 3886 C C . GLN A 1 491 ? 16.115 57.539 9.624 1.00 33.88 491 GLN A C 1
ATOM 3888 O O . GLN A 1 491 ? 15.024 57.038 9.368 1.00 33.88 491 GLN A O 1
ATOM 3893 N N . SER A 1 492 ? 16.768 57.377 10.782 1.00 38.09 492 SER A N 1
ATOM 3894 C CA . SER A 1 492 ? 16.260 56.889 12.076 1.00 38.09 492 SER A CA 1
ATOM 3895 C C . SER A 1 492 ? 16.034 55.382 12.271 1.00 38.09 492 SER A C 1
ATOM 3897 O O . SER A 1 492 ? 14.910 54.886 12.252 1.00 38.09 492 SER A O 1
ATOM 3899 N N . VAL A 1 493 ? 17.122 54.708 12.655 1.00 37.97 493 VAL A N 1
ATOM 3900 C CA . VAL A 1 493 ? 17.140 53.678 13.713 1.00 37.97 493 VAL A CA 1
ATOM 3901 C C . VAL A 1 493 ? 18.159 54.169 14.764 1.00 37.97 493 VAL A C 1
ATOM 3903 O O . VAL A 1 493 ? 19.160 54.756 14.344 1.00 37.97 493 VAL A O 1
ATOM 3906 N N . PRO A 1 494 ? 17.946 54.029 16.089 1.00 42.59 494 PRO A N 1
ATOM 3907 C CA . PRO A 1 494 ? 18.913 54.509 17.082 1.00 42.59 494 PRO A CA 1
ATOM 3908 C C . PRO A 1 494 ? 20.242 53.749 16.972 1.00 42.59 494 PRO A C 1
ATOM 3910 O O . PRO A 1 494 ? 20.252 52.520 17.008 1.00 42.59 494 PRO A O 1
ATOM 3913 N N . SER A 1 495 ? 21.353 54.475 16.824 1.00 55.16 495 SER A N 1
ATOM 3914 C CA . SER A 1 495 ? 22.673 53.882 16.545 1.00 55.16 495 SER A CA 1
ATOM 3915 C C . SER A 1 495 ? 23.265 53.123 17.743 1.00 55.16 495 SER A C 1
ATOM 3917 O O . SER A 1 495 ? 23.993 52.147 17.564 1.00 55.16 495 SER A O 1
ATOM 3919 N N . ASP A 1 496 ? 22.926 53.552 18.962 1.00 55.75 496 ASP A N 1
ATOM 3920 C CA . ASP A 1 496 ? 23.618 53.136 20.188 1.00 55.75 496 ASP A CA 1
ATOM 3921 C C . ASP A 1 496 ? 23.333 51.677 20.590 1.00 55.75 496 ASP A C 1
ATOM 3923 O O . ASP A 1 496 ? 24.258 50.950 20.954 1.00 55.75 496 ASP A O 1
ATOM 3927 N N . ASP A 1 497 ? 22.086 51.203 20.459 1.00 60.47 497 ASP A N 1
ATOM 3928 C CA . ASP A 1 497 ? 21.718 49.810 20.783 1.00 60.47 497 ASP A CA 1
ATOM 3929 C C . ASP A 1 497 ? 22.431 48.800 19.869 1.00 60.47 497 ASP A C 1
ATOM 3931 O O . ASP A 1 497 ? 22.813 47.709 20.300 1.00 60.47 497 ASP A O 1
ATOM 3935 N N . LEU A 1 498 ? 22.625 49.157 18.594 1.00 60.94 498 LEU A N 1
ATOM 3936 C CA . LEU A 1 498 ? 23.275 48.286 17.618 1.00 60.94 498 LEU A CA 1
ATOM 3937 C C . LEU A 1 498 ? 24.790 48.212 17.861 1.00 60.94 498 LEU A C 1
ATOM 3939 O O . LEU A 1 498 ? 25.361 47.123 17.795 1.00 60.94 498 LEU A O 1
ATOM 3943 N N . ALA A 1 499 ? 25.423 49.340 18.201 1.00 66.00 499 ALA A N 1
ATOM 3944 C CA . ALA A 1 499 ? 26.826 49.377 18.605 1.00 66.00 499 ALA A CA 1
ATOM 3945 C C . ALA A 1 499 ? 27.068 48.539 19.876 1.00 66.00 499 ALA A C 1
ATOM 3947 O O . ALA A 1 499 ? 27.942 47.671 19.875 1.00 66.00 499 ALA A O 1
ATOM 3948 N N . ALA A 1 500 ? 26.234 48.703 20.910 1.00 69.81 500 ALA A N 1
ATOM 3949 C CA . ALA A 1 500 ? 26.330 47.933 22.153 1.00 69.81 500 ALA A CA 1
ATOM 3950 C C . ALA A 1 500 ? 26.138 46.416 21.941 1.00 69.81 500 ALA A C 1
ATOM 3952 O O . ALA A 1 500 ? 26.822 45.599 22.566 1.00 69.81 500 ALA A O 1
ATOM 3953 N N . LEU A 1 501 ? 25.242 46.015 21.030 1.00 70.44 501 LEU A N 1
ATOM 3954 C CA . LEU A 1 501 ? 25.062 44.614 20.631 1.00 70.44 501 LEU A CA 1
ATOM 3955 C C . LEU A 1 501 ? 26.301 44.037 19.934 1.00 70.44 501 LEU A C 1
ATOM 3957 O O . LEU A 1 501 ? 26.702 42.914 20.246 1.00 70.44 501 LEU A O 1
ATOM 3961 N N . PHE A 1 502 ? 26.919 44.787 19.018 1.00 67.56 502 PHE A N 1
ATOM 3962 C CA . PHE A 1 502 ? 28.138 44.347 18.336 1.00 67.56 502 PHE A CA 1
ATOM 3963 C C . PHE A 1 502 ? 29.352 44.290 19.272 1.00 67.56 502 PHE A C 1
ATOM 3965 O O . PHE A 1 502 ? 30.126 43.337 19.193 1.00 67.56 502 PHE A O 1
ATOM 3972 N N . GLU A 1 503 ? 29.502 45.250 20.185 1.00 72.62 503 GLU A N 1
ATOM 3973 C CA . GLU A 1 503 ? 30.592 45.275 21.168 1.00 72.62 503 GLU A CA 1
ATOM 3974 C C . GLU A 1 503 ? 30.487 44.102 22.157 1.00 72.62 503 GLU A C 1
ATOM 3976 O O . GLU A 1 503 ? 31.466 43.391 22.402 1.00 72.62 503 GLU A O 1
ATOM 3981 N N . LYS A 1 504 ? 29.271 43.800 22.636 1.00 75.31 504 LYS A N 1
ATOM 3982 C CA . LYS A 1 504 ? 29.006 42.600 23.440 1.00 75.31 504 LYS A CA 1
ATOM 3983 C C . LYS A 1 504 ? 29.334 41.310 22.676 1.00 75.31 504 LYS A C 1
ATOM 3985 O O . LYS A 1 504 ? 29.960 40.411 23.238 1.00 75.31 504 LYS A O 1
ATOM 3990 N N . LEU A 1 505 ? 28.932 41.212 21.407 1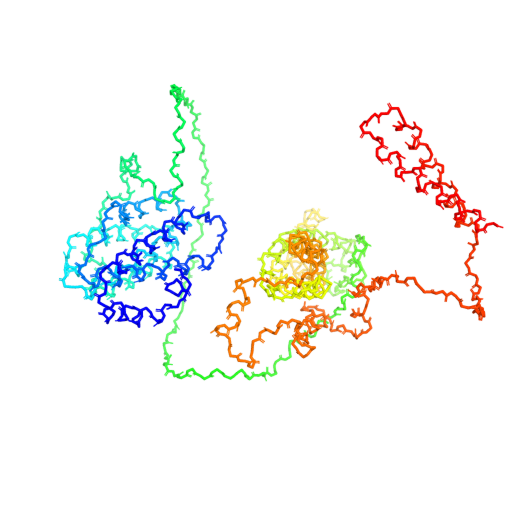.00 73.50 505 LEU A N 1
ATOM 3991 C CA . LEU A 1 505 ? 29.194 40.032 20.581 1.00 73.50 505 LEU A CA 1
ATOM 3992 C C . LEU A 1 505 ? 30.699 39.835 20.325 1.00 73.50 505 LEU A C 1
ATOM 3994 O O . LEU A 1 505 ? 31.181 38.705 20.364 1.00 73.50 505 LEU A O 1
ATOM 3998 N N . ALA A 1 506 ? 31.454 40.918 20.118 1.00 72.88 506 ALA A N 1
ATOM 3999 C CA . ALA A 1 506 ? 32.907 40.866 19.973 1.00 72.88 506 ALA A CA 1
ATOM 4000 C C . ALA A 1 506 ? 33.595 40.326 21.244 1.00 72.88 506 ALA A C 1
ATOM 4002 O O . ALA A 1 506 ? 34.463 39.458 21.144 1.00 72.88 506 ALA A O 1
ATOM 4003 N N . LEU A 1 507 ? 33.156 40.762 22.433 1.00 75.81 507 LEU A N 1
ATOM 4004 C CA . LEU A 1 507 ? 33.660 40.267 23.723 1.00 75.81 507 LEU A CA 1
ATOM 4005 C C . LEU A 1 507 ? 33.380 38.770 23.945 1.00 75.81 507 LEU A C 1
ATOM 4007 O O . LEU A 1 507 ? 34.263 38.044 24.403 1.00 75.81 507 LEU A O 1
ATOM 4011 N N . GLU A 1 508 ? 32.180 38.289 23.604 1.00 75.56 508 GLU A N 1
ATOM 4012 C CA . GLU A 1 508 ? 31.836 36.860 23.694 1.00 75.56 508 GLU A CA 1
ATOM 4013 C C . GLU A 1 508 ? 32.676 36.009 22.717 1.00 75.56 508 GLU A C 1
ATOM 4015 O O . GLU A 1 508 ? 33.136 34.919 23.073 1.00 75.56 508 GLU A O 1
ATOM 4020 N N . VAL A 1 509 ? 32.953 36.524 21.511 1.00 76.31 509 VAL A N 1
ATOM 4021 C CA . VAL A 1 509 ? 33.828 35.873 20.521 1.00 76.31 509 VAL A CA 1
ATOM 4022 C C . VAL A 1 509 ? 35.286 35.816 20.994 1.00 76.31 509 VAL A C 1
ATOM 4024 O O . VAL A 1 509 ? 35.897 34.750 20.902 1.00 76.31 509 VAL A O 1
ATOM 4027 N N . ASP A 1 510 ? 35.851 36.899 21.540 1.00 74.62 510 ASP A N 1
ATOM 4028 C CA . ASP A 1 510 ? 37.236 36.896 22.043 1.00 74.62 510 ASP A CA 1
ATOM 4029 C C . ASP A 1 510 ? 37.406 35.963 23.257 1.00 74.62 510 ASP A C 1
ATOM 4031 O O . ASP A 1 510 ? 38.397 35.231 23.329 1.00 74.62 510 ASP A O 1
ATOM 4035 N N . GLN A 1 511 ? 36.429 35.896 24.174 1.00 76.62 511 GLN A N 1
ATOM 4036 C CA . GLN A 1 511 ? 36.447 34.907 25.264 1.00 76.62 511 GLN A CA 1
ATOM 4037 C C . GLN A 1 511 ? 36.454 33.468 24.729 1.00 76.62 511 GLN A C 1
ATOM 4039 O O . GLN A 1 511 ? 37.226 32.632 25.209 1.00 76.62 511 GLN A O 1
ATOM 4044 N N . PHE A 1 512 ? 35.644 33.174 23.707 1.00 73.00 512 PHE A N 1
ATOM 4045 C CA . PHE A 1 512 ? 35.613 31.854 23.076 1.00 73.00 512 PHE A CA 1
ATOM 4046 C C . PHE A 1 512 ? 36.935 31.510 22.368 1.00 73.00 512 PHE A C 1
ATOM 4048 O O . PHE A 1 512 ? 37.432 30.385 22.483 1.00 73.00 512 PHE A O 1
ATOM 4055 N N . VAL A 1 513 ? 37.544 32.473 21.668 1.00 72.62 513 VAL A N 1
ATOM 4056 C CA . VAL A 1 513 ? 38.855 32.299 21.023 1.00 72.62 513 VAL A CA 1
ATOM 4057 C C . VAL A 1 513 ? 39.947 32.050 22.066 1.00 72.62 513 VAL A C 1
ATOM 4059 O O . VAL A 1 513 ? 40.705 31.092 21.915 1.00 72.62 513 VAL A O 1
ATOM 4062 N N . GLN A 1 514 ? 40.002 32.822 23.157 1.00 74.31 514 GLN A N 1
ATOM 4063 C CA . GLN A 1 514 ? 40.987 32.593 24.221 1.00 74.31 514 GLN A CA 1
ATOM 4064 C C . GLN A 1 514 ? 40.820 31.207 24.860 1.00 74.31 514 GLN A C 1
ATOM 4066 O O . GLN A 1 514 ? 41.804 30.474 24.976 1.00 74.31 514 GLN A O 1
ATOM 4071 N N . ALA A 1 515 ? 39.585 30.793 25.167 1.00 71.38 515 ALA A N 1
ATOM 4072 C CA . ALA A 1 515 ? 39.289 29.483 25.752 1.00 71.38 515 ALA A CA 1
ATOM 4073 C C . ALA A 1 515 ? 39.638 28.289 24.838 1.00 71.38 515 ALA A C 1
ATOM 4075 O O . ALA A 1 515 ? 39.884 27.188 25.332 1.00 71.38 515 ALA A O 1
ATOM 4076 N N . THR A 1 516 ? 39.671 28.484 23.514 1.00 67.56 516 THR A N 1
ATOM 4077 C CA . THR A 1 516 ? 39.939 27.416 22.529 1.00 67.56 516 THR A CA 1
ATOM 4078 C C . THR A 1 516 ? 41.356 27.433 21.944 1.00 67.56 516 THR A C 1
ATOM 4080 O O . THR A 1 516 ? 41.802 26.414 21.414 1.00 67.56 516 THR A O 1
ATOM 4083 N N . SER A 1 517 ? 42.092 28.540 22.097 1.00 60.81 517 SER A N 1
ATOM 4084 C CA . SER A 1 517 ? 43.416 28.790 21.495 1.00 60.81 517 SER A CA 1
ATOM 4085 C C . SER A 1 517 ? 44.508 27.753 21.814 1.00 60.81 517 SER A C 1
ATOM 4087 O O . SER A 1 517 ? 45.445 27.591 21.036 1.00 60.81 517 SER A O 1
ATOM 4089 N N . GLY A 1 518 ? 44.387 27.020 22.927 1.00 60.53 518 GLY A N 1
ATOM 4090 C CA . GLY A 1 518 ? 45.344 25.986 23.341 1.00 60.53 518 GLY A CA 1
ATOM 4091 C C . GLY A 1 518 ? 45.058 24.563 22.837 1.00 60.53 518 GLY A C 1
ATOM 4092 O O . GLY A 1 518 ? 45.824 23.655 23.153 1.00 60.53 518 GLY A O 1
ATOM 4093 N N . SER A 1 519 ? 43.963 24.322 22.102 1.00 61.41 519 SER A N 1
ATOM 4094 C CA . SER A 1 519 ? 43.523 22.966 21.738 1.00 61.41 519 SER A CA 1
ATOM 4095 C C . SER A 1 519 ? 43.634 22.687 20.238 1.00 61.41 519 SER A C 1
ATOM 4097 O O . SER A 1 519 ? 42.896 23.242 19.423 1.00 61.41 519 SER A O 1
ATOM 4099 N N . THR A 1 520 ? 44.504 21.745 19.865 1.00 57.50 520 THR A N 1
ATOM 4100 C CA . THR A 1 520 ? 44.744 21.330 18.470 1.00 57.50 520 THR A CA 1
ATOM 4101 C C . THR A 1 520 ? 43.485 20.825 17.760 1.00 57.50 520 THR A C 1
ATOM 4103 O O . THR A 1 520 ? 43.361 20.990 16.549 1.00 57.50 520 THR A O 1
ATOM 4106 N N . THR A 1 521 ? 42.519 20.273 18.502 1.00 63.28 521 THR A N 1
ATOM 4107 C CA . THR A 1 521 ? 41.219 19.817 17.980 1.00 63.28 521 THR A CA 1
ATOM 4108 C C . THR A 1 521 ? 40.347 20.967 17.460 1.00 63.28 521 THR A C 1
ATOM 4110 O O . THR A 1 521 ? 39.533 20.758 16.564 1.00 63.28 521 THR A O 1
ATOM 4113 N N . TYR A 1 522 ? 40.521 22.185 17.985 1.00 61.09 522 TYR A N 1
ATOM 4114 C CA . TYR A 1 522 ? 39.686 23.348 17.666 1.00 61.09 522 TYR A CA 1
ATOM 4115 C C . TYR A 1 522 ? 40.393 24.412 16.814 1.00 61.09 522 TYR A C 1
ATOM 4117 O O . TYR A 1 522 ? 39.806 25.459 16.553 1.00 61.09 522 TYR A O 1
ATOM 4125 N N . ALA A 1 523 ? 41.606 24.148 16.315 1.00 63.84 523 ALA A N 1
ATOM 4126 C CA . ALA A 1 523 ? 42.408 25.120 15.562 1.00 63.84 523 ALA A CA 1
ATOM 4127 C C . ALA A 1 523 ? 41.663 25.750 14.363 1.00 63.84 523 ALA A C 1
ATOM 4129 O O . ALA A 1 523 ? 41.698 26.966 14.182 1.00 63.84 523 ALA A O 1
ATOM 4130 N N . LEU A 1 524 ? 40.921 24.950 13.584 1.00 66.81 524 LEU A N 1
ATOM 4131 C CA . LEU A 1 524 ? 40.125 25.449 12.451 1.00 66.81 524 LEU A CA 1
ATOM 4132 C C . LEU A 1 524 ? 38.944 26.329 12.902 1.00 66.81 524 LEU A C 1
ATOM 4134 O O . LEU A 1 524 ? 38.633 27.329 12.260 1.00 66.81 524 LEU A O 1
ATOM 4138 N N . LEU A 1 525 ? 38.300 25.978 14.019 1.00 72.06 525 LEU A N 1
ATOM 4139 C CA . LEU A 1 525 ? 37.189 26.751 14.577 1.00 72.06 525 LEU A CA 1
ATOM 4140 C C . LEU A 1 525 ? 37.686 28.079 15.163 1.00 72.06 525 LEU A C 1
ATOM 4142 O O . LEU A 1 525 ? 37.101 29.120 14.882 1.00 72.06 525 LEU A O 1
ATOM 4146 N N . SER A 1 526 ? 38.798 28.053 15.901 1.00 67.75 526 SER A N 1
ATOM 4147 C CA . SER A 1 526 ? 39.463 29.247 16.432 1.00 67.75 526 SER A CA 1
ATOM 4148 C C . SER A 1 526 ? 39.902 30.193 15.304 1.00 67.75 526 SER A C 1
ATOM 4150 O O . SER A 1 526 ? 39.627 31.390 15.366 1.00 67.75 526 SER A O 1
ATOM 4152 N N . SER A 1 527 ? 40.463 29.656 14.211 1.00 71.19 527 SER A N 1
ATOM 4153 C CA . SER A 1 527 ? 40.832 30.457 13.036 1.00 71.19 527 SER A CA 1
ATOM 4154 C C . SER A 1 527 ? 39.627 31.112 12.352 1.00 71.19 527 SER A C 1
ATOM 4156 O O . SER A 1 527 ? 39.725 32.263 11.938 1.00 71.19 527 SER A O 1
ATOM 4158 N N . ASN A 1 528 ? 38.490 30.418 12.239 1.00 72.12 528 ASN A N 1
ATOM 4159 C CA . ASN A 1 528 ? 37.272 31.002 11.668 1.00 72.12 528 ASN A CA 1
ATOM 4160 C C . ASN A 1 528 ? 36.665 32.076 12.590 1.00 72.12 528 ASN A C 1
ATOM 4162 O O . ASN A 1 528 ? 36.188 33.102 12.108 1.00 72.12 528 ASN A O 1
ATOM 4166 N N . MET A 1 529 ? 36.710 31.869 13.910 1.00 75.31 529 MET A N 1
ATOM 4167 C CA . MET A 1 529 ? 36.207 32.833 14.896 1.00 75.31 529 MET A CA 1
ATOM 4168 C C . MET A 1 529 ? 37.057 34.111 14.953 1.00 75.31 529 MET A C 1
ATOM 4170 O O . MET A 1 529 ? 36.496 35.192 15.110 1.00 75.31 529 MET A O 1
ATOM 4174 N N . LEU A 1 530 ? 38.375 34.021 14.731 1.00 73.00 530 LEU A N 1
ATOM 4175 C CA . LEU A 1 530 ? 39.246 35.192 14.557 1.00 73.00 530 LEU A CA 1
ATOM 4176 C C . LEU A 1 530 ? 38.835 36.046 13.345 1.00 73.00 530 LEU A C 1
ATOM 4178 O O . LEU A 1 530 ? 38.700 37.258 13.478 1.00 73.00 530 LEU A O 1
ATOM 4182 N N . VAL A 1 531 ? 38.543 35.430 12.193 1.00 75.12 531 VAL A N 1
ATOM 4183 C CA . VAL A 1 531 ? 38.063 36.168 11.004 1.00 75.12 531 VAL A CA 1
ATOM 4184 C C . VAL A 1 531 ? 36.711 36.841 11.270 1.00 75.12 531 VAL A C 1
ATOM 4186 O O . VAL A 1 531 ? 36.498 37.980 10.861 1.00 75.12 531 VAL A O 1
ATOM 4189 N N . ILE A 1 532 ? 35.802 36.171 11.988 1.00 74.12 532 ILE A N 1
ATOM 4190 C CA . ILE A 1 532 ? 34.507 36.751 12.381 1.00 74.12 532 ILE A CA 1
ATOM 4191 C C . ILE A 1 532 ? 34.704 37.945 13.327 1.00 74.12 532 ILE A C 1
ATOM 4193 O O . ILE A 1 532 ? 34.063 38.976 13.134 1.00 74.12 532 ILE A O 1
ATOM 4197 N N . ARG A 1 533 ? 35.615 37.847 14.303 1.00 74.06 533 ARG A N 1
ATOM 4198 C CA . ARG A 1 533 ? 35.967 38.959 15.196 1.00 74.06 533 ARG A CA 1
ATOM 4199 C C . ARG A 1 533 ? 36.511 40.157 14.423 1.00 74.06 533 ARG A C 1
ATOM 4201 O O . ARG A 1 533 ? 36.049 41.273 14.636 1.00 74.06 533 ARG A O 1
ATOM 4208 N N . ASP A 1 534 ? 37.460 39.940 13.520 1.00 74.12 534 ASP A N 1
ATOM 4209 C CA . ASP A 1 534 ? 38.104 41.034 12.789 1.00 74.12 534 ASP A CA 1
ATOM 4210 C C . ASP A 1 534 ? 37.100 41.746 11.855 1.00 74.12 534 ASP A C 1
ATOM 4212 O O . ASP A 1 534 ? 37.130 42.972 11.717 1.00 74.12 534 ASP A O 1
ATOM 4216 N N . LEU A 1 535 ? 36.125 41.009 11.303 1.00 70.38 535 LEU A N 1
ATOM 4217 C CA . LEU A 1 535 ? 34.979 41.575 10.580 1.00 70.38 535 LEU A CA 1
ATOM 4218 C C . LEU A 1 535 ? 34.024 42.363 11.495 1.00 70.38 535 LEU A C 1
ATOM 4220 O O . LEU A 1 535 ? 33.583 43.444 11.107 1.00 70.38 535 LEU A O 1
ATOM 4224 N N . LEU A 1 536 ? 33.724 41.869 12.702 1.00 69.75 536 LEU A N 1
ATOM 4225 C CA . LEU A 1 536 ? 32.892 42.570 13.692 1.00 69.75 536 LEU A CA 1
ATOM 4226 C C . LEU A 1 536 ? 33.539 43.882 14.160 1.00 69.75 536 LEU A C 1
ATOM 4228 O O . LEU A 1 536 ? 32.863 44.907 14.207 1.00 69.75 536 LEU A O 1
ATOM 4232 N N . ILE A 1 537 ? 34.847 43.875 14.430 1.00 70.56 537 ILE A N 1
ATOM 4233 C CA . ILE A 1 537 ? 35.619 45.078 14.779 1.00 70.56 537 ILE A CA 1
ATOM 4234 C C . ILE A 1 537 ? 35.617 46.069 13.608 1.00 70.56 537 ILE A C 1
ATOM 4236 O O . ILE A 1 537 ? 35.374 47.255 13.810 1.00 70.56 537 ILE A O 1
ATOM 4240 N N . THR A 1 538 ? 35.808 45.593 12.373 1.00 70.06 538 THR A N 1
ATOM 4241 C CA . THR A 1 538 ? 35.739 46.446 11.172 1.00 70.06 538 THR A CA 1
ATOM 4242 C C . THR A 1 538 ? 34.345 47.067 10.993 1.00 70.06 538 THR A C 1
ATOM 4244 O O . THR A 1 538 ? 34.237 48.236 10.625 1.00 70.06 538 THR A O 1
ATOM 4247 N N . CYS A 1 539 ? 33.275 46.326 11.304 1.00 62.31 539 CYS A N 1
ATOM 4248 C CA . CYS A 1 539 ? 31.909 46.855 11.296 1.00 62.31 539 CYS A CA 1
ATOM 4249 C C . CYS A 1 539 ? 31.686 47.898 12.401 1.00 62.31 539 CYS A C 1
ATOM 4251 O O . CYS A 1 539 ? 31.119 48.945 12.112 1.00 62.31 539 CYS A O 1
ATOM 4253 N N . LEU A 1 540 ? 32.174 47.671 13.627 1.00 63.62 540 LEU A N 1
ATOM 4254 C CA . LEU A 1 540 ? 32.120 48.653 14.723 1.00 63.62 540 LEU A CA 1
ATOM 4255 C C . LEU A 1 540 ? 32.844 49.959 14.360 1.00 63.62 540 LEU A C 1
ATOM 4257 O O . LEU A 1 540 ? 32.276 51.035 14.512 1.00 63.62 540 LEU A O 1
ATOM 4261 N N . VAL A 1 541 ? 34.048 49.867 13.788 1.00 64.44 541 VAL A N 1
ATOM 4262 C CA . VAL A 1 541 ? 34.831 51.017 13.283 1.00 64.44 541 VAL A CA 1
ATOM 4263 C C . VAL A 1 541 ? 34.173 51.702 12.068 1.00 64.44 541 VAL A C 1
ATOM 4265 O O . VAL A 1 541 ? 34.583 52.790 11.686 1.00 64.44 541 VAL A O 1
ATOM 4268 N N . SER A 1 542 ? 33.146 51.091 11.466 1.00 55.88 542 SER A N 1
ATOM 4269 C CA . SER A 1 542 ? 32.332 51.692 10.395 1.00 55.88 542 SER A CA 1
ATOM 4270 C C . SER A 1 542 ? 30.979 52.241 10.886 1.00 55.88 542 SER A C 1
ATOM 4272 O O . SER A 1 542 ? 30.210 52.760 10.076 1.00 55.88 542 SER A O 1
ATOM 4274 N N . ILE A 1 543 ? 30.653 52.067 12.174 1.00 56.31 543 ILE A N 1
ATOM 4275 C CA . ILE A 1 543 ? 29.409 52.522 12.824 1.00 56.31 543 ILE A CA 1
ATOM 4276 C C . ILE A 1 543 ? 29.659 53.769 13.698 1.00 56.31 543 ILE A C 1
ATOM 4278 O O . ILE A 1 543 ? 28.731 54.554 13.899 1.00 56.31 543 ILE A O 1
ATOM 4282 N N . PHE A 1 544 ? 30.896 53.959 14.171 1.00 46.62 544 PHE A N 1
ATOM 4283 C CA . PHE A 1 544 ? 31.407 55.188 14.795 1.00 46.62 544 PHE A CA 1
ATOM 4284 C C . PHE A 1 544 ? 32.126 56.091 13.779 1.00 46.62 544 PHE A C 1
ATOM 4286 O O . PHE A 1 544 ? 32.083 57.325 13.984 1.00 46.62 544 PHE A O 1
#

InterPro domains:
  IPR024557 CCR4-NOT transcription complex subunit 1, domain 4 [PF12842] (271-410)
  IPR032191 CCR4-NOT transcription complex subunit 1, CAF1-binding domain [PF16415] (1-175)
  IPR040398 CCR4-NOT transcription complex subunit 1 [PTHR13162] (1-457)

Organism: Popillia japonica (NCBI:txid7064)

pLDDT: mean 70.15, std 20.85, range [21.06, 97.38]

Foldseek 3Di:
DVDQLPPLVCLVVVLVVCVVVPDVVVLVVVLLVLLVVLLVLLQDDLPDPPPSSLSSLLSSLLSNLSSAQLVVHDDDVVSPNLQLQLLLQVVVDQSSLSRNLSSPLSNLLSNLNHPARAPPRVVSLSNLLCLLLLLPDPPHDPVSVVSSCVSCVSRVHDSVPRHNDCRNVDPVVNVVRDDSSHDDDDPDPDDDDDDDDDDDDDDDDDDDDDDDDDDDDDDDDDDDDDDDDDPDDDDDPAQPAALVQQDPPDLCSCVVPQDADPPLVLCVVPVVLVVQLSVQLSVLLVVLLPVLLVVLLVPLPDDPQFDLDPQLSLLLSLLSSLQSSLVSLCVVCQVVSLVSQLVSQLVSVCVVDPPDDPVRSVSSNVSSNVSSVRCRLVSSSNSSSSSSVSSSVVVCVVCVVVSVQSVVCVVVVHGDHDPVLVCCLVPPNDPVPRDDRPDDDVVRCVVSVCSLQDRPSHHGDDPVRSVVPRDDDDDDDDDDDDDDDDDDDDDDDDLVVVLVVLVVVLVVLVVVLVVCVPDPVCVVVSVVSVVVSVVSVVVSVVSD